Protein AF-A0A1Y1UYY8-F1 (afdb_monomer_lite)

Structure (mmCIF, N/CA/C/O backbone):
data_AF-A0A1Y1UYY8-F1
#
_entry.id   AF-A0A1Y1UYY8-F1
#
loop_
_atom_site.group_PDB
_atom_site.id
_atom_site.type_symbol
_atom_site.label_atom_id
_atom_site.label_alt_id
_atom_site.label_comp_id
_atom_site.label_asym_id
_atom_site.label_entity_id
_atom_site.label_seq_id
_atom_site.pdbx_PDB_ins_code
_atom_site.Cartn_x
_atom_site.Cartn_y
_atom_site.Cartn_z
_atom_site.occupancy
_atom_site.B_iso_or_equiv
_atom_site.auth_seq_id
_atom_site.auth_comp_id
_atom_site.auth_asym_id
_atom_site.auth_atom_id
_atom_site.pdbx_PDB_model_num
ATOM 1 N N . MET A 1 1 ? -4.992 3.820 61.640 1.00 47.22 1 MET A N 1
ATOM 2 C CA . MET A 1 1 ? -6.198 3.519 60.843 1.00 47.22 1 MET A CA 1
ATOM 3 C C . MET A 1 1 ? -5.932 2.211 60.137 1.00 47.22 1 MET A C 1
ATOM 5 O O . MET A 1 1 ? -5.094 2.191 59.247 1.00 47.22 1 MET A O 1
ATOM 9 N N . GLU A 1 2 ? -6.536 1.122 60.602 1.00 54.41 2 GLU A N 1
ATOM 10 C CA . GLU A 1 2 ? -6.384 -0.180 59.950 1.00 54.41 2 GLU A CA 1
ATOM 11 C C . GLU A 1 2 ? -6.938 -0.098 58.521 1.00 54.41 2 GLU A C 1
ATOM 13 O O . GLU A 1 2 ? -8.012 0.454 58.282 1.00 54.41 2 GLU A O 1
ATOM 18 N N . SER A 1 3 ? -6.180 -0.577 57.543 1.00 58.38 3 SER A N 1
ATOM 19 C CA . SER A 1 3 ? -6.694 -0.839 56.199 1.00 58.38 3 SER A CA 1
ATOM 20 C C . SER A 1 3 ? -7.594 -2.079 56.233 1.00 58.38 3 SER A C 1
ATOM 22 O O . SER A 1 3 ? -7.514 -2.894 57.158 1.00 58.38 3 SER A O 1
ATOM 24 N N . LEU A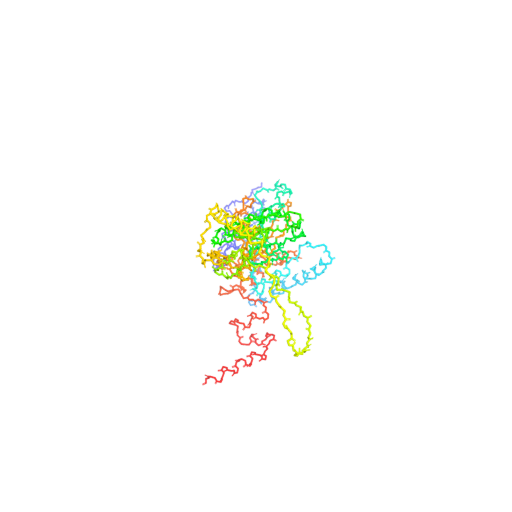 1 4 ? -8.487 -2.233 55.247 1.00 65.12 4 LEU A N 1
ATOM 25 C CA . LEU A 1 4 ? -9.183 -3.513 55.082 1.00 65.12 4 LEU A CA 1
ATOM 26 C C . LEU A 1 4 ? -8.153 -4.623 54.865 1.00 65.12 4 LEU A C 1
ATOM 28 O O . LEU A 1 4 ? -7.181 -4.426 54.133 1.00 65.12 4 LEU A O 1
ATOM 32 N N . SER A 1 5 ? -8.363 -5.771 55.512 1.00 72.00 5 SER A N 1
ATOM 33 C CA . SER A 1 5 ? -7.455 -6.901 55.333 1.00 72.00 5 SER A CA 1
ATOM 34 C C . SER A 1 5 ? -7.635 -7.483 53.932 1.00 72.00 5 SER A C 1
ATOM 36 O O . SER A 1 5 ? -8.720 -7.448 53.348 1.00 72.00 5 SER A O 1
ATOM 38 N N . GLU A 1 6 ? -6.569 -8.048 53.378 1.00 74.25 6 GLU A N 1
ATOM 39 C CA . GLU A 1 6 ? -6.594 -8.650 52.041 1.00 74.25 6 GLU A CA 1
ATOM 40 C C . GLU A 1 6 ? -7.619 -9.801 51.947 1.00 74.25 6 GLU A C 1
ATOM 42 O O . GLU A 1 6 ? -8.255 -10.005 50.914 1.00 74.25 6 GLU A O 1
ATOM 47 N N . ILE A 1 7 ? -7.872 -10.475 53.074 1.00 75.88 7 ILE A N 1
ATOM 48 C CA . ILE A 1 7 ? -8.885 -11.526 53.236 1.00 75.88 7 ILE A CA 1
ATOM 49 C C . ILE A 1 7 ? -10.307 -10.959 53.098 1.00 75.88 7 ILE A C 1
ATOM 51 O O . ILE A 1 7 ? -11.150 -11.559 52.430 1.00 75.88 7 ILE A O 1
ATOM 55 N N . GLU A 1 8 ? -10.587 -9.794 53.688 1.00 74.00 8 GLU A N 1
ATOM 56 C CA . GLU A 1 8 ? -11.897 -9.135 53.575 1.00 74.00 8 GLU A CA 1
ATOM 57 C C . GLU A 1 8 ? -12.169 -8.676 52.136 1.00 74.00 8 GLU A C 1
ATOM 59 O O . GLU A 1 8 ? -13.282 -8.836 51.634 1.00 74.00 8 GLU A O 1
ATOM 64 N N . ILE A 1 9 ? -11.147 -8.149 51.454 1.00 79.81 9 ILE A N 1
ATOM 65 C CA . ILE A 1 9 ? -11.242 -7.715 50.052 1.00 79.81 9 ILE A CA 1
ATOM 66 C C . ILE A 1 9 ? -11.485 -8.919 49.133 1.00 79.81 9 ILE A C 1
ATOM 68 O O . ILE A 1 9 ? -12.363 -8.857 48.271 1.00 79.81 9 ILE A O 1
ATOM 72 N N . ASN A 1 10 ? -10.766 -10.025 49.345 1.00 81.75 10 ASN A N 1
ATOM 73 C CA . ASN A 1 10 ? -10.985 -11.269 48.604 1.00 81.75 10 ASN A CA 1
ATOM 74 C C . ASN A 1 10 ? -12.414 -11.791 48.794 1.00 81.75 10 ASN A C 1
ATOM 76 O O . ASN A 1 10 ? -13.093 -12.056 47.809 1.00 81.75 10 ASN A O 1
ATOM 80 N N . CYS A 1 11 ? -12.921 -11.815 50.029 1.00 81.12 11 CYS A N 1
ATOM 81 C CA . CYS A 1 11 ? -14.292 -12.242 50.319 1.00 81.12 11 CYS A CA 1
ATOM 82 C C . CYS A 1 11 ? -15.351 -11.379 49.600 1.00 81.12 11 CYS A C 1
ATOM 84 O O . CYS A 1 11 ? -16.354 -11.899 49.107 1.00 81.12 11 CYS A O 1
ATOM 86 N N . ILE A 1 12 ? -15.127 -10.063 49.492 1.00 81.62 12 ILE A N 1
ATOM 87 C CA . ILE A 1 12 ? -15.993 -9.147 48.728 1.00 81.62 12 ILE A CA 1
ATOM 88 C C . ILE A 1 12 ? -15.968 -9.493 47.231 1.00 81.62 12 ILE A C 1
ATOM 90 O O . ILE A 1 12 ? -17.030 -9.622 46.620 1.00 81.62 12 ILE A O 1
ATOM 94 N N . CYS A 1 13 ? -14.782 -9.668 46.643 1.00 82.69 13 CYS A N 1
ATOM 95 C CA . CYS A 1 13 ? -14.634 -10.038 45.232 1.00 82.69 13 CYS A CA 1
ATOM 96 C C . CYS A 1 13 ? -15.225 -11.422 44.922 1.00 82.69 13 CYS A C 1
ATOM 98 O O . CYS A 1 13 ? -15.875 -11.596 43.890 1.00 82.69 13 CYS A O 1
ATOM 100 N N . ASP A 1 14 ? -15.070 -12.389 45.825 1.00 84.31 14 ASP A N 1
ATOM 101 C CA . ASP A 1 14 ? -15.625 -13.736 45.674 1.00 84.31 14 ASP A CA 1
ATOM 102 C C . ASP A 1 14 ? -17.156 -13.709 45.717 1.00 84.31 14 ASP A C 1
ATOM 104 O O . ASP A 1 14 ? -17.811 -14.360 44.904 1.00 84.31 14 ASP A O 1
ATOM 108 N N . LYS A 1 15 ? -17.750 -12.906 46.614 1.00 84.94 15 LYS A N 1
ATOM 109 C CA . LYS A 1 15 ? -19.209 -12.706 46.667 1.00 84.94 15 LYS A CA 1
ATOM 110 C C . LYS A 1 15 ? -19.755 -12.074 45.385 1.00 84.94 15 LYS A C 1
ATOM 112 O O . LYS A 1 15 ? -20.810 -12.493 44.914 1.00 84.94 15 LYS A O 1
ATOM 117 N N . ILE A 1 16 ? -19.049 -11.093 44.816 1.00 83.69 16 ILE A N 1
ATOM 118 C CA . ILE A 1 16 ? -19.430 -10.484 43.533 1.00 83.69 16 ILE A CA 1
ATOM 119 C C . ILE A 1 16 ? -19.357 -11.536 42.420 1.00 83.69 16 ILE A C 1
ATOM 121 O O . ILE A 1 16 ? -20.317 -11.687 41.671 1.00 83.69 16 ILE A O 1
ATOM 125 N N . SER A 1 17 ? -18.263 -12.297 42.348 1.00 83.81 17 SER A N 1
ATOM 126 C CA . SER A 1 17 ? -18.036 -13.296 41.294 1.00 83.81 17 SER A CA 1
ATOM 127 C C . SER A 1 17 ? -19.065 -14.427 41.332 1.00 83.81 17 SER A C 1
ATOM 129 O O . SER A 1 17 ? -19.667 -14.736 40.303 1.00 83.81 17 SER A O 1
ATOM 131 N N . LYS A 1 18 ? -19.360 -14.959 42.529 1.00 85.94 18 LYS A N 1
ATOM 132 C CA . LYS A 1 18 ? -20.375 -16.006 42.748 1.00 85.94 18 LYS A CA 1
ATOM 133 C C . LYS A 1 18 ? -21.747 -15.642 42.202 1.00 85.94 18 LYS A C 1
ATOM 135 O O . LYS A 1 18 ? -22.454 -16.497 41.678 1.00 85.94 18 LYS A O 1
ATOM 140 N N . ASN A 1 19 ? -22.130 -14.370 42.294 1.00 84.31 19 ASN A N 1
ATOM 141 C CA . ASN A 1 19 ? -23.447 -13.931 41.846 1.00 84.31 19 ASN A CA 1
ATOM 142 C C . ASN A 1 19 ? -23.623 -13.987 40.315 1.00 84.31 19 ASN A C 1
ATOM 144 O O . ASN A 1 19 ? -24.749 -13.952 39.825 1.00 84.31 19 ASN A O 1
ATOM 148 N N . PHE A 1 20 ? -22.528 -14.100 39.561 1.00 83.12 20 PHE A N 1
ATOM 149 C CA . PHE A 1 20 ? -22.526 -14.109 38.099 1.00 83.12 20 PHE A CA 1
ATOM 150 C C . PHE A 1 20 ? -21.836 -15.345 37.499 1.00 83.12 20 PHE A C 1
ATOM 152 O O . PHE A 1 20 ? -21.628 -15.393 36.290 1.00 83.12 20 PHE A O 1
ATOM 159 N N . GLU A 1 21 ? -21.498 -16.360 38.304 1.00 78.38 21 GLU A N 1
ATOM 160 C CA . GLU A 1 21 ? -20.833 -17.602 37.859 1.00 78.38 21 GLU A CA 1
ATOM 161 C C . GLU A 1 21 ? -21.536 -18.282 36.676 1.00 78.38 21 GLU A C 1
ATOM 163 O O . GLU A 1 21 ? -20.884 -18.879 35.826 1.00 78.38 21 GLU A O 1
ATOM 168 N N . LYS A 1 22 ? -22.864 -18.150 36.585 1.00 77.81 22 LYS A N 1
ATOM 169 C CA . LYS A 1 22 ? -23.670 -18.741 35.508 1.00 77.81 22 LYS A CA 1
ATOM 170 C C . LYS A 1 22 ? -23.514 -18.036 34.154 1.00 77.81 22 LYS A C 1
ATOM 172 O O . LYS A 1 22 ? -23.836 -18.633 33.131 1.00 77.81 22 LYS A O 1
ATOM 177 N N . ASP A 1 23 ? -23.024 -16.798 34.133 1.00 80.06 23 ASP A N 1
ATOM 178 C CA . ASP A 1 23 ? -22.873 -15.999 32.917 1.00 80.06 23 ASP A CA 1
ATOM 179 C C . ASP A 1 23 ? -21.409 -16.008 32.437 1.00 80.06 23 ASP A C 1
ATOM 181 O O . ASP A 1 23 ? -20.657 -15.058 32.674 1.00 80.06 23 ASP A O 1
ATOM 185 N N . GLU A 1 24 ? -20.997 -17.053 31.708 1.00 78.88 24 GLU A N 1
ATOM 186 C CA . GLU A 1 24 ? -19.620 -17.196 31.182 1.00 78.88 24 GLU A CA 1
ATOM 187 C C . GLU A 1 24 ? -19.135 -15.957 30.404 1.00 78.88 24 GLU A C 1
ATOM 189 O O . GLU A 1 24 ? -17.978 -15.553 30.507 1.00 78.88 24 GLU A O 1
ATOM 194 N N . LYS A 1 25 ? -20.035 -15.286 29.673 1.00 78.56 25 LYS A N 1
ATOM 195 C CA . LYS A 1 25 ? -19.721 -14.085 28.875 1.00 78.56 25 LYS A CA 1
ATOM 196 C C . LYS A 1 25 ? -19.405 -12.843 29.718 1.00 78.56 25 LYS A C 1
ATOM 198 O O . LYS A 1 25 ? -18.785 -11.911 29.209 1.00 78.56 25 LYS A O 1
ATOM 203 N N . LEU A 1 26 ? -19.847 -12.799 30.976 1.00 81.44 26 LEU A N 1
ATOM 204 C CA . LEU A 1 26 ? -19.636 -11.662 31.881 1.00 81.44 26 LEU A CA 1
ATOM 205 C C . LEU A 1 26 ? -18.376 -11.813 32.740 1.00 81.44 26 LEU A C 1
ATOM 207 O O . LEU A 1 26 ? -17.863 -10.808 33.231 1.00 81.44 26 LEU A O 1
ATOM 211 N N . GLN A 1 27 ? -17.838 -13.028 32.862 1.00 81.38 27 GLN A N 1
ATOM 212 C CA . GLN A 1 27 ? -16.639 -13.335 33.648 1.00 81.38 27 GLN A CA 1
ATOM 213 C C . GLN A 1 27 ? -15.435 -12.409 33.391 1.00 81.38 27 GLN A C 1
ATOM 215 O O . GLN A 1 27 ? -14.893 -11.882 34.367 1.00 81.38 27 GLN A O 1
ATOM 220 N N . PRO A 1 28 ? -15.030 -12.106 32.138 1.00 82.81 28 PRO A N 1
ATOM 221 C CA . PRO A 1 28 ? -13.896 -11.206 31.907 1.00 82.81 28 PRO A CA 1
ATOM 222 C C . PRO A 1 28 ? -14.156 -9.782 32.424 1.00 82.81 28 PRO A C 1
ATOM 224 O O . PRO A 1 28 ? -13.272 -9.164 33.016 1.00 82.81 28 PRO A O 1
ATOM 227 N N . TYR A 1 29 ? -15.383 -9.272 32.279 1.00 82.75 29 TYR A N 1
ATOM 228 C CA . TYR A 1 29 ? -15.758 -7.949 32.788 1.00 82.75 29 TYR A CA 1
ATOM 229 C C . TYR A 1 29 ? -15.803 -7.913 34.316 1.00 82.75 29 TYR A C 1
ATOM 231 O O . TYR A 1 29 ? -15.447 -6.907 34.927 1.00 82.75 29 TYR A O 1
ATOM 239 N N . ILE A 1 30 ? -16.228 -9.009 34.942 1.00 84.75 30 ILE A N 1
ATOM 240 C CA . ILE A 1 30 ? -16.287 -9.130 36.400 1.00 84.75 30 ILE A CA 1
ATOM 241 C C . ILE A 1 30 ? -14.885 -9.190 36.992 1.00 84.75 30 ILE A C 1
ATOM 243 O O . ILE A 1 30 ? -14.642 -8.535 38.004 1.00 84.75 30 ILE A O 1
ATOM 247 N N . SER A 1 31 ? -13.949 -9.882 36.338 1.00 84.38 31 SER A N 1
ATOM 248 C CA . SER A 1 31 ? -12.535 -9.846 36.719 1.00 84.38 31 SER A CA 1
ATOM 249 C C . SER A 1 31 ? -12.005 -8.409 36.731 1.00 84.38 31 SER A C 1
ATOM 251 O O . SER A 1 31 ? -11.461 -7.960 37.736 1.00 84.38 31 SER A O 1
ATOM 253 N N . GLU A 1 32 ? -12.259 -7.640 35.667 1.00 86.00 32 GLU A N 1
ATOM 254 C CA . GLU A 1 32 ? -11.814 -6.242 35.573 1.00 86.00 32 GLU A CA 1
ATOM 255 C C . GLU A 1 32 ? -12.470 -5.340 36.640 1.00 86.00 32 GLU A C 1
ATOM 257 O O . GLU A 1 32 ? -11.854 -4.410 37.173 1.00 86.00 32 GLU A O 1
ATOM 262 N N . ILE A 1 33 ? -13.736 -5.602 36.979 1.00 85.06 33 ILE A N 1
ATOM 263 C CA . ILE A 1 33 ? -14.435 -4.909 38.069 1.00 85.06 33 ILE A CA 1
ATOM 264 C C . ILE A 1 33 ? -13.813 -5.275 39.417 1.00 85.06 33 ILE A C 1
ATOM 266 O O . ILE A 1 33 ? -13.586 -4.379 40.230 1.00 85.06 33 ILE A O 1
ATOM 270 N N . ASN A 1 34 ? -13.504 -6.548 39.652 1.00 85.81 34 ASN A N 1
ATOM 271 C CA . ASN A 1 34 ? -12.860 -7.000 40.880 1.00 85.81 34 ASN A CA 1
ATOM 272 C C . ASN A 1 34 ? -11.486 -6.350 41.058 1.00 85.81 34 ASN A C 1
ATOM 274 O O . ASN A 1 34 ? -11.177 -5.904 42.161 1.00 85.81 34 ASN A O 1
ATOM 278 N N . ASP A 1 35 ? -10.708 -6.184 39.990 1.00 86.31 35 ASP A N 1
ATOM 279 C CA . ASP A 1 35 ? -9.427 -5.468 40.042 1.00 86.31 35 ASP A CA 1
ATOM 280 C C . ASP A 1 35 ? -9.606 -3.988 40.424 1.00 86.31 35 ASP A C 1
ATOM 282 O O . ASP A 1 35 ? -8.884 -3.444 41.271 1.00 86.31 35 ASP A O 1
ATOM 286 N N . LYS A 1 36 ? -10.632 -3.327 39.873 1.00 85.56 36 LYS A N 1
ATOM 287 C CA . LYS A 1 36 ? -11.006 -1.950 40.252 1.00 85.56 36 LYS A CA 1
ATOM 288 C C . LYS A 1 36 ? -11.485 -1.860 41.703 1.00 85.56 36 LYS A C 1
ATOM 290 O O . LYS A 1 36 ? -11.174 -0.895 42.399 1.00 85.56 36 LYS A O 1
ATOM 295 N N . VAL A 1 37 ? -12.217 -2.861 42.184 1.00 85.00 37 VAL A N 1
ATOM 296 C CA . VAL A 1 37 ? -12.678 -2.936 43.578 1.00 85.00 37 VAL A CA 1
ATOM 297 C C . VAL A 1 37 ? -11.496 -3.149 44.524 1.00 85.00 37 VAL A C 1
ATOM 299 O O . VAL A 1 37 ? -11.380 -2.420 45.509 1.00 85.00 37 VAL A O 1
ATOM 302 N N . ARG A 1 38 ? -10.575 -4.066 44.198 1.00 84.50 38 ARG A N 1
ATOM 303 C CA . ARG A 1 38 ? -9.339 -4.317 44.960 1.00 84.50 38 ARG A CA 1
ATOM 304 C C . ARG A 1 38 ? -8.510 -3.047 45.100 1.00 84.50 38 ARG A C 1
ATOM 306 O O . ARG A 1 38 ? -8.152 -2.662 46.209 1.00 84.50 38 ARG A O 1
ATOM 313 N N . THR A 1 39 ? -8.262 -2.364 43.984 1.00 85.00 39 THR A N 1
ATOM 314 C CA . THR A 1 39 ? -7.488 -1.111 43.957 1.00 85.00 39 THR A CA 1
ATOM 315 C C . THR A 1 39 ? -8.179 0.047 44.680 1.00 85.00 39 THR A C 1
ATOM 317 O O . THR A 1 39 ? -7.499 0.919 45.222 1.00 85.00 39 THR A O 1
ATOM 320 N N . PHE A 1 40 ? -9.513 0.082 44.706 1.00 83.25 40 PHE A N 1
ATOM 321 C CA . PHE A 1 40 ? -10.271 1.092 45.444 1.00 83.25 40 PHE A CA 1
ATOM 322 C C . PHE A 1 40 ? -10.259 0.841 46.958 1.00 83.25 40 PHE A C 1
ATOM 324 O O . PHE A 1 40 ? -10.050 1.775 47.735 1.00 83.25 40 PHE A O 1
ATOM 331 N N . LEU A 1 41 ? -10.475 -0.408 47.380 1.00 80.88 41 LEU A N 1
ATOM 332 C CA . LEU A 1 41 ? -10.542 -0.783 48.794 1.00 80.88 41 LEU A CA 1
ATOM 333 C C . LEU A 1 41 ? -9.166 -0.761 49.469 1.00 80.88 41 LEU A C 1
ATOM 335 O O . LEU A 1 41 ? -9.083 -0.366 50.628 1.00 80.88 41 LEU A O 1
ATOM 339 N N . SER A 1 42 ? -8.087 -1.084 48.747 1.00 77.75 42 SER A N 1
ATOM 340 C CA . SER A 1 42 ? -6.719 -1.023 49.285 1.00 77.75 42 SER A CA 1
ATOM 341 C C . SER A 1 42 ? -6.249 0.400 49.610 1.00 77.75 42 SER A C 1
ATOM 343 O O . SER A 1 42 ? -5.404 0.591 50.480 1.00 77.75 42 SER A O 1
ATOM 345 N N . LYS A 1 43 ? -6.813 1.415 48.943 1.00 77.88 43 LYS A N 1
ATOM 346 C CA . LYS A 1 43 ? -6.468 2.834 49.139 1.00 77.88 43 LYS A CA 1
ATOM 347 C C . LYS A 1 43 ? -7.295 3.530 50.221 1.00 77.88 43 LYS A C 1
ATOM 349 O O . LYS A 1 43 ? -7.001 4.680 50.547 1.00 77.88 43 LYS A O 1
ATOM 354 N N . LYS A 1 44 ? -8.342 2.891 50.757 1.00 72.00 44 LYS A N 1
ATOM 355 C CA . LYS A 1 44 ? -9.238 3.516 51.739 1.00 72.00 44 LYS A CA 1
ATOM 356 C C . LYS A 1 44 ? -8.930 3.071 53.175 1.00 72.00 44 LYS A C 1
ATOM 358 O O . LYS A 1 44 ? -8.831 1.873 53.425 1.00 72.00 44 LYS A O 1
ATOM 363 N N . PRO A 1 45 ? -8.864 4.005 54.145 1.00 65.19 45 PRO A N 1
ATOM 364 C CA . PRO A 1 45 ? -8.828 3.639 55.561 1.00 65.19 45 PRO A CA 1
ATOM 365 C C . PRO A 1 45 ? -10.157 2.981 55.971 1.00 65.19 45 PRO A C 1
ATOM 367 O O . PRO A 1 45 ? -11.219 3.436 55.522 1.00 65.19 45 PRO A O 1
ATOM 370 N N . LYS A 1 46 ? -10.133 1.939 56.825 1.00 64.31 46 LYS A N 1
ATOM 371 C CA . LYS A 1 46 ? -11.372 1.384 57.403 1.00 64.31 46 LYS A CA 1
ATOM 372 C C . LYS A 1 46 ? -12.089 2.494 58.164 1.00 64.31 46 LYS A C 1
ATOM 374 O O . LYS A 1 46 ? -11.545 3.060 59.108 1.00 64.31 46 LYS A O 1
ATOM 379 N N . SER A 1 47 ? -13.316 2.797 57.750 1.00 62.75 47 SER A N 1
ATOM 380 C CA . SER A 1 47 ? -14.240 3.583 58.561 1.00 62.75 47 SER A CA 1
ATOM 381 C C . SER A 1 47 ? -15.115 2.624 59.364 1.00 62.75 47 SER A C 1
ATOM 383 O O . SER A 1 47 ? -15.527 1.586 58.846 1.00 62.75 47 SER A O 1
ATOM 385 N N . GLU A 1 48 ? -15.455 2.988 60.600 1.00 59.81 48 GLU A N 1
ATOM 386 C CA . GLU A 1 48 ? -16.348 2.209 61.479 1.00 59.81 48 GLU A CA 1
ATOM 387 C C . GLU A 1 48 ? -17.745 1.952 60.876 1.00 59.81 48 GLU A C 1
ATOM 389 O O . GLU A 1 48 ? -18.501 1.131 61.384 1.00 59.81 48 GLU A O 1
ATOM 394 N N . LYS A 1 49 ? -18.108 2.633 59.779 1.00 64.75 49 LYS A N 1
ATOM 395 C CA . LYS A 1 49 ? -19.420 2.526 59.117 1.00 64.75 49 LYS A CA 1
ATOM 396 C C . LYS A 1 49 ? -19.394 1.732 57.806 1.00 64.75 49 LYS A C 1
ATOM 398 O O . LYS A 1 49 ? -20.405 1.707 57.100 1.00 64.75 49 LYS A O 1
ATOM 403 N N . PHE A 1 50 ? -18.271 1.121 57.427 1.00 74.62 50 PHE A N 1
ATOM 404 C CA . PHE A 1 50 ? -18.207 0.343 56.190 1.00 74.62 50 PHE A CA 1
ATOM 405 C C . PHE A 1 50 ? -18.922 -1.005 56.355 1.00 74.62 50 PHE A C 1
ATOM 407 O O . PHE A 1 50 ? -18.476 -1.865 57.105 1.00 74.62 50 PHE A O 1
ATOM 414 N N . ASN A 1 51 ? -20.031 -1.193 55.635 1.00 80.25 51 ASN A N 1
ATOM 415 C CA . ASN A 1 51 ? -20.744 -2.467 55.571 1.00 80.25 51 ASN A CA 1
ATOM 416 C C . ASN A 1 51 ? -20.419 -3.177 54.235 1.00 80.25 51 ASN A C 1
ATOM 418 O O . ASN A 1 51 ? -20.875 -2.701 53.186 1.00 80.25 51 ASN A O 1
ATOM 422 N N . PRO A 1 52 ? -19.668 -4.299 54.256 1.00 78.94 52 PRO A N 1
ATOM 423 C CA . PRO A 1 52 ? -19.265 -5.033 53.056 1.00 78.94 52 PRO A CA 1
ATOM 424 C C . PRO A 1 52 ? -20.443 -5.547 52.225 1.00 78.94 52 PRO A C 1
ATOM 426 O O . PRO A 1 52 ? -20.416 -5.445 51.002 1.00 78.94 52 PRO A O 1
ATOM 429 N N . ASP A 1 53 ? -21.502 -6.046 52.866 1.00 81.81 53 ASP A N 1
ATOM 430 C CA . ASP A 1 53 ? -22.638 -6.650 52.161 1.00 81.81 53 ASP A CA 1
ATOM 431 C C . ASP A 1 53 ? -23.470 -5.594 51.425 1.00 81.81 53 ASP A C 1
ATOM 433 O O . ASP A 1 53 ? -23.875 -5.797 50.280 1.00 81.81 53 ASP A O 1
ATOM 437 N N . LYS A 1 54 ? -23.658 -4.410 52.028 1.00 85.50 54 LYS A N 1
ATOM 438 C CA . LYS A 1 54 ? -24.298 -3.275 51.336 1.00 85.50 54 LYS A CA 1
ATOM 439 C C . LYS A 1 54 ? -23.478 -2.806 50.136 1.00 85.50 54 LYS A C 1
ATOM 441 O O . LYS A 1 54 ? -24.055 -2.434 49.118 1.00 85.50 54 LYS A O 1
ATOM 446 N N . PHE A 1 55 ? -22.151 -2.820 50.253 1.00 86.00 55 PHE A N 1
ATOM 447 C CA . PHE A 1 55 ? -21.258 -2.458 49.157 1.00 86.00 55 PHE A CA 1
ATOM 448 C C . PHE A 1 55 ? -21.330 -3.474 48.010 1.00 86.00 55 PHE A C 1
ATOM 450 O O . PHE A 1 55 ? -21.516 -3.071 46.865 1.00 86.00 55 PHE A O 1
ATOM 457 N N . VAL A 1 56 ? -21.272 -4.775 48.313 1.00 86.00 56 VAL A N 1
ATOM 458 C CA . VAL A 1 56 ? -21.440 -5.851 47.321 1.00 86.00 56 VAL A CA 1
ATOM 459 C C . VAL A 1 56 ? -22.781 -5.717 46.599 1.00 86.00 56 VAL A C 1
ATOM 461 O O . VAL A 1 56 ? -22.804 -5.667 45.371 1.00 86.00 56 VAL A O 1
ATOM 464 N N . ASN A 1 57 ? -23.884 -5.565 47.340 1.00 88.00 57 ASN A N 1
ATOM 465 C CA . ASN A 1 57 ? -25.218 -5.411 46.752 1.00 88.00 57 ASN A CA 1
ATOM 466 C C . ASN A 1 57 ? -25.317 -4.170 45.856 1.00 88.00 57 ASN A C 1
ATOM 468 O O . ASN A 1 57 ? -25.903 -4.236 44.778 1.00 88.00 57 ASN A O 1
ATOM 472 N N . TYR A 1 58 ? -24.703 -3.056 46.261 1.00 89.06 58 TYR A N 1
ATOM 473 C CA . TYR A 1 58 ? -24.647 -1.847 45.441 1.00 89.06 58 TYR A CA 1
ATOM 474 C C . TYR A 1 58 ? -23.886 -2.071 44.126 1.00 89.06 58 TYR A C 1
ATOM 476 O O . TYR A 1 58 ? -24.337 -1.624 43.071 1.00 89.06 58 TYR A O 1
ATOM 484 N N . ILE A 1 59 ? -22.746 -2.770 44.169 1.00 87.44 59 ILE A N 1
ATOM 485 C CA . ILE A 1 59 ? -21.966 -3.092 42.967 1.00 87.44 59 ILE A CA 1
ATOM 486 C C . ILE A 1 59 ? -22.750 -4.029 42.047 1.00 87.44 59 ILE A C 1
ATOM 488 O O . ILE A 1 59 ? -22.845 -3.749 40.854 1.00 87.44 59 ILE A O 1
ATOM 492 N N . ILE A 1 60 ? -23.362 -5.083 42.593 1.00 88.12 60 ILE A N 1
ATOM 493 C CA . ILE A 1 60 ? -24.217 -6.006 41.836 1.00 88.12 60 ILE A CA 1
ATOM 494 C C . ILE A 1 60 ? -25.353 -5.239 41.151 1.00 88.12 60 ILE A C 1
ATOM 496 O O . ILE A 1 60 ? -25.531 -5.367 39.941 1.00 88.12 60 ILE A O 1
ATOM 500 N N . GLN A 1 61 ? -26.062 -4.379 41.887 1.00 90.12 61 GLN A N 1
ATOM 501 C CA . GLN A 1 61 ? -27.143 -3.565 41.331 1.00 90.12 61 GLN A CA 1
ATOM 502 C C . GLN A 1 61 ? -26.638 -2.642 40.216 1.00 90.12 61 GLN A C 1
ATOM 504 O O . GLN A 1 61 ? -27.245 -2.562 39.154 1.00 90.12 61 GLN A O 1
ATOM 509 N N . LYS A 1 62 ? -25.479 -2.000 40.401 1.00 89.94 62 LYS A N 1
ATOM 510 C CA . LYS A 1 62 ? -24.863 -1.166 39.360 1.00 89.94 62 LYS A CA 1
ATOM 511 C C . LYS A 1 62 ? -24.454 -1.943 38.112 1.00 89.94 62 LYS A C 1
ATOM 513 O O . LYS A 1 62 ? -24.443 -1.348 37.035 1.00 89.94 62 LYS A O 1
ATOM 518 N N . ILE A 1 63 ? -24.069 -3.210 38.247 1.00 87.25 63 ILE A N 1
ATOM 519 C CA . ILE A 1 63 ? -23.760 -4.079 37.106 1.00 87.25 63 ILE A CA 1
ATOM 520 C C . ILE A 1 63 ? -25.050 -4.398 36.353 1.00 87.25 63 ILE A C 1
ATOM 522 O O . ILE A 1 63 ? -25.101 -4.173 35.146 1.00 87.25 63 ILE A O 1
ATOM 526 N N . GLU A 1 64 ? -26.091 -4.845 37.058 1.00 86.56 64 GLU A N 1
ATOM 527 C CA . GLU A 1 64 ? -27.402 -5.149 36.471 1.00 86.56 64 GLU A CA 1
ATOM 528 C C . GLU A 1 64 ? -28.018 -3.930 35.769 1.00 86.56 64 GLU A C 1
ATOM 530 O O . GLU A 1 64 ? -28.409 -4.023 34.607 1.00 86.56 64 GLU A O 1
ATOM 535 N N . ASP A 1 65 ? -27.986 -2.752 36.400 1.00 87.75 65 ASP A N 1
ATOM 536 C CA . ASP A 1 65 ? -28.490 -1.499 35.817 1.00 87.75 65 ASP A CA 1
ATOM 537 C C . ASP A 1 65 ? -27.745 -1.088 34.534 1.00 87.75 65 ASP A C 1
ATOM 539 O O . ASP A 1 65 ? -28.285 -0.365 33.691 1.00 87.75 65 ASP A O 1
ATOM 543 N N . LYS A 1 66 ? -26.479 -1.501 34.393 1.00 87.00 66 LYS A N 1
ATOM 544 C CA . LYS A 1 66 ? -25.640 -1.202 33.223 1.00 87.00 66 LYS A CA 1
ATOM 545 C C . LYS A 1 66 ? -25.748 -2.245 32.116 1.00 87.00 66 LYS A C 1
ATOM 547 O O . LYS A 1 66 ? -25.244 -1.982 31.019 1.00 87.00 66 LYS A O 1
ATOM 552 N N . LYS A 1 67 ? -26.366 -3.405 32.364 1.00 85.44 67 LYS A N 1
ATOM 553 C CA . LYS A 1 67 ? -26.601 -4.395 31.309 1.00 85.44 67 LYS A CA 1
ATOM 554 C C . LYS A 1 67 ? -27.528 -3.793 30.252 1.00 85.44 67 LYS A C 1
ATOM 556 O O . LYS A 1 67 ? -28.489 -3.084 30.547 1.00 85.44 67 LYS A O 1
ATOM 561 N N . ILE A 1 68 ? -27.226 -4.070 28.987 1.00 85.56 68 ILE A N 1
ATOM 562 C CA . ILE A 1 68 ? -28.099 -3.670 27.883 1.00 85.56 68 ILE A CA 1
ATOM 563 C C . ILE A 1 68 ? -29.400 -4.465 28.005 1.00 85.56 68 ILE A C 1
ATOM 565 O O . ILE A 1 68 ? -29.374 -5.685 28.160 1.00 85.56 68 ILE A O 1
ATOM 569 N N . LYS A 1 69 ? -30.540 -3.774 27.923 1.00 88.50 69 LYS A N 1
ATOM 570 C CA . LYS A 1 69 ? -31.857 -4.416 27.968 1.00 88.50 69 LYS A CA 1
ATOM 571 C C . LYS A 1 69 ? -32.024 -5.356 26.773 1.00 88.50 69 LYS A C 1
ATOM 573 O O . LYS A 1 69 ? -31.703 -4.980 25.640 1.00 88.50 69 LYS A O 1
ATOM 578 N N . SER A 1 70 ? -32.580 -6.542 27.007 1.00 87.69 70 SER A N 1
ATOM 579 C CA . SER A 1 70 ? -32.975 -7.460 25.935 1.00 87.69 70 SER A CA 1
ATOM 580 C C . SER A 1 70 ? -33.871 -6.761 24.909 1.00 87.69 70 SER A C 1
ATOM 582 O O . SER A 1 70 ? -34.624 -5.851 25.254 1.00 87.69 70 SER A O 1
ATOM 584 N N . ASN A 1 71 ? -33.780 -7.183 23.646 1.00 89.38 71 ASN A N 1
ATOM 585 C CA . ASN A 1 71 ? -34.508 -6.611 22.503 1.00 89.38 71 ASN A CA 1
ATOM 586 C C . ASN A 1 71 ? -34.163 -5.151 22.154 1.00 89.38 71 ASN A C 1
ATOM 588 O O . ASN A 1 71 ? -34.839 -4.540 21.330 1.00 89.38 71 ASN A O 1
ATOM 592 N N . THR A 1 72 ? -33.092 -4.584 22.714 1.00 90.38 72 THR A N 1
ATOM 593 C CA . THR A 1 72 ? -32.580 -3.294 22.236 1.00 90.38 72 THR A CA 1
ATOM 594 C C . THR A 1 72 ? -32.057 -3.439 20.804 1.00 90.38 72 THR A C 1
ATOM 596 O O . THR A 1 72 ? -31.231 -4.308 20.525 1.00 90.38 72 THR A O 1
ATOM 599 N N . HIS A 1 73 ? -32.482 -2.558 19.895 1.00 92.69 73 HIS A N 1
ATOM 600 C CA . HIS A 1 73 ? -32.021 -2.531 18.502 1.00 92.69 73 HIS A CA 1
ATOM 601 C C . HIS A 1 73 ? -30.593 -1.970 18.380 1.00 92.69 73 HIS A C 1
ATOM 603 O O . HIS A 1 73 ? -30.363 -0.881 17.851 1.00 92.69 73 HIS A O 1
ATOM 609 N N . VAL A 1 74 ? -29.612 -2.727 18.875 1.00 92.00 74 VAL A N 1
ATOM 610 C CA . VAL A 1 74 ? -28.196 -2.324 18.932 1.00 92.00 74 VAL A CA 1
ATOM 611 C C . VAL A 1 74 ? -27.592 -2.026 17.560 1.00 92.00 74 VAL A C 1
ATOM 613 O O . VAL A 1 74 ? -26.721 -1.167 17.468 1.00 92.00 74 VAL A O 1
ATOM 616 N N . GLY A 1 75 ? -28.081 -2.670 16.494 1.00 89.94 75 GLY A N 1
ATOM 617 C CA . GLY A 1 75 ? -27.630 -2.401 15.127 1.00 89.94 75 GLY A CA 1
ATOM 618 C C . GLY A 1 75 ? -27.949 -0.976 14.668 1.00 89.94 75 GLY A C 1
ATOM 619 O O . GLY A 1 75 ? -27.081 -0.301 14.124 1.00 89.94 75 GLY A O 1
ATOM 620 N N . ILE A 1 76 ? -29.159 -0.485 14.962 1.00 90.62 76 ILE A N 1
ATOM 621 C CA . ILE A 1 76 ? -29.585 0.878 14.606 1.00 90.62 76 ILE A CA 1
ATOM 622 C C . ILE A 1 76 ? -28.775 1.906 15.405 1.00 90.62 76 ILE A C 1
ATOM 624 O O . ILE A 1 76 ? -28.247 2.858 14.833 1.00 90.62 76 ILE A O 1
ATOM 628 N N . LEU A 1 77 ? -28.620 1.677 16.714 1.00 91.62 77 LEU A N 1
ATOM 629 C CA . LEU A 1 77 ? -27.846 2.556 17.595 1.00 91.62 77 LEU A CA 1
ATOM 630 C C . LEU A 1 77 ? -26.374 2.639 17.175 1.00 91.62 77 LEU A C 1
ATOM 632 O O . LEU A 1 77 ? -25.806 3.728 17.127 1.00 91.62 77 LEU A O 1
ATOM 636 N N . ALA A 1 78 ? -25.761 1.501 16.840 1.00 90.69 78 ALA A N 1
ATOM 637 C CA . ALA A 1 78 ? -24.382 1.465 16.371 1.00 90.69 78 ALA A CA 1
ATOM 638 C C . ALA A 1 78 ? -24.221 2.197 15.033 1.00 90.69 78 ALA A C 1
ATOM 640 O O . ALA A 1 78 ? -23.295 2.991 14.886 1.00 90.69 78 ALA A O 1
ATOM 641 N N . ALA A 1 79 ? -25.141 1.984 14.086 1.00 87.94 79 ALA A N 1
ATOM 642 C CA . ALA A 1 79 ? -25.109 2.657 12.791 1.00 87.94 79 ALA A CA 1
ATOM 643 C C . ALA A 1 79 ? -25.192 4.186 12.935 1.00 87.94 79 ALA A C 1
ATOM 645 O O . ALA A 1 79 ? -24.400 4.900 12.322 1.00 87.94 79 ALA A O 1
ATOM 646 N N . GLN A 1 80 ? -26.090 4.690 13.786 1.00 89.56 80 GLN A N 1
ATOM 647 C CA . GLN A 1 80 ? -26.203 6.126 14.062 1.00 89.56 80 GLN A CA 1
ATOM 648 C C . GLN A 1 80 ? -24.958 6.678 14.764 1.00 89.56 80 GLN A C 1
ATOM 650 O O . GLN A 1 80 ? -24.406 7.683 14.322 1.00 89.56 80 GLN A O 1
ATOM 655 N N . SER A 1 81 ? -24.473 5.986 15.802 1.00 89.44 81 SER A N 1
ATOM 656 C CA . SER A 1 81 ? -23.295 6.410 16.570 1.00 89.44 81 SER A CA 1
ATOM 657 C C . SER A 1 81 ? -22.016 6.467 15.734 1.00 89.44 81 SER A C 1
ATOM 659 O O . SER A 1 81 ? -21.123 7.239 16.069 1.00 89.44 81 SER A O 1
ATOM 661 N N . ILE A 1 82 ? -21.898 5.642 14.689 1.00 86.94 82 ILE A N 1
ATOM 662 C CA . ILE A 1 82 ? -20.768 5.678 13.751 1.00 86.94 82 ILE A CA 1
ATOM 663 C C . ILE A 1 82 ? -21.017 6.716 12.652 1.00 86.94 82 ILE A C 1
ATOM 665 O O . ILE A 1 82 ? -20.094 7.416 12.248 1.00 86.94 82 ILE A O 1
ATOM 669 N N . GLY A 1 83 ? -22.253 6.838 12.163 1.00 84.94 83 GLY A N 1
ATOM 670 C CA . GLY A 1 83 ? -22.605 7.760 11.084 1.00 84.94 83 GLY A CA 1
ATOM 671 C C . GLY A 1 83 ? -22.431 9.231 11.459 1.00 84.94 83 GLY A C 1
ATOM 672 O O . GLY A 1 83 ? -21.853 9.988 10.681 1.00 84.94 83 GLY A O 1
ATOM 673 N N . GLU A 1 84 ? -22.872 9.633 12.653 1.00 82.31 84 GLU A N 1
ATOM 674 C CA . GLU A 1 84 ? -22.777 11.019 13.132 1.00 82.31 84 GLU A CA 1
ATOM 675 C C . GLU A 1 84 ? -21.346 11.590 13.041 1.00 82.31 84 GLU A C 1
ATOM 677 O O . GLU A 1 84 ? -21.138 12.575 12.324 1.00 82.31 84 GLU A O 1
ATOM 682 N N . PRO A 1 85 ? -20.319 10.972 13.647 1.00 81.25 85 PRO A N 1
ATOM 683 C CA . PRO A 1 85 ? -18.970 11.517 13.570 1.00 81.25 85 PRO A CA 1
ATOM 684 C C . PRO A 1 85 ? -18.352 11.438 12.178 1.00 81.25 85 PRO A C 1
ATOM 686 O O . PRO A 1 85 ? -17.553 12.297 11.807 1.00 81.25 85 PRO A O 1
ATOM 689 N N . VAL A 1 86 ? -18.746 10.455 11.367 1.00 77.81 86 VAL A N 1
ATOM 690 C CA . VAL A 1 86 ? -18.288 10.349 9.977 1.00 77.81 86 VAL A CA 1
ATOM 691 C C . VAL A 1 86 ? -18.783 11.532 9.143 1.00 77.81 86 VAL A C 1
ATOM 693 O O . VAL A 1 86 ? -18.027 12.040 8.314 1.00 77.81 86 VAL A O 1
ATOM 696 N N . THR A 1 87 ? -20.001 12.032 9.380 1.00 77.56 87 THR A N 1
ATOM 697 C CA . THR A 1 87 ? -20.494 13.238 8.684 1.00 77.56 87 THR A CA 1
ATOM 698 C C . THR A 1 87 ? -19.697 14.490 9.053 1.00 77.56 87 THR A C 1
ATOM 700 O O . THR A 1 87 ? -19.352 15.285 8.176 1.00 77.56 87 THR A O 1
ATOM 703 N N . GLN A 1 88 ? -19.320 14.629 10.325 1.00 76.62 88 GLN A N 1
ATOM 704 C CA . GLN A 1 88 ? -18.472 15.727 10.792 1.00 76.62 88 GLN A CA 1
ATOM 705 C C . GLN A 1 88 ? -17.052 15.624 10.217 1.00 76.62 88 GLN A C 1
ATOM 707 O O . GLN A 1 88 ? -16.501 16.616 9.733 1.00 76.62 88 GLN A O 1
ATOM 712 N N . LEU A 1 89 ? -16.480 14.415 10.190 1.00 73.00 89 LEU A N 1
ATOM 713 C CA . LEU A 1 89 ? -15.191 14.147 9.550 1.00 73.00 89 LEU A CA 1
ATOM 714 C C . LEU A 1 89 ? -15.230 14.491 8.056 1.00 73.00 89 LEU A C 1
ATOM 716 O O . LEU A 1 89 ? -14.309 15.142 7.564 1.00 73.00 89 LEU A O 1
ATOM 720 N N . ALA A 1 90 ? -16.302 14.127 7.348 1.00 71.12 90 ALA A N 1
ATOM 721 C CA . ALA A 1 90 ? -16.487 14.453 5.935 1.00 71.12 90 ALA A CA 1
ATOM 722 C C . ALA A 1 90 ? -16.556 15.968 5.683 1.00 71.12 90 ALA A C 1
ATOM 724 O O . ALA A 1 90 ? -15.897 16.460 4.770 1.00 71.12 90 ALA A O 1
ATOM 725 N N . LEU A 1 91 ? -17.272 16.730 6.513 1.00 69.62 91 LEU A N 1
ATOM 726 C CA . LEU A 1 91 ? -17.279 18.196 6.429 1.00 69.62 91 LEU A CA 1
ATOM 727 C C . LEU A 1 91 ? -15.884 18.785 6.686 1.00 69.62 91 LEU A C 1
ATOM 729 O O . LEU A 1 91 ? -15.402 19.608 5.906 1.00 69.62 91 LEU A O 1
ATOM 733 N N . SER A 1 92 ? -15.191 18.317 7.729 1.00 63.78 92 SER A N 1
ATOM 734 C CA . SER A 1 92 ? -13.828 18.771 8.044 1.00 63.78 92 SER A CA 1
ATOM 735 C C . SER A 1 92 ? -12.826 18.474 6.921 1.00 63.78 92 SER A C 1
ATOM 737 O O . SER A 1 92 ? -11.909 19.262 6.683 1.00 63.78 92 SER A O 1
ATOM 739 N N . TYR A 1 93 ? -13.032 17.367 6.199 1.00 65.31 93 TYR A N 1
ATOM 740 C CA . TYR A 1 93 ? -12.250 16.987 5.030 1.00 65.31 93 TYR A CA 1
ATOM 741 C C . TYR A 1 93 ? -12.392 18.021 3.907 1.00 65.31 93 TYR A C 1
ATOM 743 O O . TYR A 1 93 ? -11.380 18.494 3.394 1.00 65.31 93 TYR A O 1
ATOM 751 N N . PHE A 1 94 ? -13.614 18.450 3.576 1.00 63.41 94 PHE A N 1
ATOM 752 C CA . PHE A 1 94 ? -13.826 19.479 2.548 1.00 63.41 94 PHE A CA 1
ATOM 753 C C . PHE A 1 94 ? -13.231 20.838 2.929 1.00 63.41 94 PHE A C 1
ATOM 755 O O . PHE A 1 94 ? -12.680 21.520 2.069 1.00 63.41 94 PHE A O 1
ATOM 762 N N . HIS A 1 95 ? -13.269 21.213 4.211 1.00 61.38 95 HIS A N 1
ATOM 763 C CA . HIS A 1 95 ? -12.629 22.448 4.670 1.00 61.38 95 HIS A CA 1
ATOM 764 C C . HIS A 1 95 ? -11.099 22.391 4.586 1.00 61.38 95 HIS A C 1
ATOM 766 O O . HIS A 1 95 ? -10.470 23.385 4.229 1.00 61.38 95 HIS A O 1
ATOM 772 N N . LYS A 1 96 ? -10.494 21.232 4.875 1.00 55.66 96 LYS A N 1
ATOM 773 C CA . LYS A 1 96 ? -9.035 21.054 4.845 1.00 55.66 96 LYS A CA 1
ATOM 774 C C . LYS A 1 96 ? -8.466 20.790 3.456 1.00 55.66 96 LYS A C 1
ATOM 776 O O . LYS A 1 96 ? -7.297 21.065 3.252 1.00 55.66 96 LYS A O 1
ATOM 781 N N . LEU A 1 97 ? -9.274 20.364 2.486 1.00 55.47 97 LEU A N 1
ATOM 782 C CA . LEU A 1 97 ? -8.860 20.325 1.077 1.00 55.47 97 LEU A CA 1
ATOM 783 C C . LEU A 1 97 ? -8.508 21.710 0.503 1.00 55.47 97 LEU A C 1
ATOM 785 O O . LEU A 1 97 ? -7.782 21.782 -0.486 1.00 55.47 97 LEU A O 1
ATOM 789 N N . ASN A 1 98 ? -8.994 22.790 1.125 1.00 53.03 98 ASN A N 1
ATOM 790 C CA . ASN A 1 98 ? -8.672 24.169 0.749 1.00 53.03 98 ASN A CA 1
ATOM 791 C C . ASN A 1 98 ? -7.424 24.727 1.472 1.00 53.03 98 ASN A C 1
ATOM 793 O O . ASN A 1 98 ? -7.028 25.856 1.195 1.00 53.03 98 ASN A O 1
ATOM 797 N N . GLY A 1 99 ? -6.818 23.962 2.389 1.00 47.84 99 GLY A N 1
ATOM 798 C CA . GLY A 1 99 ? -5.560 24.271 3.082 1.00 47.84 99 GLY A CA 1
ATOM 799 C C . GLY A 1 99 ? -4.504 23.188 2.829 1.00 47.84 99 GLY A C 1
ATOM 800 O O . GLY A 1 99 ? -4.798 22.180 2.195 1.00 47.84 99 GLY A O 1
ATOM 801 N N . ASP A 1 100 ? -3.263 23.414 3.271 1.00 40.12 100 ASP A N 1
ATOM 802 C CA . ASP A 1 100 ? -2.092 22.591 2.929 1.00 40.12 100 ASP A CA 1
ATOM 803 C C . ASP A 1 100 ? -2.306 21.065 2.998 1.00 40.12 100 ASP A C 1
ATOM 805 O O . ASP A 1 100 ? -2.975 20.525 3.878 1.00 40.12 100 ASP A O 1
ATOM 809 N N . LYS A 1 101 ? -1.682 20.383 2.025 1.00 43.91 101 LYS A N 1
ATOM 810 C CA . LYS A 1 101 ? -1.903 19.002 1.542 1.00 43.91 101 LYS A CA 1
ATOM 811 C C . LYS A 1 101 ? -1.596 17.865 2.521 1.00 43.91 101 LYS A C 1
ATOM 813 O O . LYS A 1 101 ? -1.533 16.707 2.099 1.00 43.91 101 LYS A O 1
ATOM 818 N N . ASP A 1 102 ? -1.445 18.155 3.801 1.00 45.28 102 ASP A N 1
ATOM 819 C CA . ASP A 1 102 ? -1.040 17.153 4.765 1.00 45.28 102 ASP A CA 1
ATOM 820 C C . ASP A 1 102 ? -2.250 16.635 5.556 1.00 45.28 102 ASP A C 1
ATOM 822 O O . ASP A 1 102 ? -2.798 17.267 6.457 1.00 45.28 102 ASP A O 1
ATOM 826 N N . ASN A 1 103 ? -2.565 15.369 5.259 1.00 48.31 103 ASN A N 1
ATOM 827 C CA . ASN A 1 103 ? -2.911 14.368 6.267 1.00 48.31 103 ASN A CA 1
ATOM 828 C C . ASN A 1 103 ? -4.394 14.132 6.618 1.00 48.31 103 ASN A C 1
ATOM 830 O O . ASN A 1 103 ? -4.704 13.971 7.796 1.00 48.31 103 ASN A O 1
ATOM 834 N N . ILE A 1 104 ? -5.315 14.002 5.646 1.00 51.31 104 ILE A N 1
ATOM 835 C CA . ILE A 1 104 ? -6.653 13.423 5.925 1.00 51.31 104 ILE A CA 1
ATOM 836 C C . ILE A 1 104 ? -7.137 12.504 4.804 1.00 51.31 104 ILE A C 1
ATOM 838 O O . ILE A 1 104 ? -7.927 12.891 3.947 1.00 51.31 104 ILE A O 1
ATOM 842 N N . ASP A 1 105 ? -6.705 11.246 4.870 1.00 60.44 105 ASP A N 1
ATOM 843 C CA . ASP A 1 105 ? -7.223 10.149 4.043 1.00 60.44 105 ASP A CA 1
ATOM 844 C C . ASP A 1 105 ? -8.381 9.380 4.719 1.00 60.44 105 ASP A C 1
ATOM 846 O O . ASP A 1 105 ? -9.038 8.570 4.073 1.00 60.44 105 ASP A O 1
ATOM 850 N N . GLY A 1 106 ? -8.715 9.677 5.984 1.00 64.31 106 GLY A N 1
ATOM 851 C CA . GLY A 1 106 ? -9.596 8.837 6.812 1.00 64.31 106 GLY A CA 1
ATOM 852 C C . GLY A 1 106 ? -10.999 8.567 6.246 1.00 64.31 106 GLY A C 1
ATOM 853 O O . GLY A 1 106 ? -11.480 7.444 6.323 1.00 64.31 106 GLY A O 1
ATOM 854 N N . VAL A 1 107 ? -11.661 9.548 5.618 1.00 67.12 107 VAL A N 1
ATOM 855 C CA . VAL A 1 107 ? -13.008 9.342 5.035 1.00 67.12 107 VAL A CA 1
ATOM 856 C C . VAL A 1 107 ? -12.949 8.498 3.755 1.00 67.12 107 VAL A C 1
ATOM 858 O O . VAL A 1 107 ? -13.812 7.648 3.529 1.00 67.12 107 VAL A O 1
ATOM 861 N N . LYS A 1 108 ? -11.915 8.691 2.925 1.00 68.06 108 LYS A N 1
ATOM 862 C CA . LYS A 1 108 ? -11.671 7.857 1.735 1.00 68.06 108 LYS A CA 1
ATOM 863 C C . LYS A 1 108 ? -11.281 6.435 2.132 1.00 68.06 108 LYS A C 1
ATOM 865 O O . LYS A 1 108 ? -11.755 5.479 1.528 1.00 68.06 108 LYS A O 1
ATOM 870 N N . GLU A 1 109 ? -10.466 6.300 3.168 1.00 70.00 109 GLU A N 1
ATOM 871 C CA . GLU A 1 109 ? -10.065 5.016 3.733 1.00 70.00 109 GLU A CA 1
ATOM 872 C C . GLU A 1 109 ? -11.283 4.263 4.288 1.00 70.00 109 GLU A C 1
ATOM 874 O O . GLU A 1 109 ? -11.520 3.120 3.902 1.00 70.00 109 GLU A O 1
ATOM 879 N N . LEU A 1 110 ? -12.147 4.934 5.061 1.00 73.56 110 LEU A N 1
ATOM 880 C CA . LEU A 1 110 ? -13.414 4.372 5.542 1.00 73.56 110 LEU A CA 1
ATOM 881 C C . LEU A 1 110 ? -14.306 3.893 4.394 1.00 73.56 110 LEU A C 1
ATOM 883 O O . LEU A 1 110 ? -14.897 2.814 4.464 1.00 73.56 110 LEU A O 1
ATOM 887 N N . HIS A 1 111 ? -14.395 4.678 3.320 1.00 72.88 111 HIS A N 1
ATOM 888 C CA . HIS A 1 111 ? -15.140 4.296 2.125 1.00 72.88 111 HIS A CA 1
ATOM 889 C C . HIS A 1 111 ? -14.587 3.024 1.472 1.00 72.88 111 HIS A C 1
ATOM 891 O O . HIS A 1 111 ? -15.352 2.156 1.052 1.00 72.88 111 HIS A O 1
ATOM 897 N N . ASN A 1 112 ? -13.265 2.898 1.389 1.00 72.06 112 ASN A N 1
ATOM 898 C CA . ASN A 1 112 ? -12.622 1.752 0.752 1.00 72.06 112 ASN A CA 1
ATOM 899 C C . ASN A 1 112 ? -12.767 0.480 1.598 1.00 72.06 112 ASN A C 1
ATOM 901 O O . ASN A 1 112 ? -13.110 -0.569 1.045 1.00 72.06 112 ASN A O 1
ATOM 905 N N . ILE A 1 113 ? -12.620 0.597 2.924 1.00 74.44 113 ILE A N 1
ATOM 906 C CA . ILE A 1 113 ? -12.843 -0.494 3.888 1.00 74.44 113 ILE A CA 1
ATOM 907 C C . ILE A 1 113 ? -14.293 -0.981 3.809 1.00 74.44 113 ILE A C 1
ATOM 909 O O . ILE A 1 113 ? -14.550 -2.165 3.603 1.00 74.44 113 ILE A O 1
ATOM 913 N N . THR A 1 114 ? -15.260 -0.063 3.895 1.00 70.31 114 THR A N 1
ATOM 914 C CA . THR A 1 114 ? -16.693 -0.402 3.813 1.00 70.31 114 THR A CA 1
ATOM 915 C C . THR A 1 114 ? -17.082 -0.973 2.451 1.00 70.31 114 THR A C 1
ATOM 917 O O . THR A 1 114 ? -18.006 -1.778 2.361 1.00 70.31 114 THR A O 1
ATOM 920 N N . LYS A 1 115 ? -16.378 -0.629 1.370 1.00 70.25 115 LYS A N 1
ATOM 921 C CA . LYS A 1 115 ? -16.629 -1.205 0.044 1.00 70.25 115 LYS A CA 1
ATOM 922 C C . LYS A 1 115 ? -15.928 -2.528 -0.241 1.00 70.25 115 LYS A C 1
ATOM 924 O O . LYS A 1 115 ? -16.198 -3.093 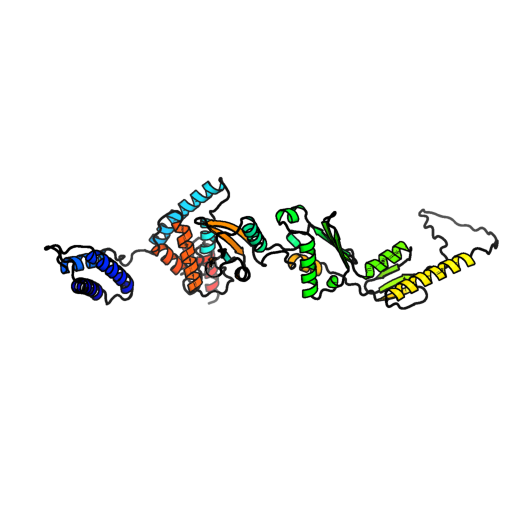-1.297 1.00 70.25 115 LYS A O 1
ATOM 929 N N . ASN A 1 116 ? -15.073 -3.015 0.658 1.00 68.31 116 ASN A N 1
ATOM 930 C CA . ASN A 1 116 ? -14.207 -4.167 0.401 1.00 68.31 116 ASN A CA 1
ATOM 931 C C . ASN A 1 116 ? -13.418 -4.031 -0.925 1.00 68.31 116 ASN A C 1
ATOM 933 O O . ASN A 1 116 ? -13.236 -4.994 -1.664 1.00 68.31 116 ASN A O 1
ATOM 937 N N . LYS A 1 117 ? -13.000 -2.804 -1.268 1.00 64.81 117 LYS A N 1
ATOM 938 C CA . LYS A 1 117 ? -12.250 -2.480 -2.504 1.00 64.81 117 LYS A CA 1
ATOM 939 C C . LYS A 1 117 ? -10.774 -2.229 -2.227 1.00 64.81 117 LYS A C 1
ATOM 941 O O . LYS A 1 117 ? -10.131 -1.388 -2.854 1.00 64.81 117 LYS A O 1
ATOM 946 N N . VAL A 1 118 ? -10.266 -2.882 -1.199 1.00 67.38 118 VAL A N 1
ATOM 947 C CA . VAL A 1 118 ? -8.902 -2.687 -0.753 1.00 67.38 118 VAL A CA 1
ATOM 948 C C . VAL A 1 118 ? -8.021 -3.586 -1.614 1.00 67.38 118 VAL A C 1
ATOM 950 O O . VAL A 1 118 ? -7.636 -4.674 -1.213 1.00 67.38 118 VAL A O 1
ATOM 953 N N . ASP A 1 119 ? -7.754 -3.158 -2.846 1.00 71.12 119 ASP A N 1
ATOM 954 C CA . ASP A 1 119 ? -6.882 -3.889 -3.781 1.00 71.12 119 ASP A CA 1
ATOM 955 C C . ASP A 1 119 ? -5.395 -3.573 -3.543 1.00 71.12 119 ASP A C 1
ATOM 957 O O . ASP A 1 119 ? -4.520 -4.049 -4.262 1.00 71.12 119 ASP A O 1
ATOM 961 N N . TYR A 1 120 ? -5.109 -2.744 -2.540 1.00 76.25 120 TYR A N 1
ATOM 962 C CA . TYR A 1 120 ? -3.783 -2.276 -2.182 1.00 76.25 120 TYR A CA 1
ATOM 963 C C . TYR A 1 120 ? -3.562 -2.395 -0.672 1.00 76.25 120 TYR A C 1
ATOM 965 O O . TYR A 1 120 ? -4.457 -2.146 0.133 1.00 76.25 120 TYR A O 1
ATOM 973 N N . ASP A 1 121 ? -2.337 -2.718 -0.299 1.00 82.62 121 ASP A N 1
ATOM 974 C CA . ASP A 1 121 ? -1.823 -2.657 1.055 1.00 82.62 121 ASP A CA 1
ATOM 975 C C . ASP A 1 121 ? -1.388 -1.231 1.401 1.00 82.62 121 ASP A C 1
ATOM 977 O O . ASP A 1 121 ? -0.946 -0.453 0.543 1.00 82.62 121 ASP A O 1
ATOM 981 N N . VAL A 1 122 ? -1.451 -0.904 2.689 1.00 83.56 122 VAL A N 1
ATOM 982 C CA . VAL A 1 122 ? -0.823 0.296 3.248 1.00 83.56 122 VAL A CA 1
ATOM 983 C C . VAL A 1 122 ? 0.011 -0.113 4.449 1.00 83.56 122 VAL A C 1
ATOM 985 O O . VAL A 1 122 ? -0.507 -0.728 5.382 1.00 83.56 122 VAL A O 1
ATOM 988 N N . VAL A 1 123 ? 1.292 0.245 4.446 1.00 86.88 123 VAL A N 1
ATOM 989 C CA . VAL A 1 123 ? 2.244 -0.083 5.513 1.00 86.88 123 VAL A CA 1
ATOM 990 C C . VAL A 1 123 ? 2.845 1.192 6.090 1.00 86.88 123 VAL A C 1
ATOM 992 O O . VAL A 1 123 ? 3.287 2.072 5.355 1.00 86.88 123 VAL A O 1
ATOM 995 N N . GLU A 1 124 ? 2.876 1.264 7.419 1.00 88.88 124 GLU A N 1
ATOM 996 C CA . GLU A 1 124 ? 3.654 2.230 8.200 1.00 88.88 124 GLU A CA 1
ATOM 997 C C . GLU A 1 124 ? 5.028 1.595 8.488 1.00 88.88 124 GLU A C 1
ATOM 999 O O . GLU A 1 124 ? 5.127 0.671 9.303 1.00 88.88 124 GLU A O 1
ATOM 1004 N N . PHE A 1 125 ? 6.081 2.072 7.820 1.00 90.38 125 PHE A N 1
ATOM 1005 C CA . PHE A 1 125 ? 7.463 1.666 8.074 1.00 90.38 125 PHE A CA 1
ATOM 1006 C C . PHE A 1 125 ? 8.125 2.580 9.105 1.00 90.38 125 PHE A C 1
ATOM 1008 O O . PHE A 1 125 ? 8.215 3.800 8.923 1.00 90.38 125 PHE A O 1
ATOM 1015 N N . TYR A 1 126 ? 8.634 1.965 10.168 1.00 91.38 126 TYR A N 1
ATOM 1016 C CA . TYR A 1 126 ? 9.451 2.612 11.188 1.00 91.38 126 TYR A CA 1
ATOM 1017 C C . TYR A 1 126 ? 10.929 2.391 10.877 1.00 91.38 126 TYR A C 1
ATOM 1019 O O . TYR A 1 126 ? 11.330 1.323 10.415 1.00 91.38 126 TYR A O 1
ATOM 1027 N N . LEU A 1 127 ? 11.752 3.406 11.128 1.00 90.25 127 LEU A N 1
ATOM 1028 C CA . LEU A 1 127 ? 13.201 3.295 10.973 1.00 90.25 127 LEU A CA 1
ATOM 1029 C C . LEU A 1 127 ? 13.832 2.712 12.242 1.00 90.25 127 LEU A C 1
ATOM 1031 O O . LEU A 1 127 ? 13.339 2.953 13.340 1.00 90.25 127 LEU A O 1
ATOM 1035 N N . LYS A 1 128 ? 14.946 1.983 12.120 1.00 88.88 128 LYS A N 1
ATOM 1036 C CA . LYS A 1 128 ? 15.648 1.403 13.285 1.00 88.88 128 LYS A CA 1
ATOM 1037 C C . LYS A 1 128 ? 16.155 2.456 14.273 1.00 88.88 128 LYS A C 1
ATOM 1039 O O . LYS A 1 128 ? 16.088 2.245 15.477 1.00 88.88 128 LYS A O 1
ATOM 1044 N N . SER A 1 129 ? 16.652 3.586 13.769 1.00 84.56 129 SER A N 1
ATOM 1045 C CA . SER A 1 129 ? 17.121 4.707 14.587 1.00 84.56 129 SER A CA 1
ATOM 1046 C C . SER A 1 129 ? 16.320 5.975 14.305 1.00 84.56 129 SER A C 1
ATOM 1048 O O . SER A 1 129 ? 15.995 6.288 13.157 1.00 84.56 129 SER A O 1
ATOM 1050 N N . LYS A 1 130 ? 16.028 6.734 15.365 1.00 78.69 130 LYS A N 1
ATOM 1051 C CA . LYS A 1 130 ? 15.358 8.041 15.280 1.00 78.69 130 LYS A CA 1
ATOM 1052 C C . LYS A 1 130 ? 16.303 9.133 14.764 1.00 78.69 130 LYS A C 1
ATOM 1054 O O . LYS A 1 130 ? 15.875 10.027 14.021 1.00 78.69 130 LYS A O 1
ATOM 1059 N N . ASP A 1 131 ? 17.592 8.978 15.056 1.00 78.56 131 ASP A N 1
ATOM 1060 C CA . ASP A 1 131 ? 18.641 9.981 14.848 1.00 78.56 131 ASP A CA 1
ATOM 1061 C C . ASP A 1 131 ? 19.235 9.968 13.436 1.00 78.56 131 ASP A C 1
ATOM 1063 O O . ASP A 1 131 ? 20.244 10.612 13.169 1.00 78.56 131 ASP A O 1
ATOM 1067 N N . TYR A 1 132 ? 18.628 9.243 12.493 1.00 82.69 132 TYR A N 1
ATOM 1068 C CA . TYR A 1 132 ? 19.092 9.280 11.113 1.00 82.69 132 TYR A CA 1
ATOM 1069 C C . TYR A 1 132 ? 19.010 10.692 10.523 1.00 82.69 132 TYR A C 1
ATOM 1071 O O . TYR A 1 132 ? 17.974 11.367 10.603 1.00 82.69 132 TYR A O 1
ATOM 1079 N N . ASP A 1 133 ? 20.088 11.086 9.846 1.00 86.06 133 ASP A N 1
ATOM 1080 C CA . ASP A 1 133 ? 20.182 12.360 9.148 1.00 86.06 133 ASP A CA 1
ATOM 1081 C C . ASP A 1 133 ? 19.063 12.537 8.117 1.00 86.06 133 ASP A C 1
ATOM 1083 O O . ASP A 1 133 ? 18.635 11.596 7.441 1.00 86.06 133 ASP A O 1
ATOM 1087 N N . SER A 1 134 ? 18.664 13.793 7.903 1.00 84.88 134 SER A N 1
ATOM 1088 C CA . SER A 1 134 ? 17.720 14.190 6.845 1.00 84.88 134 SER A CA 1
ATOM 1089 C C . SER A 1 134 ? 18.120 13.644 5.466 1.00 84.88 134 SER A C 1
ATOM 1091 O O . SER A 1 134 ? 17.273 13.202 4.686 1.00 84.88 134 SER A O 1
ATOM 1093 N N . ASN A 1 135 ? 19.423 13.605 5.172 1.00 86.06 135 ASN A N 1
ATOM 1094 C CA . ASN A 1 135 ? 19.940 13.073 3.913 1.00 86.06 135 ASN A CA 1
ATOM 1095 C C . ASN A 1 135 ? 19.762 11.554 3.802 1.00 86.06 135 ASN A C 1
ATOM 1097 O O . ASN A 1 135 ? 19.393 11.067 2.733 1.00 86.06 135 ASN A O 1
ATOM 1101 N N . LEU A 1 136 ? 19.983 10.811 4.889 1.00 87.00 136 LEU A N 1
ATOM 1102 C CA . LEU A 1 136 ? 19.779 9.363 4.912 1.00 87.00 136 LEU A CA 1
ATOM 1103 C C . LEU A 1 136 ? 18.287 9.023 4.804 1.00 87.00 136 LEU A C 1
ATOM 1105 O O . LEU A 1 136 ? 17.911 8.199 3.975 1.00 87.00 136 LEU A O 1
ATOM 1109 N N . LYS A 1 137 ? 17.424 9.735 5.541 1.00 87.19 137 LYS A N 1
ATOM 1110 C CA . LYS A 1 137 ? 15.958 9.603 5.450 1.00 87.19 137 LYS A CA 1
ATOM 1111 C C . LYS A 1 137 ? 15.461 9.794 4.013 1.00 87.19 137 LYS A C 1
ATOM 1113 O O . LYS A 1 137 ? 14.680 8.987 3.517 1.00 87.19 137 LYS A O 1
ATOM 1118 N N . LYS A 1 138 ? 15.980 10.801 3.297 1.00 84.75 138 LYS A N 1
ATOM 1119 C CA . LYS A 1 138 ? 15.675 11.019 1.868 1.00 84.75 138 LYS A CA 1
ATOM 1120 C C . LYS A 1 138 ? 16.189 9.894 0.966 1.00 84.75 138 LYS A C 1
ATOM 1122 O O . LYS A 1 138 ? 15.507 9.546 0.006 1.00 84.75 138 LYS A O 1
ATOM 1127 N N . LYS A 1 139 ? 17.368 9.328 1.250 1.00 84.75 139 LYS A N 1
ATOM 1128 C CA . LYS A 1 139 ? 17.893 8.171 0.503 1.00 84.75 139 LYS A CA 1
ATOM 1129 C C . LYS A 1 139 ? 16.997 6.946 0.674 1.00 84.75 139 LYS A C 1
ATOM 1131 O O . LYS A 1 139 ? 16.661 6.327 -0.328 1.00 84.75 139 LYS A O 1
ATOM 1136 N N . ILE A 1 140 ? 16.566 6.655 1.902 1.00 87.62 140 ILE A N 1
ATOM 1137 C CA . ILE A 1 140 ? 15.644 5.549 2.204 1.00 87.62 140 ILE A CA 1
ATOM 1138 C C . ILE A 1 140 ? 14.297 5.774 1.507 1.00 87.62 140 ILE A C 1
ATOM 1140 O O . ILE A 1 140 ? 13.784 4.884 0.840 1.00 87.62 140 ILE A O 1
ATOM 1144 N N . LEU A 1 141 ? 13.749 6.990 1.583 1.00 86.69 141 LEU A N 1
ATOM 1145 C CA . LEU A 1 141 ? 12.497 7.336 0.906 1.00 86.69 141 LEU A CA 1
ATOM 1146 C C . LEU A 1 141 ? 12.581 7.094 -0.611 1.00 86.69 141 LEU A C 1
ATOM 1148 O O . LEU A 1 141 ? 11.671 6.524 -1.209 1.00 86.69 141 LEU A O 1
ATOM 1152 N N . ASN A 1 142 ? 13.688 7.514 -1.229 1.00 83.62 142 ASN A N 1
ATOM 1153 C CA . ASN A 1 142 ? 13.915 7.316 -2.656 1.00 83.62 142 ASN A CA 1
ATOM 1154 C C . ASN A 1 142 ? 14.119 5.841 -3.011 1.00 83.62 142 ASN A C 1
ATOM 1156 O O . ASN A 1 142 ? 13.635 5.432 -4.061 1.00 83.62 142 ASN A O 1
ATOM 1160 N N . SER A 1 143 ? 14.787 5.056 -2.158 1.00 84.62 143 SER A N 1
ATOM 1161 C CA . SER A 1 143 ? 15.016 3.631 -2.415 1.00 84.62 143 SER A CA 1
ATOM 1162 C C . SER A 1 143 ? 13.761 2.779 -2.263 1.00 84.62 143 SER A C 1
ATOM 1164 O O . SER A 1 143 ? 13.713 1.697 -2.833 1.00 84.62 143 SER A O 1
ATOM 1166 N N . MET A 1 144 ? 12.742 3.250 -1.538 1.00 87.00 144 MET A N 1
ATOM 1167 C CA . MET A 1 144 ? 11.436 2.585 -1.449 1.00 87.00 144 MET A CA 1
ATOM 1168 C C . MET A 1 144 ? 10.511 2.915 -2.625 1.00 87.00 144 MET A C 1
ATOM 1170 O O . MET A 1 144 ? 9.549 2.189 -2.873 1.00 87.00 144 MET A O 1
ATOM 1174 N N . ARG A 1 145 ? 10.759 4.012 -3.352 1.00 86.06 145 ARG A N 1
ATOM 1175 C CA . ARG A 1 145 ? 9.895 4.425 -4.460 1.00 86.06 145 ARG A CA 1
ATOM 1176 C C . ARG A 1 145 ? 10.167 3.563 -5.687 1.00 86.06 145 ARG A C 1
ATOM 1178 O O . ARG A 1 145 ? 11.277 3.577 -6.209 1.00 86.06 145 ARG A O 1
ATOM 1185 N N . TYR A 1 146 ? 9.129 2.890 -6.176 1.00 88.44 146 TYR A N 1
ATOM 1186 C CA . TYR A 1 146 ? 9.192 2.188 -7.450 1.00 88.44 146 TYR A CA 1
ATOM 1187 C C . TYR A 1 146 ? 9.376 3.175 -8.599 1.00 88.44 146 TYR A C 1
ATOM 1189 O O . TYR A 1 146 ? 8.603 4.124 -8.743 1.00 88.44 146 TYR A O 1
ATOM 1197 N N . ILE A 1 147 ? 10.428 2.962 -9.381 1.00 86.88 147 ILE A N 1
ATOM 1198 C CA . ILE A 1 147 ? 10.716 3.727 -10.591 1.00 86.88 147 ILE A CA 1
ATOM 1199 C C . ILE A 1 147 ? 11.091 2.715 -11.666 1.00 86.88 147 ILE A C 1
ATOM 1201 O O . ILE A 1 147 ? 12.098 2.009 -11.534 1.00 86.88 147 ILE A O 1
ATOM 1205 N N . ALA A 1 148 ? 10.278 2.634 -12.712 1.00 89.44 148 ALA A N 1
ATOM 1206 C CA . ALA A 1 148 ? 10.568 1.815 -13.879 1.00 89.44 148 ALA A CA 1
ATOM 1207 C C . ALA A 1 148 ? 11.396 2.607 -14.898 1.00 89.44 148 ALA A C 1
ATOM 1209 O O . ALA A 1 148 ? 11.415 3.841 -14.889 1.00 89.44 148 ALA A O 1
ATOM 1210 N N . LEU A 1 149 ? 12.051 1.900 -15.821 1.00 89.06 149 LEU A N 1
ATOM 1211 C CA . LEU A 1 149 ? 12.740 2.540 -16.943 1.00 89.06 149 LEU A CA 1
ATOM 1212 C C . LEU A 1 149 ? 11.783 3.415 -17.766 1.00 89.06 149 LEU A C 1
ATOM 1214 O O . LEU A 1 149 ? 12.131 4.540 -18.124 1.00 89.06 149 LEU A O 1
ATOM 1218 N N . ASN A 1 150 ? 10.554 2.940 -17.972 1.00 90.00 150 ASN A N 1
ATOM 1219 C CA . ASN A 1 150 ? 9.496 3.677 -18.662 1.00 90.00 150 ASN A CA 1
ATOM 1220 C C . ASN A 1 150 ? 9.169 5.049 -18.034 1.00 90.00 150 ASN A C 1
ATOM 1222 O O . ASN A 1 150 ? 8.736 5.949 -18.740 1.00 90.00 150 ASN A O 1
ATOM 1226 N N . ASP A 1 151 ? 9.396 5.242 -16.729 1.00 87.31 151 ASP A N 1
ATOM 1227 C CA . ASP A 1 151 ? 9.122 6.527 -16.062 1.00 87.31 151 ASP A CA 1
ATOM 1228 C C . ASP A 1 151 ? 10.197 7.589 -16.337 1.00 87.31 151 ASP A C 1
ATOM 1230 O O . ASP A 1 151 ? 10.021 8.766 -16.004 1.00 87.31 151 ASP A O 1
ATOM 1234 N N . VAL A 1 152 ? 11.346 7.168 -16.873 1.00 89.25 152 VAL A N 1
ATOM 1235 C CA . VAL A 1 152 ? 12.519 8.022 -17.099 1.00 89.25 152 VAL A CA 1
ATOM 1236 C C . VAL A 1 152 ? 12.839 8.172 -18.582 1.00 89.25 152 VAL A C 1
ATOM 1238 O O . VAL A 1 152 ? 13.416 9.186 -18.962 1.00 89.25 152 VAL A O 1
ATOM 1241 N N . VAL A 1 153 ? 12.463 7.211 -19.422 1.00 90.88 153 VAL A N 1
ATOM 1242 C CA . VAL A 1 153 ? 12.676 7.264 -20.874 1.00 90.88 153 VAL A CA 1
ATOM 1243 C C . VAL A 1 153 ? 11.622 8.157 -21.537 1.00 90.88 153 VAL A C 1
ATOM 1245 O O . VAL A 1 153 ? 10.432 8.023 -21.271 1.00 90.88 153 VAL A O 1
ATOM 1248 N N . LEU A 1 154 ? 12.068 9.086 -22.386 1.00 90.44 154 LEU A N 1
ATOM 1249 C CA . LEU A 1 154 ? 11.213 9.898 -23.259 1.00 90.44 154 LEU A CA 1
ATOM 1250 C C . LEU A 1 154 ? 10.826 9.137 -24.517 1.00 90.44 154 LEU A C 1
ATOM 1252 O O . LEU A 1 154 ? 9.661 9.142 -24.897 1.00 90.44 154 LEU A O 1
ATOM 1256 N N . ASP A 1 155 ? 11.820 8.532 -25.161 1.00 88.12 155 ASP A N 1
ATOM 1257 C CA . ASP A 1 155 ? 11.652 7.888 -26.453 1.00 88.12 155 ASP A CA 1
ATOM 1258 C C . ASP A 1 155 ? 12.665 6.755 -2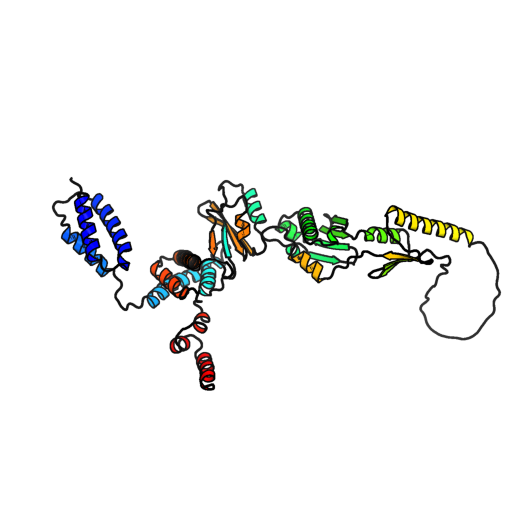6.638 1.00 88.12 155 ASP A C 1
ATOM 1260 O O . ASP A 1 155 ? 13.729 6.741 -26.003 1.00 88.12 155 ASP A O 1
ATOM 1264 N N . VAL A 1 156 ? 12.325 5.804 -27.503 1.00 88.00 156 VAL A N 1
ATOM 1265 C CA . VAL A 1 156 ? 13.191 4.688 -27.878 1.00 88.00 156 VAL A CA 1
ATOM 1266 C C . VAL A 1 156 ? 13.270 4.600 -29.389 1.00 88.00 156 VAL A C 1
ATOM 1268 O O . VAL A 1 156 ? 12.263 4.365 -30.052 1.00 88.00 156 VAL A O 1
ATOM 1271 N N . VAL A 1 157 ? 14.484 4.722 -29.918 1.00 85.69 157 VAL A N 1
ATOM 1272 C CA . VAL A 1 157 ? 14.757 4.582 -31.349 1.00 85.69 157 VAL A CA 1
ATOM 1273 C C . VAL A 1 157 ? 15.514 3.284 -31.575 1.00 85.69 157 VAL A C 1
ATOM 1275 O O . VAL A 1 157 ? 16.536 3.036 -30.936 1.00 85.69 157 VAL A O 1
ATOM 1278 N N . TYR A 1 158 ? 14.993 2.459 -32.475 1.00 83.19 158 TYR A N 1
ATOM 1279 C CA . TYR A 1 158 ? 15.642 1.244 -32.944 1.00 83.19 158 TYR A CA 1
ATOM 1280 C C . TYR A 1 158 ? 15.670 1.269 -34.468 1.00 83.19 158 TYR A C 1
ATOM 1282 O O . TYR A 1 158 ? 14.615 1.339 -35.096 1.00 83.19 158 TYR A O 1
ATOM 1290 N N . ASP A 1 159 ? 16.867 1.246 -35.043 1.00 71.56 159 ASP A N 1
ATOM 1291 C CA . ASP A 1 159 ? 17.102 1.292 -36.495 1.00 71.56 159 ASP A CA 1
ATOM 1292 C C . ASP A 1 159 ? 17.509 -0.077 -37.077 1.00 71.56 159 ASP A C 1
ATOM 1294 O O . ASP A 1 159 ? 17.881 -0.174 -38.241 1.00 71.56 159 ASP A O 1
ATOM 1298 N N . GLY A 1 160 ? 17.431 -1.141 -36.271 1.00 66.06 160 GLY A N 1
ATOM 1299 C CA . GLY A 1 160 ? 17.893 -2.484 -36.625 1.00 66.06 160 GLY A CA 1
ATOM 1300 C C . GLY A 1 160 ? 19.249 -2.818 -36.007 1.00 66.06 160 GLY A C 1
ATOM 1301 O O . GLY A 1 160 ? 19.414 -3.914 -35.471 1.00 66.06 160 GLY A O 1
ATOM 1302 N N . PHE A 1 161 ? 20.182 -1.865 -35.958 1.00 70.06 161 PHE A N 1
ATOM 1303 C CA . PHE A 1 161 ? 21.564 -2.092 -35.505 1.00 70.06 161 PHE A CA 1
ATOM 1304 C C . PHE A 1 161 ? 21.867 -1.447 -34.154 1.00 70.06 161 PHE A C 1
ATOM 1306 O O . PHE A 1 161 ? 22.629 -2.001 -33.358 1.00 70.06 161 PHE A O 1
ATOM 1313 N N . CYS A 1 162 ? 21.238 -0.311 -33.877 1.00 76.50 162 CYS A N 1
ATOM 1314 C CA . CYS A 1 162 ? 21.405 0.485 -32.679 1.00 76.50 162 CYS A CA 1
ATOM 1315 C C . CYS A 1 162 ? 20.060 0.674 -31.974 1.00 76.50 162 CYS A C 1
ATOM 1317 O O . CYS A 1 162 ? 19.049 1.056 -32.564 1.00 76.50 162 CYS A O 1
ATOM 1319 N N . LEU A 1 163 ? 20.054 0.426 -30.667 1.00 84.00 163 LEU A N 1
ATOM 1320 C CA . LEU A 1 163 ? 18.931 0.687 -29.776 1.00 84.00 163 LEU A CA 1
ATOM 1321 C C . LEU A 1 163 ? 19.287 1.855 -28.858 1.00 84.00 163 LEU A C 1
ATOM 1323 O O . LEU A 1 163 ? 20.140 1.720 -27.979 1.00 84.00 163 LEU A O 1
ATOM 1327 N N . ARG A 1 164 ? 18.611 2.990 -29.038 1.00 88.38 164 ARG A N 1
ATOM 1328 C CA . ARG A 1 164 ? 18.821 4.221 -28.266 1.00 88.38 164 ARG A CA 1
ATOM 1329 C C . ARG A 1 164 ? 17.639 4.499 -27.347 1.00 88.38 164 ARG A C 1
ATOM 1331 O O . ARG A 1 164 ? 16.507 4.623 -27.805 1.00 88.38 164 ARG A O 1
ATOM 1338 N N . PHE A 1 165 ? 17.910 4.660 -26.057 1.00 90.38 165 PHE A N 1
ATOM 1339 C CA . PHE A 1 165 ? 16.958 5.132 -25.052 1.00 90.38 165 PHE A CA 1
ATOM 1340 C C . PHE A 1 165 ? 17.235 6.602 -24.738 1.00 90.38 165 PHE A C 1
ATOM 1342 O O . PHE A 1 165 ? 18.244 6.909 -24.100 1.00 90.38 165 PHE A O 1
ATOM 1349 N N . PHE A 1 166 ? 16.339 7.505 -25.133 1.00 90.94 166 PHE A N 1
ATOM 1350 C CA . PHE A 1 166 ? 16.428 8.925 -24.794 1.00 90.94 166 PHE A CA 1
ATOM 1351 C C . PHE A 1 166 ? 15.850 9.171 -23.404 1.00 90.94 166 PHE A C 1
ATOM 1353 O O . PHE A 1 166 ? 14.722 8.780 -23.110 1.00 90.94 166 PHE A O 1
ATOM 1360 N N . LEU A 1 167 ? 16.610 9.820 -22.525 1.00 91.75 167 LEU A N 1
ATOM 1361 C CA . LEU A 1 167 ? 16.241 10.009 -21.127 1.00 91.75 167 LEU A CA 1
ATOM 1362 C C . LEU A 1 167 ? 15.630 11.391 -20.882 1.00 91.75 167 LEU A C 1
ATOM 1364 O O . LEU A 1 167 ? 16.123 12.428 -21.326 1.00 91.75 167 LEU A O 1
ATOM 1368 N N . CYS A 1 168 ? 14.581 11.424 -20.068 1.00 90.31 168 CYS A N 1
ATOM 1369 C CA . CYS A 1 168 ? 13.922 12.648 -19.650 1.00 90.31 168 CYS A CA 1
ATOM 1370 C C . CYS A 1 168 ? 14.753 13.388 -18.603 1.00 90.31 168 CYS A C 1
ATOM 1372 O O . CYS A 1 168 ? 14.829 12.981 -17.438 1.00 90.31 168 CYS A O 1
ATOM 1374 N N . LYS A 1 169 ? 15.295 14.551 -18.981 1.00 88.31 169 LYS A N 1
ATOM 1375 C CA . LYS A 1 169 ? 16.014 15.456 -18.069 1.00 88.31 169 LYS A CA 1
ATOM 1376 C C . LYS A 1 169 ? 15.195 15.773 -16.809 1.00 88.31 169 LYS A C 1
ATOM 1378 O O . LYS A 1 169 ? 15.717 15.711 -15.698 1.00 88.31 169 LYS A O 1
ATOM 1383 N N . GLN A 1 170 ? 13.901 16.066 -16.959 1.00 87.44 170 GLN A N 1
ATOM 1384 C CA . GLN A 1 170 ? 13.013 16.396 -15.836 1.00 87.44 170 GLN A CA 1
ATOM 1385 C C . GLN A 1 170 ? 12.819 15.204 -14.887 1.00 87.44 170 GLN A C 1
ATOM 1387 O O . GLN A 1 170 ? 12.880 15.383 -13.669 1.00 87.44 170 GLN A O 1
ATOM 1392 N N . ALA A 1 171 ? 12.639 13.991 -15.421 1.00 85.88 171 ALA A N 1
ATOM 1393 C CA . ALA A 1 171 ? 12.501 12.780 -14.612 1.00 85.88 171 ALA A CA 1
ATOM 1394 C C . ALA A 1 171 ? 13.801 12.456 -13.861 1.00 85.88 171 ALA A C 1
ATOM 1396 O O . ALA A 1 171 ? 13.761 12.192 -12.658 1.00 85.88 171 ALA A O 1
ATOM 1397 N N . ILE A 1 172 ? 14.956 12.578 -14.526 1.00 86.38 172 ILE A N 1
ATOM 1398 C CA . ILE A 1 172 ? 16.283 12.413 -13.912 1.00 86.38 172 ILE A CA 1
ATOM 1399 C C . ILE A 1 172 ? 16.460 13.356 -12.715 1.00 86.38 172 ILE A C 1
ATOM 1401 O O . ILE A 1 172 ? 16.832 12.904 -11.630 1.00 86.38 172 ILE A O 1
ATOM 1405 N N . PHE A 1 173 ? 16.150 14.649 -12.867 1.00 84.75 173 PHE A N 1
ATOM 1406 C CA . PHE A 1 173 ? 16.273 15.617 -11.768 1.00 84.75 173 PHE A CA 1
ATOM 1407 C C . PHE A 1 173 ? 15.259 15.376 -10.649 1.00 84.75 173 PHE A C 1
ATOM 1409 O O . PHE A 1 173 ? 15.620 15.431 -9.470 1.00 84.75 173 PHE A O 1
ATOM 1416 N N . LYS A 1 174 ? 14.006 15.065 -11.001 1.00 82.62 174 LYS A N 1
ATOM 1417 C CA . LYS A 1 174 ? 12.940 14.749 -10.038 1.00 82.62 174 LYS A CA 1
ATOM 1418 C C . LYS A 1 174 ? 13.297 13.531 -9.189 1.00 82.62 174 LYS A C 1
ATOM 1420 O O . LYS A 1 174 ? 13.017 13.503 -7.988 1.00 82.62 174 LYS A O 1
ATOM 1425 N N . TYR A 1 175 ? 13.902 12.522 -9.806 1.00 81.00 175 TYR A N 1
ATOM 1426 C CA . TYR A 1 175 ? 14.214 11.256 -9.157 1.00 81.00 175 TYR A CA 1
ATOM 1427 C C . TYR A 1 175 ? 15.642 11.162 -8.618 1.00 81.00 175 TYR A C 1
ATOM 1429 O O . TYR A 1 175 ? 15.911 10.284 -7.801 1.00 81.00 175 TYR A O 1
ATOM 1437 N N . LYS A 1 176 ? 16.518 12.106 -8.982 1.00 82.31 176 LYS A N 1
ATOM 1438 C CA . LYS A 1 176 ? 17.939 12.157 -8.605 1.00 82.31 176 LYS A CA 1
ATOM 1439 C C . LYS A 1 176 ? 18.699 10.878 -8.972 1.00 82.31 176 LYS A C 1
ATOM 1441 O O . LYS A 1 176 ? 19.545 10.417 -8.210 1.00 82.31 176 LYS A O 1
ATOM 1446 N N . ILE A 1 177 ? 18.388 10.309 -10.136 1.00 83.44 177 ILE A N 1
ATOM 1447 C CA . ILE A 1 177 ? 19.024 9.086 -10.641 1.00 83.44 177 ILE A CA 1
ATOM 1448 C C . ILE A 1 177 ? 20.048 9.467 -11.700 1.00 83.44 177 ILE A C 1
ATOM 1450 O O . ILE A 1 177 ? 19.719 10.117 -12.685 1.00 83.44 177 ILE A O 1
ATOM 1454 N N . HIS A 1 178 ? 21.296 9.048 -11.514 1.00 85.69 178 HIS A N 1
ATOM 1455 C CA . HIS A 1 178 ? 22.342 9.292 -12.500 1.00 85.69 178 HIS A CA 1
ATOM 1456 C C . HIS A 1 178 ? 22.185 8.344 -13.711 1.00 85.69 178 HIS A C 1
ATOM 1458 O O . HIS A 1 178 ? 21.996 7.147 -13.490 1.00 85.69 178 HIS A O 1
ATOM 1464 N N . PRO A 1 179 ? 22.350 8.801 -14.972 1.00 86.38 179 PRO A N 1
ATOM 1465 C CA . PRO A 1 179 ? 22.221 7.953 -16.168 1.00 86.38 179 PRO A CA 1
ATOM 1466 C C . PRO A 1 179 ? 23.062 6.666 -16.152 1.00 86.38 179 PRO A C 1
ATOM 1468 O O . PRO A 1 179 ? 22.612 5.624 -16.607 1.00 86.38 179 PRO A O 1
ATOM 1471 N N . LYS A 1 180 ? 24.255 6.694 -15.542 1.00 85.94 180 LYS A N 1
ATOM 1472 C CA . LYS A 1 180 ? 25.078 5.482 -15.321 1.00 85.94 180 LYS A CA 1
ATOM 1473 C C . LYS A 1 180 ? 24.374 4.392 -14.499 1.00 85.94 180 LYS A C 1
ATOM 1475 O O . LYS A 1 180 ? 24.580 3.216 -14.762 1.00 85.94 180 LYS A O 1
ATOM 1480 N N . ILE A 1 181 ? 23.558 4.766 -13.510 1.00 85.81 181 ILE A N 1
ATOM 1481 C CA . ILE A 1 181 ? 22.782 3.798 -12.718 1.00 85.81 181 ILE A CA 1
ATOM 1482 C C . ILE A 1 181 ? 21.733 3.145 -13.620 1.00 85.81 181 ILE A C 1
ATOM 1484 O O . ILE A 1 181 ? 21.602 1.928 -13.616 1.00 85.81 181 ILE A O 1
ATOM 1488 N N . ILE A 1 182 ? 21.056 3.949 -14.446 1.00 86.88 182 ILE A N 1
ATOM 1489 C CA . ILE A 1 182 ? 20.062 3.472 -15.418 1.00 86.88 182 ILE A CA 1
ATOM 1490 C C . ILE A 1 182 ? 20.697 2.467 -16.379 1.00 86.88 182 ILE A C 1
ATOM 1492 O O . ILE A 1 182 ? 20.164 1.378 -16.568 1.00 86.88 182 ILE A O 1
ATOM 1496 N N . PHE A 1 183 ? 21.867 2.803 -16.920 1.00 87.38 183 PHE A N 1
ATOM 1497 C CA . PHE A 1 183 ? 22.638 1.919 -17.786 1.00 87.38 183 PHE A CA 1
ATOM 1498 C C . PHE A 1 183 ? 22.955 0.569 -17.121 1.00 87.38 183 PHE A C 1
ATOM 1500 O O . PHE A 1 183 ? 22.674 -0.480 -17.701 1.00 87.38 183 PHE A O 1
ATOM 1507 N N . ASN A 1 184 ? 23.464 0.584 -15.886 1.00 87.75 184 ASN A N 1
ATOM 1508 C CA . ASN A 1 184 ? 23.774 -0.646 -15.154 1.00 87.75 184 ASN A CA 1
ATOM 1509 C C . ASN A 1 184 ? 22.523 -1.507 -14.919 1.00 87.75 184 ASN A C 1
ATOM 1511 O O . ASN A 1 184 ? 22.578 -2.717 -15.122 1.00 87.75 184 ASN A O 1
ATOM 1515 N N . CYS A 1 185 ? 21.389 -0.896 -14.554 1.00 86.06 185 CYS A N 1
ATOM 1516 C CA . CYS A 1 185 ? 20.125 -1.613 -14.356 1.00 86.06 185 CYS A CA 1
ATOM 1517 C C . CYS A 1 185 ? 19.614 -2.264 -15.649 1.00 86.06 185 CYS A C 1
ATOM 1519 O O . CYS A 1 185 ? 19.111 -3.388 -15.613 1.00 86.06 185 CYS A O 1
ATOM 1521 N N . ILE A 1 186 ? 19.749 -1.580 -16.794 1.00 85.81 186 ILE A N 1
ATOM 1522 C CA . ILE A 1 186 ? 19.403 -2.159 -18.098 1.00 85.81 186 ILE A CA 1
ATOM 1523 C C . ILE A 1 186 ? 20.300 -3.368 -18.374 1.00 85.81 186 ILE A C 1
ATOM 1525 O O . ILE A 1 186 ? 19.791 -4.442 -18.688 1.00 85.81 186 ILE A O 1
ATOM 1529 N N . LYS A 1 187 ? 21.619 -3.223 -18.204 1.00 84.81 187 LYS A N 1
ATOM 1530 C CA . LYS A 1 187 ? 22.581 -4.299 -18.467 1.00 84.81 187 LYS A CA 1
ATOM 1531 C C . LYS A 1 187 ? 22.329 -5.532 -17.592 1.00 84.81 187 LYS A C 1
ATOM 1533 O O . LYS A 1 187 ? 22.218 -6.634 -18.119 1.00 84.81 187 LYS A O 1
ATOM 1538 N N . GLU A 1 188 ? 22.136 -5.339 -16.289 1.00 86.25 188 GLU A N 1
ATOM 1539 C CA . GLU A 1 188 ? 21.847 -6.425 -15.344 1.00 86.25 188 GLU A CA 1
ATOM 1540 C C . GLU A 1 188 ? 20.548 -7.171 -15.703 1.00 86.25 188 GLU A C 1
ATOM 1542 O O . GLU A 1 188 ? 20.478 -8.399 -15.626 1.00 86.25 188 GLU A O 1
ATOM 1547 N N . TYR A 1 189 ? 19.509 -6.449 -16.138 1.00 86.06 189 TYR A N 1
ATOM 1548 C CA . TYR A 1 189 ? 18.265 -7.067 -16.600 1.00 86.06 189 TYR A CA 1
ATOM 1549 C C . TYR A 1 189 ? 18.461 -7.880 -17.889 1.00 86.06 189 TYR A C 1
ATOM 1551 O O . TYR A 1 189 ? 17.931 -8.989 -18.011 1.00 86.06 189 TYR A O 1
ATOM 1559 N N . LEU A 1 190 ? 19.225 -7.355 -18.850 1.00 84.44 190 LEU A N 1
ATOM 1560 C CA . LEU A 1 190 ? 19.521 -8.048 -20.108 1.00 84.44 190 LEU A CA 1
ATOM 1561 C C . LEU A 1 190 ? 20.333 -9.329 -19.875 1.00 84.44 190 LEU A C 1
ATOM 1563 O O . LEU A 1 190 ? 20.021 -10.357 -20.474 1.00 84.44 190 LEU A O 1
ATOM 1567 N N . GLU A 1 191 ? 21.307 -9.296 -18.964 1.00 84.25 191 GLU A N 1
ATOM 1568 C CA . GLU A 1 191 ? 22.092 -10.470 -18.561 1.00 84.25 191 GLU A CA 1
ATOM 1569 C C . GLU A 1 191 ? 21.212 -11.531 -17.880 1.00 84.25 191 GLU A C 1
ATOM 1571 O O . GLU A 1 191 ? 21.227 -12.694 -18.282 1.00 84.25 191 GLU A O 1
ATOM 1576 N N . LYS A 1 192 ? 20.369 -11.136 -16.912 1.00 83.88 192 LYS A N 1
ATOM 1577 C CA . LYS A 1 192 ? 19.445 -12.059 -16.217 1.00 83.88 192 LYS A CA 1
ATOM 1578 C C . LYS A 1 192 ? 18.434 -12.721 -17.148 1.00 83.88 192 LYS A C 1
ATOM 1580 O O . LYS A 1 192 ? 18.014 -13.846 -16.898 1.00 83.88 192 LYS A O 1
ATOM 1585 N N . THR A 1 193 ? 18.013 -12.016 -18.194 1.00 78.31 193 THR A N 1
ATOM 1586 C CA . THR A 1 193 ? 17.047 -12.531 -19.174 1.00 78.31 193 THR A CA 1
ATOM 1587 C C . THR A 1 193 ? 17.702 -13.319 -20.309 1.00 78.31 193 THR A C 1
ATOM 1589 O O . THR A 1 193 ? 16.982 -13.840 -21.159 1.00 78.31 193 THR A O 1
ATOM 1592 N N . GLY A 1 194 ? 19.039 -13.429 -20.330 1.00 67.81 194 GLY A N 1
ATOM 1593 C CA . GLY A 1 194 ? 19.779 -14.090 -21.407 1.00 67.81 194 GLY A CA 1
ATOM 1594 C C . GLY A 1 194 ? 19.607 -13.396 -22.761 1.00 67.81 194 GLY A C 1
ATOM 1595 O O . GLY A 1 194 ? 19.708 -14.040 -23.802 1.00 67.81 194 GLY A O 1
ATOM 1596 N N . ASN A 1 195 ? 19.292 -12.099 -22.760 1.00 72.81 195 ASN A N 1
ATOM 1597 C CA . ASN A 1 195 ? 18.978 -11.360 -23.973 1.00 72.81 195 ASN A CA 1
ATOM 1598 C C . ASN A 1 195 ? 20.261 -11.077 -24.769 1.00 72.81 195 ASN A C 1
ATOM 1600 O O . ASN A 1 195 ? 21.259 -10.622 -24.204 1.00 72.81 195 ASN A O 1
ATOM 1604 N N . SER A 1 196 ? 20.237 -11.299 -26.083 1.00 67.94 196 SER A N 1
ATOM 1605 C CA . SER A 1 196 ? 21.394 -11.100 -26.962 1.00 67.94 196 SER A CA 1
ATOM 1606 C C . SER A 1 196 ? 21.924 -9.659 -26.971 1.00 67.94 196 SER A C 1
ATOM 1608 O O . SER A 1 196 ? 23.112 -9.471 -27.220 1.00 67.94 196 SER A O 1
ATOM 1610 N N . ILE A 1 197 ? 21.097 -8.664 -26.606 1.00 74.00 197 ILE A N 1
ATOM 1611 C CA . ILE A 1 197 ? 21.523 -7.259 -26.422 1.00 74.00 197 ILE A CA 1
ATOM 1612 C C . ILE A 1 197 ? 22.627 -7.134 -25.358 1.00 74.00 197 ILE A C 1
ATOM 1614 O O . ILE A 1 197 ? 23.444 -6.225 -25.420 1.00 74.00 197 ILE A O 1
ATOM 1618 N N . SER A 1 198 ? 22.716 -8.056 -24.391 1.00 69.50 198 SER A N 1
ATOM 1619 C CA . SER A 1 198 ? 23.790 -8.037 -23.379 1.00 69.50 198 SER A CA 1
ATOM 1620 C C . SER A 1 198 ? 25.204 -8.101 -23.979 1.00 69.50 198 SER A C 1
ATOM 1622 O O . SER A 1 198 ? 26.154 -7.645 -23.345 1.00 69.50 198 SER A O 1
ATOM 1624 N N . LYS A 1 199 ? 25.340 -8.650 -25.196 1.00 72.19 199 LYS A N 1
ATOM 1625 C CA . LYS A 1 199 ? 26.606 -8.776 -25.934 1.00 72.19 199 LYS A CA 1
ATOM 1626 C C . LYS A 1 199 ? 26.916 -7.567 -26.820 1.00 72.19 199 LYS A C 1
ATOM 1628 O O . LYS A 1 199 ? 27.979 -7.537 -27.431 1.00 72.19 199 LYS A O 1
ATOM 1633 N N . TRP A 1 200 ? 25.979 -6.632 -26.950 1.00 77.88 200 TRP A N 1
ATOM 1634 C CA . TRP A 1 200 ? 26.134 -5.444 -27.782 1.00 77.88 200 TRP A CA 1
ATOM 1635 C C . TRP A 1 200 ? 27.071 -4.444 -27.105 1.00 77.88 200 TRP A C 1
ATOM 1637 O O . TRP A 1 200 ? 27.139 -4.368 -25.873 1.00 77.88 200 TRP A O 1
ATOM 1647 N N . ASP A 1 201 ? 27.782 -3.668 -27.918 1.00 75.38 201 ASP A N 1
ATOM 1648 C CA . ASP A 1 201 ? 28.551 -2.534 -27.421 1.00 75.38 201 ASP A CA 1
ATOM 1649 C C . ASP A 1 201 ? 27.589 -1.474 -26.888 1.00 75.38 201 ASP A C 1
ATOM 1651 O O . ASP A 1 201 ? 26.460 -1.356 -27.354 1.00 75.38 201 ASP A O 1
ATOM 1655 N N . SER A 1 202 ? 28.001 -0.708 -25.882 1.00 84.56 202 SER A N 1
ATOM 1656 C CA . SER A 1 202 ? 27.082 0.218 -25.224 1.00 84.56 202 SER A CA 1
ATOM 1657 C C . SER A 1 202 ? 27.734 1.527 -24.820 1.00 84.56 202 SER A C 1
ATOM 1659 O O . SER A 1 202 ? 28.822 1.522 -24.237 1.00 84.56 202 SER A O 1
ATOM 1661 N N . ILE A 1 203 ? 27.040 2.636 -25.064 1.00 85.56 203 ILE A N 1
ATOM 1662 C CA . ILE A 1 203 ? 27.525 3.997 -24.828 1.00 85.56 203 ILE A CA 1
ATOM 1663 C C . ILE A 1 203 ? 26.491 4.767 -24.004 1.00 85.56 203 ILE A C 1
ATOM 1665 O O . ILE A 1 203 ? 25.287 4.686 -24.234 1.00 85.56 203 ILE A O 1
ATOM 1669 N N . VAL A 1 204 ? 26.970 5.547 -23.031 1.00 86.44 204 VAL A N 1
ATOM 1670 C CA . VAL A 1 204 ? 26.139 6.482 -22.261 1.00 86.44 204 VAL A CA 1
ATOM 1671 C C . VAL A 1 204 ? 26.542 7.899 -22.636 1.00 86.44 204 VAL A C 1
ATOM 1673 O O . VAL A 1 204 ? 27.600 8.377 -22.218 1.00 86.44 204 VAL A O 1
ATOM 1676 N N . ASN A 1 205 ? 25.689 8.582 -23.391 1.00 85.81 205 ASN A N 1
ATOM 1677 C CA . ASN A 1 205 ? 25.902 9.970 -23.761 1.00 85.81 205 ASN A CA 1
ATOM 1678 C C . ASN A 1 205 ? 25.261 10.887 -22.707 1.00 85.81 205 ASN A C 1
ATOM 1680 O O . ASN A 1 205 ? 24.042 10.943 -22.549 1.00 85.81 205 ASN A O 1
ATOM 1684 N N . LEU A 1 206 ? 26.096 11.602 -21.948 1.00 84.44 206 LEU A N 1
ATOM 1685 C CA . LEU A 1 206 ? 25.639 12.499 -20.881 1.00 84.44 206 LEU A CA 1
ATOM 1686 C C . LEU A 1 206 ? 25.232 13.889 -21.389 1.00 84.44 206 LEU A C 1
ATOM 1688 O O . LEU A 1 206 ? 24.490 14.576 -20.687 1.00 84.44 206 LEU A O 1
ATOM 1692 N N . THR A 1 207 ? 25.709 14.314 -22.562 1.00 81.06 207 THR A N 1
ATOM 1693 C CA . THR A 1 207 ? 25.375 15.626 -23.138 1.00 81.06 207 THR A CA 1
ATOM 1694 C C . THR A 1 207 ? 23.995 15.605 -23.778 1.00 81.06 207 THR A C 1
ATOM 1696 O O . THR A 1 207 ? 23.185 16.490 -23.513 1.00 81.06 207 THR A O 1
ATOM 1699 N N . GLU A 1 208 ? 23.705 14.557 -24.546 1.00 83.06 208 GLU A N 1
ATOM 1700 C CA . GLU A 1 208 ? 22.420 14.365 -25.232 1.00 83.06 208 GLU A CA 1
ATOM 1701 C C . GLU A 1 208 ? 21.445 13.482 -24.438 1.00 83.06 208 GLU A C 1
ATOM 1703 O O . GLU A 1 208 ? 20.288 13.334 -24.819 1.00 83.06 208 GLU A O 1
ATOM 1708 N N . LEU A 1 209 ? 21.886 12.952 -23.288 1.00 87.31 209 LEU A N 1
ATOM 1709 C CA . LEU A 1 209 ? 21.088 12.149 -22.358 1.00 87.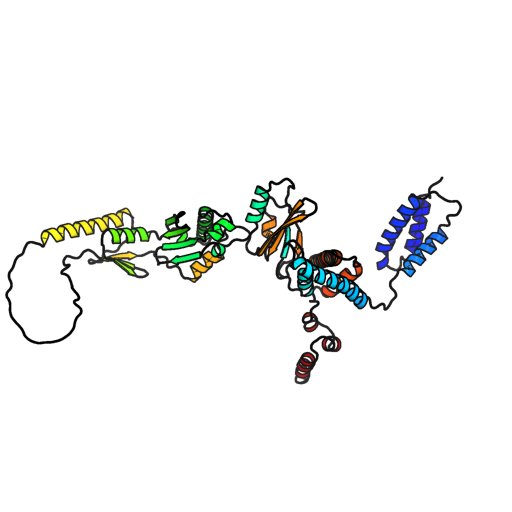31 209 LEU A CA 1
ATOM 1710 C C . LEU A 1 209 ? 20.437 10.928 -23.019 1.00 87.31 209 LEU A C 1
ATOM 1712 O O . LEU A 1 209 ? 19.254 10.668 -22.808 1.00 87.31 209 LEU A O 1
ATOM 1716 N N . TYR A 1 210 ? 21.215 10.141 -23.756 1.00 88.62 210 TYR A N 1
ATOM 1717 C CA . TYR A 1 210 ? 20.761 8.848 -24.261 1.00 88.62 210 TYR A CA 1
ATOM 1718 C C . TYR A 1 210 ? 21.700 7.709 -23.866 1.00 88.62 210 TYR A C 1
ATOM 1720 O O . TYR A 1 210 ? 22.881 7.905 -23.560 1.00 88.62 210 TYR A O 1
ATOM 1728 N N . ILE A 1 211 ? 21.144 6.502 -23.847 1.00 87.69 211 ILE A N 1
ATOM 1729 C CA . ILE A 1 211 ? 21.882 5.250 -23.685 1.00 87.69 211 ILE A CA 1
ATOM 1730 C C . ILE A 1 211 ? 21.718 4.467 -24.978 1.00 87.69 211 ILE A C 1
ATOM 1732 O O . ILE A 1 211 ? 20.590 4.193 -25.379 1.00 87.69 211 ILE A O 1
ATOM 1736 N N . GLU A 1 212 ? 22.826 4.117 -25.613 1.00 87.00 212 GLU A N 1
ATOM 1737 C CA . GLU A 1 212 ? 22.851 3.390 -26.878 1.00 87.00 212 GLU A CA 1
ATOM 1738 C C . GLU A 1 212 ? 23.452 2.005 -26.683 1.00 87.00 212 GLU A C 1
ATOM 1740 O O . GLU A 1 212 ? 24.457 1.857 -25.988 1.00 87.00 212 GLU A O 1
ATOM 1745 N N . PHE A 1 213 ? 22.822 1.006 -27.294 1.00 83.31 213 PHE A N 1
ATOM 1746 C CA . PHE A 1 213 ? 23.358 -0.335 -27.471 1.00 83.31 213 PHE A CA 1
ATOM 1747 C C . PHE A 1 213 ? 23.508 -0.588 -28.971 1.00 83.31 213 PHE A C 1
ATOM 1749 O O . PHE A 1 213 ? 22.511 -0.533 -29.688 1.00 83.31 213 PHE A O 1
ATOM 1756 N N . SER A 1 214 ? 24.718 -0.881 -29.428 1.00 78.06 214 SER A N 1
ATOM 1757 C CA . SER A 1 214 ? 25.070 -1.076 -30.834 1.00 78.06 214 SER A CA 1
ATOM 1758 C C . SER A 1 214 ? 25.513 -2.516 -31.066 1.00 78.06 214 SER A C 1
ATOM 1760 O O . SER A 1 214 ? 26.368 -3.045 -30.347 1.00 78.06 214 SER A O 1
ATOM 1762 N N . GLN A 1 215 ? 24.930 -3.170 -32.067 1.00 76.44 215 GLN A N 1
ATOM 1763 C CA . GLN A 1 215 ? 25.335 -4.517 -32.455 1.00 76.44 215 GLN A CA 1
ATOM 1764 C C . GLN A 1 215 ? 26.825 -4.552 -32.823 1.00 76.44 215 GLN A C 1
ATOM 1766 O O . GLN A 1 215 ? 27.307 -3.615 -33.450 1.00 76.44 215 GLN A O 1
ATOM 1771 N N . PRO A 1 216 ? 27.561 -5.639 -32.528 1.00 66.44 216 PRO A N 1
ATOM 1772 C CA . PRO A 1 216 ? 28.971 -5.761 -32.917 1.00 66.44 216 PRO A CA 1
ATOM 1773 C C . PRO A 1 216 ? 29.208 -5.533 -34.418 1.00 66.44 216 PRO A C 1
ATOM 1775 O O . PRO A 1 216 ? 30.248 -5.020 -34.822 1.00 66.44 216 PRO A O 1
ATOM 1778 N N . ALA A 1 217 ? 28.217 -5.887 -35.238 1.00 64.44 217 ALA A N 1
ATOM 1779 C CA . ALA A 1 217 ? 28.238 -5.700 -36.678 1.00 64.44 217 ALA A CA 1
ATOM 1780 C C . ALA A 1 217 ? 28.054 -4.236 -37.129 1.00 64.44 217 ALA A C 1
ATOM 1782 O O . ALA A 1 217 ? 28.380 -3.937 -38.273 1.00 64.44 217 ALA A O 1
ATOM 1783 N N . SER A 1 218 ? 27.617 -3.307 -36.267 1.00 65.19 218 SER A N 1
ATOM 1784 C CA . SER A 1 218 ? 27.500 -1.885 -36.633 1.00 65.19 218 SER A CA 1
ATOM 1785 C C . SER A 1 218 ? 28.857 -1.296 -37.025 1.00 65.19 218 SER A C 1
ATOM 1787 O O . SER A 1 218 ? 28.958 -0.612 -38.031 1.00 65.19 218 SER A O 1
ATOM 1789 N N . LYS A 1 219 ? 29.933 -1.674 -36.319 1.00 64.69 219 LYS A N 1
ATOM 1790 C CA . LYS A 1 219 ? 31.310 -1.251 -36.634 1.00 64.69 219 LYS A CA 1
ATOM 1791 C C . LYS A 1 219 ? 31.782 -1.711 -38.012 1.00 64.69 219 LYS A C 1
ATOM 1793 O O . LYS A 1 219 ? 32.599 -1.036 -38.631 1.00 64.69 219 LYS A O 1
ATOM 1798 N N . LEU A 1 220 ? 31.310 -2.875 -38.465 1.00 68.88 220 LEU A N 1
ATOM 1799 C CA . LEU A 1 220 ? 31.600 -3.371 -39.807 1.00 68.88 220 LEU A CA 1
ATOM 1800 C C . LEU A 1 220 ? 30.873 -2.515 -40.848 1.00 68.88 220 LEU A C 1
ATOM 1802 O O . LEU A 1 220 ? 31.486 -2.158 -41.844 1.00 68.88 220 LEU A O 1
ATOM 1806 N N . LEU A 1 221 ? 29.607 -2.169 -40.609 1.00 68.75 221 LEU A N 1
ATOM 1807 C CA . LEU A 1 221 ? 28.823 -1.322 -41.512 1.00 68.75 221 LEU A CA 1
ATOM 1808 C C . LEU A 1 221 ? 29.396 0.098 -41.591 1.00 68.75 221 LEU A C 1
ATOM 1810 O O . LEU A 1 221 ? 29.662 0.566 -42.692 1.00 68.75 221 LEU A O 1
ATOM 1814 N N . ASP A 1 222 ? 29.715 0.711 -40.447 1.00 68.38 222 ASP A N 1
ATOM 1815 C CA . ASP A 1 222 ? 30.362 2.028 -40.386 1.00 68.38 222 ASP A CA 1
ATOM 1816 C C . ASP A 1 222 ? 31.687 2.027 -41.169 1.00 68.38 222 ASP A C 1
ATOM 1818 O O . ASP A 1 222 ? 31.960 2.929 -41.958 1.00 68.38 222 ASP A O 1
ATOM 1822 N N . TRP A 1 223 ? 32.501 0.973 -41.013 1.00 73.38 223 TRP A N 1
ATOM 1823 C CA . TRP A 1 223 ? 33.747 0.822 -41.767 1.00 73.38 223 TRP A CA 1
ATOM 1824 C C . TRP A 1 223 ? 33.503 0.639 -43.272 1.00 73.38 223 TRP A C 1
ATOM 1826 O O . TRP A 1 223 ? 34.255 1.182 -44.083 1.00 73.38 223 TRP A O 1
ATOM 1836 N N . LEU A 1 224 ? 32.475 -0.116 -43.671 1.00 71.69 224 LEU A N 1
ATOM 1837 C CA . LEU A 1 224 ? 32.114 -0.279 -45.083 1.00 71.69 224 LEU A CA 1
ATOM 1838 C C . LEU A 1 224 ? 31.675 1.057 -45.698 1.00 71.69 224 LEU A C 1
ATOM 1840 O O . LEU A 1 224 ? 32.124 1.382 -46.800 1.00 71.69 224 LEU A O 1
ATOM 1844 N N . ASP A 1 225 ? 30.885 1.847 -44.970 1.00 68.25 225 ASP A N 1
ATOM 1845 C CA . ASP A 1 225 ? 30.432 3.174 -45.394 1.00 68.25 225 ASP A CA 1
ATOM 1846 C C . ASP A 1 225 ? 31.601 4.169 -45.503 1.00 68.25 225 ASP A C 1
ATOM 1848 O O . ASP A 1 225 ? 31.747 4.841 -46.530 1.00 68.25 225 ASP A O 1
ATOM 1852 N N . GLU A 1 226 ? 32.502 4.211 -44.512 1.00 72.94 226 GLU A N 1
ATOM 1853 C CA . GLU A 1 226 ? 33.723 5.038 -44.546 1.00 72.94 226 GLU A CA 1
ATOM 1854 C C . GLU A 1 226 ? 34.618 4.715 -45.754 1.00 72.94 226 GLU A C 1
ATOM 1856 O O . GLU A 1 226 ? 35.240 5.609 -46.337 1.00 72.94 226 GLU A O 1
ATOM 1861 N N . ASN A 1 227 ? 34.663 3.444 -46.163 1.00 71.06 227 ASN A N 1
ATOM 1862 C CA . ASN A 1 227 ? 35.459 2.975 -47.298 1.00 71.06 227 ASN A CA 1
ATOM 1863 C C . ASN A 1 227 ? 34.682 2.940 -48.629 1.00 71.06 227 ASN A C 1
ATOM 1865 O O . ASN A 1 227 ? 35.231 2.485 -49.640 1.00 71.06 227 ASN A O 1
ATOM 1869 N N . GLN A 1 228 ? 33.444 3.455 -48.657 1.00 68.88 228 GLN A N 1
ATOM 1870 C CA . GLN A 1 228 ? 32.563 3.507 -49.834 1.00 68.88 228 GLN A CA 1
ATOM 1871 C C . GLN A 1 228 ? 32.344 2.133 -50.493 1.00 68.88 228 GLN A C 1
ATOM 1873 O O . GLN A 1 228 ? 32.368 2.005 -51.724 1.00 68.88 228 GLN A O 1
ATOM 1878 N N . VAL A 1 229 ? 32.173 1.091 -49.680 1.00 73.25 229 VAL A N 1
ATOM 1879 C CA . VAL A 1 229 ? 31.915 -0.275 -50.147 1.00 73.25 229 VAL A CA 1
ATOM 1880 C C . VAL A 1 229 ? 30.409 -0.503 -50.214 1.00 73.25 229 VAL A C 1
ATOM 1882 O O . VAL A 1 229 ? 29.706 -0.342 -49.226 1.00 73.25 229 VAL A O 1
ATOM 1885 N N . GLU A 1 230 ? 29.902 -0.903 -51.380 1.00 73.38 230 GLU A N 1
ATOM 1886 C CA . GLU A 1 230 ? 28.482 -1.225 -51.544 1.00 73.38 230 GLU A CA 1
ATOM 1887 C C . GLU A 1 230 ? 28.156 -2.553 -50.844 1.00 73.38 230 GLU A C 1
ATOM 1889 O O . GLU A 1 230 ? 28.823 -3.569 -51.062 1.00 73.38 230 GLU A O 1
ATOM 1894 N N . TYR A 1 231 ? 27.108 -2.566 -50.022 1.00 73.88 231 TYR A N 1
ATOM 1895 C CA . TYR A 1 231 ? 26.618 -3.768 -49.356 1.00 73.88 231 TYR A CA 1
ATOM 1896 C C . TYR A 1 231 ? 25.085 -3.815 -49.340 1.00 73.88 231 TYR A C 1
ATOM 1898 O O . TYR A 1 231 ? 24.410 -2.792 -49.437 1.00 73.88 231 TYR A O 1
ATOM 1906 N N . ILE A 1 232 ? 24.529 -5.021 -49.232 1.00 70.44 232 ILE A N 1
ATOM 1907 C CA . ILE A 1 232 ? 23.106 -5.268 -48.984 1.00 70.44 232 ILE A CA 1
ATOM 1908 C C . ILE A 1 232 ? 22.995 -6.034 -47.675 1.00 70.44 232 ILE A C 1
ATOM 1910 O O . ILE A 1 232 ? 23.630 -7.075 -47.507 1.00 70.44 232 ILE A O 1
ATOM 1914 N N . VAL A 1 233 ? 22.168 -5.526 -46.768 1.00 66.50 233 VAL A N 1
ATOM 1915 C CA . VAL A 1 233 ? 21.736 -6.256 -45.579 1.00 66.50 233 VAL A CA 1
ATOM 1916 C C . VAL A 1 233 ? 20.341 -6.803 -45.844 1.00 66.50 233 VAL A C 1
ATOM 1918 O O . VAL A 1 233 ? 19.404 -6.030 -46.037 1.00 66.50 233 VAL A O 1
ATOM 1921 N N . ASP A 1 234 ? 20.214 -8.125 -45.835 1.00 57.09 234 ASP A N 1
ATOM 1922 C CA . ASP A 1 234 ? 18.942 -8.827 -45.693 1.00 57.09 234 ASP A CA 1
ATOM 1923 C C . ASP A 1 234 ? 18.980 -9.641 -44.388 1.00 57.09 234 ASP A C 1
ATOM 1925 O O . ASP A 1 234 ? 20.052 -9.967 -43.880 1.00 57.09 234 ASP A O 1
ATOM 1929 N N . MET A 1 235 ? 17.819 -9.945 -43.820 1.00 55.09 235 MET A N 1
ATOM 1930 C CA . MET A 1 235 ? 17.595 -10.420 -42.446 1.00 55.09 235 MET A CA 1
ATOM 1931 C C . MET A 1 235 ? 18.632 -11.433 -41.921 1.00 55.09 235 MET A C 1
ATOM 1933 O O . MET A 1 235 ? 19.124 -11.302 -40.801 1.00 55.09 235 MET A O 1
ATOM 1937 N N . GLU A 1 236 ? 19.012 -12.417 -42.735 1.00 54.47 236 GLU A N 1
ATOM 1938 C CA . GLU A 1 236 ? 19.956 -13.486 -42.365 1.00 54.47 236 GLU A CA 1
ATOM 1939 C C . GLU A 1 236 ? 21.332 -13.342 -43.042 1.00 54.47 236 GLU A C 1
ATOM 1941 O O . GLU A 1 236 ? 22.273 -14.078 -42.739 1.00 54.47 236 GLU A O 1
ATOM 1946 N N . ILE A 1 237 ? 21.461 -12.403 -43.980 1.00 58.66 237 ILE A N 1
ATOM 1947 C CA . ILE A 1 237 ? 22.551 -12.359 -44.948 1.00 58.66 237 ILE A CA 1
ATOM 1948 C C . ILE A 1 237 ? 23.045 -10.922 -45.129 1.00 58.66 237 ILE A C 1
ATOM 1950 O O . ILE A 1 237 ? 22.341 -10.057 -45.645 1.00 58.66 237 ILE A O 1
ATOM 1954 N N . LEU A 1 238 ? 24.316 -10.693 -44.807 1.00 67.00 238 LEU A N 1
ATOM 1955 C CA . LEU A 1 238 ? 25.034 -9.491 -45.227 1.00 67.00 238 LEU A CA 1
ATOM 1956 C C . LEU A 1 238 ? 25.849 -9.809 -46.491 1.00 67.00 238 LEU A C 1
ATOM 1958 O O . LEU A 1 238 ? 26.743 -10.655 -46.472 1.00 67.00 238 LEU A O 1
ATOM 1962 N N . CYS A 1 239 ? 25.544 -9.120 -47.588 1.00 67.31 239 CYS A N 1
ATOM 1963 C CA . CYS A 1 239 ? 26.239 -9.216 -48.870 1.00 67.31 239 CYS A CA 1
ATOM 1964 C C . CYS A 1 239 ? 27.145 -7.998 -49.066 1.00 67.31 239 CYS A C 1
ATOM 1966 O O . CYS A 1 239 ? 26.643 -6.891 -49.222 1.00 67.31 239 CYS A O 1
ATOM 1968 N N . ILE A 1 240 ? 28.463 -8.189 -49.127 1.00 74.38 240 ILE A N 1
ATOM 1969 C CA . ILE A 1 240 ? 29.429 -7.119 -49.434 1.00 74.38 240 ILE A CA 1
ATOM 1970 C C . ILE A 1 240 ? 29.849 -7.258 -50.898 1.00 74.38 240 ILE A C 1
ATOM 1972 O O . ILE A 1 240 ? 30.432 -8.279 -51.276 1.00 74.38 240 ILE A O 1
ATOM 1976 N N . PHE A 1 241 ? 29.563 -6.262 -51.738 1.00 68.94 241 PHE A N 1
ATOM 1977 C CA . PHE A 1 241 ? 29.946 -6.304 -53.148 1.00 68.94 241 PHE A CA 1
ATOM 1978 C C . PHE A 1 241 ? 31.436 -6.036 -53.315 1.00 68.94 241 PHE A C 1
ATOM 1980 O O . PHE A 1 241 ? 31.988 -5.091 -52.749 1.00 68.94 241 PHE A O 1
ATOM 1987 N N . LYS A 1 242 ? 32.092 -6.846 -54.151 1.00 69.38 242 LYS A N 1
ATOM 1988 C CA . LYS A 1 242 ? 33.453 -6.527 -54.577 1.00 69.38 242 LYS A CA 1
ATOM 1989 C C . LYS A 1 242 ? 33.382 -5.334 -55.538 1.00 69.38 242 LYS A C 1
ATOM 1991 O O . LYS A 1 242 ? 32.560 -5.381 -56.459 1.00 69.38 242 LYS A O 1
ATOM 1996 N N . PRO A 1 243 ? 34.207 -4.282 -55.378 1.00 58.69 243 PRO A N 1
ATOM 1997 C CA . PRO A 1 243 ? 34.326 -3.222 -56.374 1.00 58.69 243 PRO A CA 1
ATOM 1998 C C . PRO A 1 243 ? 34.624 -3.832 -57.753 1.00 58.69 243 PRO A C 1
ATOM 2000 O O . PRO A 1 243 ? 35.716 -4.344 -57.994 1.00 58.69 243 PRO A O 1
ATOM 2003 N N . ASN A 1 244 ? 33.634 -3.821 -58.652 1.00 51.03 244 ASN A N 1
ATOM 2004 C CA . ASN A 1 244 ? 33.773 -4.354 -60.006 1.00 51.03 244 ASN A CA 1
ATOM 2005 C C . ASN A 1 244 ? 34.154 -3.247 -60.999 1.00 51.03 244 ASN A C 1
ATOM 2007 O O . ASN A 1 244 ? 33.368 -2.338 -61.251 1.00 51.03 244 ASN A O 1
ATOM 2011 N N . ILE A 1 245 ? 35.363 -3.406 -61.547 1.00 48.31 245 ILE A N 1
ATOM 2012 C CA . ILE A 1 245 ? 35.955 -3.196 -62.892 1.00 48.31 245 ILE A CA 1
ATOM 2013 C C . ILE A 1 245 ? 35.282 -2.260 -63.925 1.00 48.31 245 ILE A C 1
ATOM 2015 O O . ILE A 1 245 ? 35.989 -1.780 -64.794 1.00 48.31 245 ILE A O 1
ATOM 2019 N N . ASN A 1 246 ? 33.996 -1.909 -63.866 1.00 37.72 246 ASN A N 1
ATOM 2020 C CA . ASN A 1 246 ? 33.388 -0.972 -64.821 1.00 37.72 246 ASN A CA 1
ATOM 2021 C C . ASN A 1 246 ? 32.241 -0.173 -64.181 1.00 37.72 246 ASN A C 1
ATOM 2023 O O . ASN A 1 246 ? 31.069 -0.515 -64.330 1.00 37.72 246 ASN A O 1
ATOM 2027 N N . LYS A 1 247 ? 32.563 0.946 -63.518 1.00 36.53 247 LYS A N 1
ATOM 2028 C CA . LYS A 1 247 ? 31.598 2.039 -63.307 1.00 36.53 247 LYS A CA 1
ATOM 2029 C C . LYS A 1 247 ? 31.675 3.003 -64.494 1.00 36.53 247 LYS A C 1
ATOM 2031 O O . LYS A 1 247 ? 32.171 4.117 -64.355 1.00 36.53 247 LYS A O 1
ATOM 2036 N N . ASN A 1 248 ? 31.138 2.608 -65.650 1.00 32.34 248 ASN A N 1
ATOM 2037 C CA . ASN A 1 248 ? 30.620 3.624 -66.563 1.00 32.34 248 ASN A CA 1
ATOM 2038 C C . ASN A 1 248 ? 29.264 4.081 -66.019 1.00 32.34 248 ASN A C 1
ATOM 2040 O O . ASN A 1 248 ? 28.354 3.285 -65.800 1.00 32.34 248 ASN A O 1
ATOM 2044 N N . LYS A 1 249 ? 29.194 5.380 -65.721 1.00 35.56 249 LYS A N 1
ATOM 2045 C CA . LYS A 1 249 ? 28.046 6.109 -65.177 1.00 35.56 249 LYS A CA 1
ATOM 2046 C C . LYS A 1 249 ? 26.753 5.728 -65.908 1.00 35.56 249 LYS A C 1
ATOM 2048 O O . LYS A 1 249 ? 26.577 6.115 -67.058 1.00 35.56 249 LYS A O 1
ATOM 2053 N N . ILE A 1 250 ? 25.810 5.085 -65.223 1.00 28.52 250 ILE A N 1
ATOM 2054 C CA . ILE A 1 250 ? 24.401 5.184 -65.614 1.00 28.52 250 ILE A CA 1
ATOM 2055 C C . ILE A 1 250 ? 23.920 6.528 -65.066 1.00 28.52 250 ILE A C 1
ATOM 2057 O O . ILE A 1 250 ? 23.613 6.658 -63.882 1.00 28.52 250 ILE A O 1
ATOM 2061 N N . LYS A 1 251 ? 23.933 7.557 -65.917 1.00 29.02 251 LYS A N 1
ATOM 2062 C CA . LYS A 1 251 ? 23.082 8.728 -65.708 1.00 29.02 251 LYS A CA 1
ATOM 2063 C C . LYS A 1 251 ? 21.665 8.304 -66.075 1.00 29.02 251 LYS A C 1
ATOM 2065 O O . LYS A 1 251 ? 21.414 7.933 -67.217 1.00 29.02 251 LYS A O 1
ATOM 2070 N N . VAL A 1 252 ? 20.769 8.322 -65.098 1.00 28.34 252 VAL A N 1
ATOM 2071 C CA . VAL A 1 252 ? 19.331 8.324 -65.355 1.00 28.34 252 VAL A CA 1
ATOM 2072 C C . VAL A 1 252 ? 18.970 9.781 -65.618 1.00 28.34 252 VAL A C 1
ATOM 2074 O O . VAL A 1 252 ? 18.857 10.559 -64.677 1.00 28.34 252 VAL A O 1
ATOM 2077 N N . ASP A 1 253 ? 18.878 10.160 -66.891 1.00 27.56 253 ASP A N 1
ATOM 2078 C CA . ASP A 1 253 ? 18.246 11.419 -67.274 1.00 27.56 253 ASP A CA 1
ATOM 2079 C C . ASP A 1 253 ? 16.732 11.167 -67.350 1.00 27.56 253 ASP A C 1
ATOM 2081 O O . ASP A 1 253 ? 16.234 10.439 -68.210 1.00 27.56 253 ASP A O 1
ATOM 2085 N N . GLU A 1 254 ? 15.998 11.741 -66.399 1.00 33.22 254 GLU A N 1
ATOM 2086 C CA . GLU A 1 254 ? 14.561 11.957 -66.515 1.00 33.22 254 GLU A CA 1
ATOM 2087 C C . GLU A 1 254 ? 14.322 13.022 -67.592 1.00 33.22 254 GLU A C 1
ATOM 2089 O O . GLU A 1 254 ? 14.750 14.163 -67.427 1.00 33.22 254 GLU A O 1
ATOM 2094 N N . THR A 1 255 ? 13.661 12.669 -68.697 1.00 26.66 255 THR A N 1
ATOM 2095 C CA . THR A 1 255 ? 12.611 13.455 -69.389 1.00 26.66 255 THR A CA 1
ATOM 2096 C C . THR A 1 255 ? 12.225 12.785 -70.713 1.00 26.66 255 THR A C 1
ATOM 2098 O O . THR A 1 255 ? 12.949 11.949 -71.244 1.00 26.66 255 THR A O 1
ATOM 2101 N N . GLY A 1 256 ? 11.002 13.063 -71.167 1.00 27.44 256 GLY A N 1
ATOM 2102 C CA . GLY A 1 256 ? 10.269 12.272 -72.149 1.00 27.44 256 GLY A CA 1
ATOM 2103 C C . GLY A 1 256 ? 10.541 12.571 -73.629 1.00 27.44 256 GLY A C 1
ATOM 2104 O O . GLY A 1 256 ? 11.091 13.601 -73.993 1.00 27.44 256 GLY A O 1
ATOM 2105 N N . GLU A 1 257 ? 10.005 11.648 -74.434 1.00 26.31 257 GLU A N 1
ATOM 2106 C CA . GLU A 1 257 ? 9.519 11.770 -75.820 1.00 26.31 257 GLU A CA 1
ATOM 2107 C C . GLU A 1 257 ? 10.493 11.737 -77.028 1.00 26.31 257 GLU A C 1
ATOM 2109 O O . GLU A 1 257 ? 11.239 12.662 -77.319 1.00 26.31 257 GLU A O 1
ATOM 2114 N N . THR A 1 258 ? 10.320 10.645 -77.797 1.00 28.22 258 THR A N 1
ATOM 2115 C CA . THR A 1 258 ? 10.203 10.507 -79.272 1.00 28.22 258 THR A CA 1
ATOM 2116 C C . THR A 1 258 ? 11.322 10.996 -80.208 1.00 28.22 258 THR A C 1
ATOM 2118 O O . THR A 1 258 ? 11.473 12.193 -80.423 1.00 28.22 258 THR A O 1
ATOM 2121 N N . ASN A 1 259 ? 11.970 10.069 -80.935 1.00 25.05 259 ASN A N 1
ATOM 2122 C CA . ASN A 1 259 ? 11.730 9.774 -82.369 1.00 25.05 259 ASN A CA 1
ATOM 2123 C C . ASN A 1 259 ? 12.916 9.066 -83.053 1.00 25.05 259 ASN A C 1
ATOM 2125 O O . ASN A 1 259 ? 14.075 9.241 -82.688 1.00 25.05 259 ASN A O 1
ATOM 2129 N N . ASP A 1 260 ? 12.563 8.286 -84.077 1.00 28.56 260 ASP A N 1
ATOM 2130 C CA . ASP A 1 260 ? 13.415 7.532 -84.998 1.00 28.56 260 ASP A CA 1
ATOM 2131 C C . ASP A 1 260 ? 14.532 8.342 -85.680 1.00 28.56 260 ASP A C 1
ATOM 2133 O O . ASP A 1 260 ? 14.301 9.438 -86.194 1.00 28.56 260 ASP A O 1
ATOM 2137 N N . ASN A 1 261 ? 15.704 7.706 -85.792 1.00 26.72 261 ASN A N 1
ATOM 2138 C CA . ASN A 1 261 ? 16.509 7.478 -87.006 1.00 26.72 261 ASN A CA 1
ATOM 2139 C C . ASN A 1 261 ? 18.008 7.439 -86.669 1.00 26.72 261 ASN A C 1
ATOM 2141 O O . ASN A 1 261 ? 18.535 8.283 -85.951 1.00 26.72 261 ASN A O 1
ATOM 2145 N N . SER A 1 262 ? 18.684 6.430 -87.221 1.00 34.47 262 SER A N 1
ATOM 2146 C CA . SER A 1 262 ? 20.136 6.209 -87.187 1.00 34.47 262 SER A CA 1
ATOM 2147 C C . SER A 1 262 ? 20.959 7.476 -87.454 1.00 34.47 262 SER A C 1
ATOM 2149 O O . SER A 1 262 ? 20.575 8.281 -88.308 1.00 34.47 262 SER A O 1
ATOM 2151 N N . PRO A 1 263 ? 22.165 7.569 -86.872 1.00 32.41 263 PRO A N 1
ATOM 2152 C CA . PRO A 1 263 ? 23.321 7.474 -87.765 1.00 32.41 263 PRO A CA 1
ATOM 2153 C C . PRO A 1 263 ? 24.497 6.663 -87.201 1.00 32.41 263 PRO A C 1
ATOM 2155 O O . PRO A 1 263 ? 24.684 6.529 -85.993 1.00 32.41 263 PRO A O 1
ATOM 2158 N N . ASP A 1 264 ? 25.292 6.150 -88.141 1.00 27.16 264 ASP A N 1
ATOM 2159 C CA . ASP A 1 264 ? 26.681 5.720 -87.983 1.00 27.16 264 ASP A CA 1
ATOM 2160 C C . ASP A 1 264 ? 27.482 6.649 -87.056 1.00 27.16 264 ASP A C 1
ATOM 2162 O O . ASP A 1 264 ? 27.244 7.853 -87.066 1.00 27.16 264 ASP A O 1
ATOM 2166 N N . ILE A 1 265 ? 28.485 6.116 -86.344 1.00 26.81 265 ILE A N 1
ATOM 2167 C CA . ILE A 1 265 ? 29.850 6.676 -86.290 1.00 26.81 265 ILE A CA 1
ATOM 2168 C C . ILE A 1 265 ? 30.805 5.667 -85.624 1.00 26.81 265 ILE A C 1
ATOM 2170 O O . ILE A 1 265 ? 30.575 5.134 -84.542 1.00 26.81 265 ILE A O 1
ATOM 2174 N N . SER A 1 266 ? 31.876 5.433 -86.376 1.00 24.92 266 SER A N 1
ATOM 2175 C CA . SER A 1 266 ? 33.142 4.741 -86.147 1.00 24.92 266 SER A CA 1
ATOM 2176 C C . SER A 1 266 ? 33.685 4.617 -84.719 1.00 24.92 266 SER A C 1
ATOM 2178 O O . SER A 1 266 ? 33.747 5.583 -83.962 1.00 24.92 266 SER A O 1
ATOM 2180 N N . TYR A 1 267 ? 34.262 3.439 -84.474 1.00 28.34 267 TYR A N 1
ATOM 2181 C CA . TYR A 1 267 ? 35.277 3.165 -83.463 1.00 28.34 267 TYR A CA 1
ATOM 2182 C C . TYR A 1 267 ? 36.500 4.077 -83.636 1.00 28.34 267 TYR A C 1
ATOM 2184 O O . TYR A 1 267 ? 37.067 4.163 -84.727 1.00 28.34 267 TYR A O 1
ATOM 2192 N N . SER A 1 268 ? 36.932 4.705 -82.545 1.00 26.41 268 SER A N 1
ATOM 2193 C CA . SER A 1 268 ? 38.318 5.131 -82.369 1.00 26.41 268 SER A CA 1
ATOM 2194 C C . SER A 1 268 ? 38.820 4.554 -81.053 1.00 26.41 268 SER A C 1
ATOM 2196 O O . SER A 1 268 ? 38.397 4.989 -79.979 1.00 26.41 268 SER A O 1
ATOM 2198 N N . ASP A 1 269 ? 39.684 3.554 -81.182 1.00 33.94 269 ASP A N 1
ATOM 2199 C CA . ASP A 1 269 ? 40.474 2.962 -80.113 1.00 33.94 269 ASP A CA 1
ATOM 2200 C C . ASP A 1 269 ? 41.311 4.040 -79.419 1.00 33.94 269 ASP A C 1
ATOM 2202 O O . ASP A 1 269 ? 41.989 4.824 -80.081 1.00 33.94 269 ASP A O 1
ATOM 2206 N N . ASN A 1 270 ? 41.261 4.059 -78.090 1.00 29.19 270 ASN A N 1
ATOM 2207 C CA . ASN A 1 270 ? 42.336 4.540 -77.228 1.00 29.19 270 ASN A CA 1
ATOM 2208 C C . ASN A 1 270 ? 42.263 3.713 -75.938 1.00 29.19 270 ASN A C 1
ATOM 2210 O O . ASN A 1 270 ? 41.605 4.084 -74.965 1.00 29.19 270 ASN A O 1
ATOM 2214 N N . ASP A 1 271 ? 42.895 2.544 -76.002 1.00 41.56 271 ASP A N 1
ATOM 2215 C CA . ASP A 1 271 ? 43.373 1.793 -74.847 1.00 41.56 271 ASP A CA 1
ATOM 2216 C C . ASP A 1 271 ? 44.414 2.645 -74.107 1.00 41.56 271 ASP A C 1
ATOM 2218 O O . ASP A 1 271 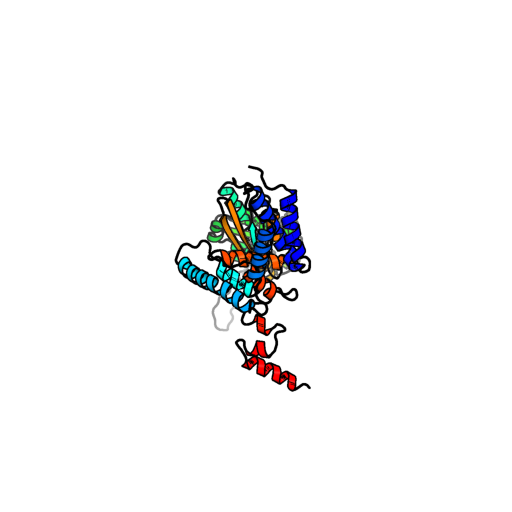? 45.371 3.069 -74.747 1.00 41.56 271 ASP A O 1
ATOM 2222 N N . ASP A 1 272 ? 44.208 2.914 -72.807 1.00 37.78 272 ASP A N 1
ATOM 2223 C CA . ASP A 1 272 ? 45.287 3.089 -71.801 1.00 37.78 272 ASP A CA 1
ATOM 2224 C C . ASP A 1 272 ? 44.815 3.396 -70.346 1.00 37.78 272 ASP A C 1
ATOM 2226 O O . ASP A 1 272 ? 45.614 3.827 -69.519 1.00 37.78 272 ASP A O 1
ATOM 2230 N N . ASP A 1 273 ? 43.557 3.118 -69.955 1.00 41.12 273 ASP A N 1
ATOM 2231 C CA . ASP A 1 273 ? 43.045 3.386 -68.580 1.00 41.12 273 ASP A CA 1
ATOM 2232 C C . ASP A 1 273 ? 42.642 2.132 -67.758 1.00 41.12 273 ASP A C 1
ATOM 2234 O O . ASP A 1 273 ? 42.068 2.228 -66.667 1.00 41.12 273 ASP A O 1
ATOM 2238 N N . SER A 1 274 ? 42.944 0.922 -68.238 1.00 42.91 274 SER A N 1
ATOM 2239 C CA . SER A 1 274 ? 42.529 -0.339 -67.592 1.00 42.91 274 SER A CA 1
ATOM 2240 C C . SER A 1 274 ? 43.428 -0.774 -66.420 1.00 42.91 274 SER A C 1
ATOM 2242 O O . SER A 1 274 ? 42.926 -1.238 -65.395 1.00 42.91 274 SER A O 1
ATOM 2244 N N . ASN A 1 275 ? 44.745 -0.561 -66.501 1.00 43.00 275 ASN A N 1
ATOM 2245 C CA . ASN A 1 275 ? 45.702 -1.112 -65.524 1.00 43.00 275 ASN A CA 1
ATOM 2246 C C . ASN A 1 275 ? 45.696 -0.411 -64.148 1.00 43.00 275 ASN A C 1
ATOM 2248 O O . ASN A 1 275 ? 45.932 -1.046 -63.119 1.00 43.00 275 ASN A O 1
ATOM 2252 N N . SER A 1 276 ? 45.434 0.898 -64.095 1.00 42.12 276 SER A N 1
ATOM 2253 C CA . SER A 1 276 ? 45.427 1.671 -62.840 1.00 42.12 276 SER A CA 1
ATOM 2254 C C . SER A 1 276 ? 44.210 1.343 -61.964 1.00 42.12 276 SER A C 1
ATOM 2256 O O . SER A 1 276 ? 44.322 1.250 -60.739 1.00 42.12 276 SER A O 1
ATOM 2258 N N . ASN A 1 277 ? 43.064 1.097 -62.601 1.00 48.97 277 ASN A N 1
ATOM 2259 C CA . ASN A 1 277 ? 41.815 0.716 -61.949 1.00 48.97 277 ASN A CA 1
ATOM 2260 C C . ASN A 1 277 ? 41.863 -0.725 -61.416 1.00 48.97 277 ASN A C 1
ATOM 2262 O O . ASN A 1 277 ? 41.374 -0.986 -60.317 1.00 48.97 277 ASN A O 1
ATOM 2266 N N . GLU A 1 278 ? 42.493 -1.659 -62.133 1.00 45.84 278 GLU A N 1
ATOM 2267 C CA . GLU A 1 278 ? 42.657 -3.044 -61.666 1.00 45.84 278 GLU A CA 1
ATOM 2268 C C . GLU A 1 278 ? 43.521 -3.145 -60.398 1.00 45.84 278 GLU A C 1
ATOM 2270 O O . GLU A 1 278 ? 43.133 -3.837 -59.456 1.00 45.84 278 GLU A O 1
ATOM 2275 N N . LEU A 1 279 ? 44.626 -2.392 -60.319 1.00 48.22 279 LEU A N 1
ATOM 2276 C CA . LEU A 1 279 ? 45.519 -2.340 -59.147 1.00 48.22 279 LEU A CA 1
ATOM 2277 C C . LEU A 1 279 ? 44.875 -1.692 -57.908 1.00 48.22 279 LEU A C 1
ATOM 2279 O O . LEU A 1 279 ? 45.105 -2.131 -56.780 1.00 48.22 279 LEU A O 1
ATOM 2283 N N . GLN A 1 280 ? 44.051 -0.656 -58.088 1.00 52.47 280 GLN A N 1
ATOM 2284 C CA . GLN A 1 280 ? 43.311 -0.048 -56.973 1.00 52.47 280 GLN A CA 1
ATOM 2285 C C . GLN A 1 280 ? 42.190 -0.962 -56.457 1.00 52.47 280 GLN A C 1
ATOM 2287 O O . GLN A 1 280 ? 41.900 -0.980 -55.257 1.00 52.47 280 GLN A O 1
ATOM 2292 N N . ASN A 1 281 ? 41.574 -1.745 -57.345 1.00 53.38 281 ASN A N 1
ATOM 2293 C CA . ASN A 1 281 ? 40.484 -2.654 -56.999 1.00 53.38 281 ASN A CA 1
ATOM 2294 C C . ASN A 1 281 ? 40.982 -3.933 -56.312 1.00 53.38 281 ASN A C 1
ATOM 2296 O O . ASN A 1 281 ? 40.341 -4.399 -55.368 1.00 53.38 281 ASN A O 1
ATOM 2300 N N . THR A 1 282 ? 42.137 -4.475 -56.711 1.00 57.38 282 THR A N 1
ATOM 2301 C CA . THR A 1 282 ? 42.790 -5.581 -55.987 1.00 57.38 282 THR A CA 1
ATOM 2302 C C . THR A 1 282 ? 43.214 -5.152 -54.585 1.00 57.38 282 THR A C 1
ATOM 2304 O O . THR A 1 282 ? 42.892 -5.854 -53.629 1.00 57.38 282 THR A O 1
ATOM 2307 N N . ALA A 1 283 ? 43.790 -3.956 -54.432 1.00 58.97 283 ALA A N 1
ATOM 2308 C CA . ALA A 1 283 ? 44.142 -3.405 -53.121 1.00 58.97 283 ALA A CA 1
ATOM 2309 C C . ALA A 1 283 ? 42.915 -3.202 -52.207 1.00 58.97 283 ALA A C 1
ATOM 2311 O O . ALA A 1 283 ? 42.956 -3.549 -51.027 1.00 58.97 283 ALA A O 1
ATOM 2312 N N . LYS A 1 284 ? 41.788 -2.696 -52.736 1.00 60.78 284 LYS A N 1
ATOM 2313 C CA . LYS A 1 284 ? 40.534 -2.564 -51.966 1.00 60.78 284 LYS A CA 1
ATOM 2314 C C . LYS A 1 284 ? 39.944 -3.914 -51.551 1.00 60.78 284 LYS A C 1
ATOM 2316 O O . LYS A 1 284 ? 39.481 -4.049 -50.422 1.00 60.78 284 LYS A O 1
ATOM 2321 N N . ASN A 1 285 ? 39.994 -4.920 -52.423 1.00 62.03 285 ASN A N 1
ATOM 2322 C CA . ASN A 1 285 ? 39.550 -6.276 -52.087 1.00 62.03 285 ASN A CA 1
ATOM 2323 C C . ASN A 1 285 ? 40.437 -6.918 -51.006 1.00 62.03 285 ASN A C 1
ATOM 2325 O O . ASN A 1 285 ? 39.920 -7.538 -50.077 1.00 62.03 285 ASN A O 1
ATOM 2329 N N . GLU A 1 286 ? 41.755 -6.717 -51.071 1.00 64.19 286 GLU A N 1
ATOM 2330 C CA . GLU A 1 286 ? 42.688 -7.164 -50.030 1.00 64.19 286 GLU A CA 1
ATOM 2331 C C . GLU A 1 286 ? 42.442 -6.464 -48.685 1.00 64.19 286 GLU A C 1
ATOM 2333 O O . GLU A 1 286 ? 42.504 -7.112 -47.639 1.00 64.19 286 GLU A O 1
ATOM 2338 N N . LEU A 1 287 ? 42.094 -5.171 -48.687 1.00 67.44 287 LEU A N 1
ATOM 2339 C CA . LEU A 1 287 ? 41.716 -4.436 -47.473 1.00 67.44 287 LEU A CA 1
ATOM 2340 C C . LEU A 1 287 ? 40.461 -5.018 -46.804 1.00 67.44 287 LEU A C 1
ATOM 2342 O O . LEU A 1 287 ? 40.455 -5.190 -45.584 1.00 67.44 287 LEU A O 1
ATOM 2346 N N . ILE A 1 288 ? 39.435 -5.378 -47.585 1.00 67.50 288 ILE A N 1
ATOM 2347 C CA . ILE A 1 288 ? 38.207 -6.013 -47.071 1.00 67.50 288 ILE A CA 1
ATOM 2348 C C . ILE A 1 288 ? 38.532 -7.381 -46.455 1.00 67.50 288 ILE A C 1
ATOM 2350 O O . ILE A 1 288 ? 38.148 -7.651 -45.316 1.00 67.50 288 ILE A O 1
ATOM 2354 N N . ILE A 1 289 ? 39.296 -8.228 -47.156 1.00 66.44 289 ILE A N 1
ATOM 2355 C CA . ILE A 1 289 ? 39.691 -9.558 -46.657 1.00 66.44 289 ILE A CA 1
ATOM 2356 C C . ILE A 1 289 ? 40.522 -9.439 -45.371 1.00 66.44 289 ILE A C 1
ATOM 2358 O O . ILE A 1 289 ? 40.292 -10.181 -44.412 1.00 66.44 289 ILE A O 1
ATOM 2362 N N . ASN A 1 290 ? 41.465 -8.495 -45.321 1.00 68.38 290 ASN A N 1
ATOM 2363 C CA . ASN A 1 290 ? 42.288 -8.259 -44.137 1.00 68.38 290 ASN A CA 1
ATOM 2364 C C . ASN A 1 290 ? 41.444 -7.797 -42.943 1.00 68.38 290 ASN A C 1
ATOM 2366 O O . ASN A 1 290 ? 41.653 -8.286 -41.833 1.00 68.38 290 ASN A O 1
ATOM 2370 N N . TYR A 1 291 ? 40.462 -6.916 -43.153 1.00 68.25 291 TYR A N 1
ATOM 2371 C CA . TYR A 1 291 ? 39.546 -6.489 -42.093 1.00 68.25 291 TYR A CA 1
ATOM 2372 C C . TYR A 1 291 ? 38.692 -7.654 -41.567 1.00 68.25 291 TYR A C 1
ATOM 2374 O O . TYR A 1 291 ? 38.598 -7.852 -40.352 1.00 68.25 291 TYR A O 1
ATOM 2382 N N . LEU A 1 292 ? 38.116 -8.463 -42.463 1.00 68.75 292 LEU A N 1
ATOM 2383 C CA . LEU A 1 292 ? 37.290 -9.619 -42.094 1.00 68.75 292 LEU A CA 1
ATOM 2384 C C . LEU A 1 292 ? 38.093 -10.669 -41.309 1.00 68.75 292 LEU A C 1
ATOM 2386 O O . LEU A 1 292 ? 37.635 -11.151 -40.269 1.00 68.75 292 LEU A O 1
ATOM 2390 N N . ASN A 1 293 ? 39.317 -10.970 -41.751 1.00 68.00 293 ASN A N 1
ATOM 2391 C CA . ASN A 1 293 ? 40.199 -11.934 -41.090 1.00 68.00 293 ASN A CA 1
ATOM 2392 C C . ASN A 1 293 ? 40.717 -11.429 -39.737 1.00 68.00 293 ASN A C 1
ATOM 2394 O O . ASN A 1 293 ? 40.704 -12.184 -38.760 1.00 68.00 293 ASN A O 1
ATOM 2398 N N . ASN A 1 294 ? 41.113 -10.155 -39.645 1.00 69.69 294 ASN A N 1
ATOM 2399 C CA . ASN A 1 294 ? 41.566 -9.550 -38.388 1.00 69.69 294 ASN A CA 1
ATOM 2400 C C . ASN A 1 294 ? 40.461 -9.554 -37.321 1.00 69.69 294 ASN A C 1
ATOM 2402 O O . ASN A 1 294 ? 40.744 -9.773 -36.142 1.00 69.69 294 ASN A O 1
ATOM 2406 N N . ASN A 1 295 ? 39.202 -9.391 -37.738 1.00 62.53 295 ASN A N 1
ATOM 2407 C CA . ASN A 1 295 ? 38.035 -9.423 -36.856 1.00 62.53 295 ASN A CA 1
ATOM 2408 C C . ASN A 1 295 ? 37.399 -10.822 -36.707 1.00 62.53 295 ASN A C 1
ATOM 2410 O O . ASN A 1 295 ? 36.376 -10.954 -36.036 1.00 62.53 295 ASN A O 1
ATOM 2414 N N . LYS A 1 296 ? 38.010 -11.879 -37.274 1.00 63.16 296 LYS A N 1
ATOM 2415 C CA . LYS A 1 296 ? 37.541 -13.283 -37.220 1.00 63.16 296 LYS A CA 1
ATOM 2416 C C . LYS A 1 296 ? 36.101 -13.483 -37.713 1.00 63.16 296 LYS A C 1
ATOM 2418 O O . LYS A 1 296 ? 35.377 -14.342 -37.204 1.00 63.16 296 LYS A O 1
ATOM 2423 N N . ILE A 1 297 ? 35.688 -12.700 -38.700 1.00 66.06 297 ILE A N 1
ATOM 2424 C CA . ILE A 1 297 ? 34.337 -12.745 -39.254 1.00 66.06 297 ILE A CA 1
ATOM 2425 C C . ILE A 1 297 ? 34.278 -13.857 -40.308 1.00 66.06 297 ILE A C 1
ATOM 2427 O O . ILE A 1 297 ? 35.107 -13.903 -41.215 1.00 66.06 297 ILE A O 1
ATOM 2431 N N . LYS A 1 298 ? 33.320 -14.782 -40.186 1.00 66.56 298 LYS A N 1
ATOM 2432 C CA . LYS A 1 298 ? 33.140 -15.871 -41.160 1.00 66.56 298 LYS A CA 1
ATOM 2433 C C . LYS A 1 298 ? 32.407 -15.345 -42.393 1.00 66.56 298 LYS A C 1
ATOM 2435 O O . LYS A 1 298 ? 31.325 -14.783 -42.261 1.00 66.56 298 LYS A O 1
ATOM 2440 N N . PHE A 1 299 ? 32.968 -15.577 -43.575 1.00 69.19 299 PHE A N 1
ATOM 2441 C CA . PHE A 1 299 ? 32.367 -15.190 -44.849 1.00 69.19 299 PHE A CA 1
ATOM 2442 C C . PHE A 1 299 ? 32.513 -16.310 -45.888 1.00 69.19 299 PHE A C 1
ATOM 2444 O O . PHE A 1 299 ? 33.483 -17.069 -45.862 1.00 69.19 299 PHE A O 1
ATOM 2451 N N . GLU A 1 300 ? 31.560 -16.408 -46.812 1.00 72.31 300 GLU A N 1
ATOM 2452 C CA . GLU A 1 300 ? 31.656 -17.232 -48.018 1.00 72.31 300 GLU A CA 1
ATOM 2453 C C . GLU A 1 300 ? 31.946 -16.342 -49.233 1.00 72.31 300 GLU A C 1
ATOM 2455 O O . GLU A 1 300 ? 31.244 -15.361 -49.480 1.00 72.31 300 GLU A O 1
ATOM 2460 N N . ASP A 1 301 ? 32.961 -16.686 -50.027 1.00 74.19 301 ASP A N 1
ATOM 2461 C CA . ASP A 1 301 ? 33.243 -15.997 -51.290 1.00 74.19 301 ASP A CA 1
ATOM 2462 C C . ASP A 1 301 ? 32.380 -16.590 -52.421 1.00 74.19 301 ASP A C 1
ATOM 2464 O O . ASP A 1 301 ? 32.526 -17.762 -52.778 1.00 74.19 301 ASP A O 1
ATOM 2468 N N . LYS A 1 302 ? 31.468 -15.788 -52.988 1.00 73.19 302 LYS A N 1
ATOM 2469 C CA . LYS A 1 302 ? 30.617 -16.166 -54.137 1.00 73.19 302 LYS A CA 1
ATOM 2470 C C . LYS A 1 302 ? 31.093 -15.529 -55.448 1.00 73.19 302 LYS A C 1
ATOM 2472 O O . LYS A 1 302 ? 30.325 -15.368 -56.398 1.00 73.19 302 LYS A O 1
ATOM 2477 N N . GLY A 1 303 ? 32.360 -15.128 -55.521 1.00 67.38 303 GLY A N 1
ATOM 2478 C CA . GLY A 1 303 ? 32.967 -14.525 -56.703 1.00 67.38 303 GLY A CA 1
ATOM 2479 C C . GLY A 1 303 ? 32.708 -13.023 -56.786 1.00 67.38 303 GLY A C 1
ATOM 2480 O O . GLY A 1 303 ? 33.654 -12.256 -56.640 1.00 67.38 303 GLY A O 1
ATOM 2481 N N . LYS A 1 304 ? 31.454 -12.594 -57.000 1.00 64.25 304 LYS A N 1
ATOM 2482 C CA . LYS A 1 304 ? 31.084 -11.165 -57.163 1.00 64.25 304 LYS A CA 1
ATOM 2483 C C . LYS A 1 304 ? 30.821 -10.422 -55.843 1.00 64.25 304 LYS A C 1
ATOM 2485 O O . LYS A 1 304 ? 30.849 -9.196 -55.821 1.00 64.25 304 LYS A O 1
ATOM 2490 N N . TYR A 1 305 ? 30.562 -11.151 -54.764 1.00 71.31 305 TYR A N 1
ATOM 2491 C CA . TYR A 1 305 ? 30.263 -10.611 -53.439 1.00 71.31 305 TYR A CA 1
ATOM 2492 C C . TYR A 1 305 ? 30.720 -11.593 -52.352 1.00 71.31 305 TYR A C 1
ATOM 2494 O O . TYR A 1 305 ? 30.859 -12.795 -52.609 1.00 71.31 305 TYR A O 1
ATOM 2502 N N . TYR A 1 306 ? 30.952 -11.071 -51.149 1.00 72.50 306 TYR A N 1
ATOM 2503 C CA . TYR A 1 306 ? 31.147 -11.857 -49.933 1.00 72.50 306 TYR A CA 1
ATOM 2504 C C . TYR A 1 306 ? 29.813 -12.001 -49.201 1.00 72.50 306 TYR A C 1
ATOM 2506 O O . TYR A 1 306 ? 29.108 -11.012 -49.010 1.00 72.50 306 TYR A O 1
ATOM 2514 N N . LEU A 1 307 ? 29.474 -13.226 -48.807 1.00 65.25 307 LEU A N 1
ATOM 2515 C CA . LEU A 1 307 ? 28.265 -13.561 -48.060 1.00 65.25 307 LEU A CA 1
ATOM 2516 C C . LEU A 1 307 ? 28.631 -13.794 -46.594 1.00 65.25 307 LEU A C 1
ATOM 2518 O O . LEU A 1 307 ? 29.448 -14.665 -46.294 1.00 65.25 307 LEU A O 1
ATOM 2522 N N . LEU A 1 308 ? 28.035 -13.042 -45.682 1.00 66.75 308 LEU A N 1
ATOM 2523 C CA . LEU A 1 308 ? 28.232 -13.199 -44.249 1.00 66.75 308 LEU A CA 1
ATOM 2524 C C . LEU A 1 308 ? 26.928 -13.667 -43.613 1.00 66.75 308 LEU A C 1
ATOM 2526 O O . LEU A 1 308 ? 25.865 -13.117 -43.904 1.00 66.75 308 LEU A O 1
ATOM 2530 N N . ASN A 1 309 ? 27.027 -14.662 -42.727 1.00 57.62 309 ASN A N 1
ATOM 2531 C CA . ASN A 1 309 ? 25.920 -14.972 -41.833 1.00 57.62 309 ASN A CA 1
ATOM 2532 C C . ASN A 1 309 ? 25.827 -13.825 -40.835 1.00 57.62 309 ASN A C 1
ATOM 2534 O O . ASN A 1 309 ? 26.824 -13.478 -40.197 1.00 57.62 309 ASN A O 1
ATOM 2538 N N . SER A 1 310 ? 24.673 -13.181 -40.788 1.00 55.16 310 SER A N 1
ATOM 2539 C CA . SER A 1 310 ? 24.616 -11.844 -40.228 1.00 55.16 310 SER A CA 1
ATOM 2540 C C . SER A 1 310 ? 24.695 -11.794 -38.700 1.00 55.16 310 SER A C 1
ATOM 2542 O O . SER A 1 310 ? 25.049 -10.759 -38.136 1.00 55.16 310 SER A O 1
ATOM 2544 N N . ASP A 1 311 ? 24.360 -12.908 -38.034 1.00 54.25 311 ASP A N 1
ATOM 2545 C CA . ASP A 1 311 ? 24.136 -13.007 -36.585 1.00 54.25 311 ASP A CA 1
ATOM 2546 C C . ASP A 1 311 ? 23.241 -11.864 -36.038 1.00 54.25 311 ASP A C 1
ATOM 2548 O O . ASP A 1 311 ? 23.247 -11.581 -34.833 1.00 54.25 311 ASP A O 1
ATOM 2552 N N . PHE A 1 312 ? 22.463 -11.201 -36.912 1.00 62.84 312 PHE A N 1
ATOM 2553 C CA . PHE A 1 312 ? 21.680 -10.023 -36.559 1.00 62.84 312 PHE A CA 1
ATOM 2554 C C . PHE A 1 312 ? 20.548 -10.421 -35.623 1.00 62.84 312 PHE A C 1
ATOM 2556 O O . PHE A 1 312 ? 19.781 -11.353 -35.866 1.00 62.84 312 PHE A O 1
ATOM 2563 N N . VAL A 1 313 ? 20.431 -9.677 -34.530 1.00 61.62 313 VAL A N 1
ATOM 2564 C CA . VAL A 1 313 ? 19.345 -9.867 -33.575 1.00 61.62 313 VAL A CA 1
ATOM 2565 C C . VAL A 1 313 ? 18.305 -8.793 -33.838 1.00 61.62 313 VAL A C 1
ATOM 2567 O O . VAL A 1 313 ? 18.494 -7.636 -33.464 1.00 61.62 313 VAL A O 1
ATOM 2570 N N . GLU A 1 314 ? 17.195 -9.186 -34.455 1.00 62.19 314 GLU A N 1
ATOM 2571 C CA . GLU A 1 314 ? 16.051 -8.301 -34.634 1.00 62.19 314 GLU A CA 1
ATOM 2572 C C . GLU A 1 314 ? 15.250 -8.188 -33.329 1.00 62.19 314 GLU A C 1
ATOM 2574 O O . GLU A 1 314 ? 14.865 -9.182 -32.697 1.00 62.19 314 GLU A O 1
ATOM 2579 N N . LEU A 1 315 ? 14.998 -6.953 -32.896 1.00 67.38 315 LEU A N 1
ATOM 2580 C CA . LEU A 1 315 ? 14.190 -6.679 -31.716 1.00 67.38 315 LEU A CA 1
ATOM 2581 C C . LEU A 1 315 ? 12.754 -6.347 -32.101 1.00 67.38 315 LEU A C 1
ATOM 2583 O O . LEU A 1 315 ? 12.441 -5.259 -32.571 1.00 67.38 315 LEU A O 1
ATOM 2587 N N . ASN A 1 316 ? 11.839 -7.255 -31.770 1.00 72.88 316 ASN A N 1
ATOM 2588 C CA . ASN A 1 316 ? 10.413 -6.979 -31.893 1.00 72.88 316 ASN A CA 1
ATOM 2589 C C . ASN A 1 316 ? 9.975 -5.862 -30.931 1.00 72.88 316 ASN A C 1
ATOM 2591 O O . ASN A 1 316 ? 10.398 -5.816 -29.771 1.00 72.88 316 ASN A O 1
ATOM 2595 N N . ASN A 1 317 ? 8.989 -5.060 -31.348 1.00 76.31 317 ASN A N 1
ATOM 2596 C CA . ASN A 1 317 ? 8.354 -4.024 -30.515 1.00 76.31 317 ASN A CA 1
ATOM 2597 C C . ASN A 1 317 ? 7.892 -4.548 -29.140 1.00 76.31 317 ASN A C 1
ATOM 2599 O O . ASN A 1 317 ? 7.954 -3.846 -28.129 1.00 76.31 317 ASN A O 1
ATOM 2603 N N . ASN A 1 318 ? 7.459 -5.810 -29.072 1.00 79.25 318 ASN A N 1
ATOM 2604 C CA . ASN A 1 318 ? 7.078 -6.460 -27.816 1.00 79.25 318 ASN A CA 1
ATOM 2605 C C . ASN A 1 318 ? 8.277 -6.715 -26.886 1.00 79.25 318 ASN A C 1
ATOM 2607 O O . ASN A 1 318 ? 8.119 -6.668 -25.667 1.00 79.25 318 ASN A O 1
ATOM 2611 N N . GLY A 1 319 ? 9.465 -6.975 -27.437 1.00 77.19 319 GLY A N 1
ATOM 2612 C CA . GLY A 1 319 ? 10.709 -7.112 -26.681 1.00 77.19 319 GLY A CA 1
ATOM 2613 C C . GLY A 1 319 ? 11.125 -5.790 -26.038 1.00 77.19 319 GLY A C 1
ATOM 2614 O O . GLY A 1 319 ? 11.369 -5.749 -24.833 1.00 77.19 319 GLY A O 1
ATOM 2615 N N . ILE A 1 320 ? 11.081 -4.696 -26.803 1.00 81.31 320 ILE A N 1
ATOM 2616 C CA . ILE A 1 320 ? 11.396 -3.346 -26.307 1.00 81.31 320 ILE A CA 1
ATOM 2617 C C . ILE A 1 320 ? 10.424 -2.937 -25.188 1.00 81.31 320 ILE A C 1
ATOM 2619 O O . ILE A 1 320 ? 10.852 -2.523 -24.108 1.00 81.31 320 ILE A O 1
ATOM 2623 N N . LYS A 1 321 ? 9.114 -3.155 -25.377 1.00 84.38 321 LYS A N 1
ATOM 2624 C CA . LYS A 1 321 ? 8.098 -2.893 -24.337 1.00 84.38 321 LYS A CA 1
ATOM 2625 C C . LYS A 1 321 ? 8.333 -3.694 -23.054 1.00 84.38 321 LYS A C 1
ATOM 2627 O O . LYS A 1 321 ? 8.114 -3.179 -21.958 1.00 84.38 321 LYS A O 1
ATOM 2632 N N . LYS A 1 322 ? 8.785 -4.949 -23.165 1.00 85.31 322 LYS A N 1
ATOM 2633 C CA . LYS A 1 322 ? 9.135 -5.765 -21.991 1.00 85.31 322 LYS A CA 1
ATOM 2634 C C . LYS A 1 322 ? 10.321 -5.173 -21.233 1.00 85.31 322 LYS A C 1
ATOM 2636 O O . LYS A 1 322 ? 10.270 -5.148 -20.008 1.00 85.31 322 LYS A O 1
ATOM 2641 N N . ILE A 1 323 ? 11.348 -4.684 -21.930 1.00 86.00 323 ILE A N 1
ATOM 2642 C CA . ILE A 1 323 ? 12.507 -4.033 -21.299 1.00 86.00 323 ILE A CA 1
ATOM 2643 C C . ILE A 1 323 ? 12.051 -2.768 -20.557 1.00 86.00 323 ILE A C 1
ATOM 2645 O O . ILE A 1 323 ? 12.308 -2.641 -19.362 1.00 86.00 323 ILE A O 1
ATOM 2649 N N . LEU A 1 324 ? 11.289 -1.887 -21.213 1.00 86.50 324 LEU A N 1
ATOM 2650 C CA . LEU A 1 324 ? 10.807 -0.636 -20.609 1.00 86.50 324 LEU A CA 1
ATOM 2651 C C . LEU A 1 324 ? 9.995 -0.848 -19.320 1.00 86.50 324 LEU A C 1
ATOM 2653 O O . LEU A 1 324 ? 10.184 -0.117 -18.347 1.00 86.50 324 LEU A O 1
ATOM 2657 N N . ASN A 1 325 ? 9.123 -1.860 -19.292 1.00 85.75 325 ASN A N 1
ATOM 2658 C CA . ASN A 1 325 ? 8.217 -2.096 -18.162 1.00 85.75 325 ASN A CA 1
ATOM 2659 C C . ASN A 1 325 ? 8.818 -2.953 -17.038 1.00 85.75 325 ASN A C 1
ATOM 2661 O O . ASN A 1 325 ? 8.356 -2.878 -15.898 1.00 85.75 325 ASN A O 1
ATOM 2665 N N . ASN A 1 326 ? 9.800 -3.806 -17.340 1.00 86.62 326 ASN A N 1
ATOM 2666 C CA . ASN A 1 326 ? 10.354 -4.737 -16.354 1.00 86.62 326 ASN A CA 1
ATOM 2667 C C . ASN A 1 326 ? 11.695 -4.293 -15.771 1.00 86.62 326 ASN A C 1
ATOM 2669 O O . ASN A 1 326 ? 12.036 -4.762 -14.685 1.00 86.62 326 ASN A O 1
ATOM 2673 N N . VAL A 1 327 ? 12.440 -3.406 -16.439 1.00 86.25 327 VAL A N 1
ATOM 2674 C CA . VAL A 1 327 ? 13.659 -2.831 -15.860 1.00 86.25 327 VAL A CA 1
ATOM 2675 C C . VAL A 1 327 ? 13.269 -1.921 -14.695 1.00 86.25 327 VAL A C 1
ATOM 2677 O O . VAL A 1 327 ? 12.606 -0.895 -14.871 1.00 86.25 327 VAL A O 1
ATOM 2680 N N . VAL A 1 328 ? 13.690 -2.312 -13.493 1.00 86.88 328 VAL A N 1
ATOM 2681 C CA . VAL A 1 328 ? 13.475 -1.563 -12.252 1.00 86.88 328 VAL A CA 1
ATOM 2682 C C . VAL A 1 328 ? 14.720 -0.732 -11.963 1.00 86.88 328 VAL A C 1
ATOM 2684 O O . VAL A 1 328 ? 15.810 -1.281 -11.828 1.00 86.88 328 VAL A O 1
ATOM 2687 N N . LEU A 1 329 ? 14.560 0.588 -11.870 1.00 84.25 329 LEU A N 1
ATOM 2688 C CA . LEU A 1 329 ? 15.654 1.516 -11.562 1.00 84.25 329 LEU A CA 1
ATOM 2689 C C . LEU A 1 329 ? 15.827 1.719 -10.056 1.00 84.25 329 LEU A C 1
ATOM 2691 O O . LEU A 1 329 ? 16.931 1.951 -9.569 1.00 84.25 329 LEU A O 1
ATOM 2695 N N . SER A 1 330 ? 14.723 1.682 -9.311 1.00 82.62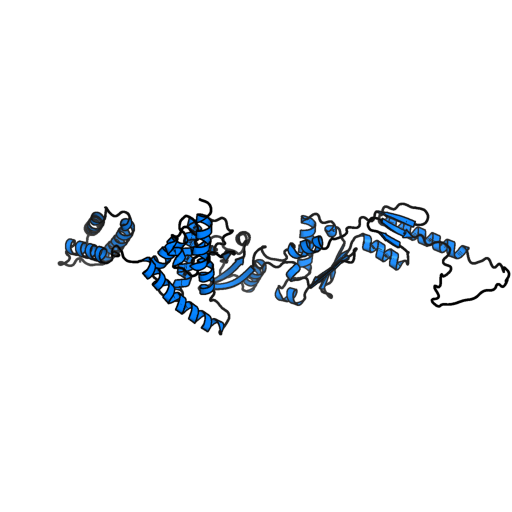 330 SER A N 1
ATOM 2696 C CA . SER A 1 330 ? 14.722 1.781 -7.853 1.00 82.62 330 SER A CA 1
ATOM 2697 C C . SER A 1 330 ? 13.413 1.246 -7.277 1.00 82.62 330 SER A C 1
ATOM 2699 O O . SER A 1 330 ? 12.392 1.230 -7.969 1.00 82.62 330 SER A O 1
ATOM 2701 N N . GLY A 1 331 ? 13.444 0.839 -6.008 1.00 81.81 331 GLY A N 1
ATOM 2702 C CA . GLY A 1 331 ? 12.269 0.378 -5.274 1.00 81.81 331 GLY A CA 1
ATOM 2703 C C . GLY A 1 331 ? 11.791 -1.023 -5.616 1.00 81.81 331 GLY A C 1
ATOM 2704 O O . GLY A 1 331 ? 12.413 -1.779 -6.360 1.00 81.81 331 GLY A O 1
ATOM 2705 N N . THR A 1 332 ? 10.658 -1.375 -5.018 1.00 81.88 332 THR A N 1
ATOM 2706 C CA . THR A 1 332 ? 10.020 -2.680 -5.175 1.00 81.88 332 THR A CA 1
ATOM 2707 C C . THR A 1 332 ? 8.829 -2.569 -6.118 1.00 81.88 332 THR A C 1
ATOM 2709 O O . THR A 1 332 ? 8.025 -1.637 -6.043 1.00 81.88 332 THR A O 1
ATOM 2712 N N . LYS A 1 333 ? 8.704 -3.526 -7.042 1.00 82.12 333 LYS A N 1
ATOM 2713 C CA . LYS A 1 333 ? 7.590 -3.560 -7.995 1.00 82.12 333 LYS A CA 1
ATOM 2714 C C . LYS A 1 333 ? 6.262 -3.678 -7.245 1.00 82.12 333 LYS A C 1
ATOM 2716 O O . LYS A 1 333 ? 6.093 -4.580 -6.432 1.00 82.12 333 LYS A O 1
ATOM 2721 N N . GLY A 1 334 ? 5.324 -2.786 -7.555 1.00 80.69 334 GLY A N 1
ATOM 2722 C CA . GLY A 1 334 ? 4.002 -2.741 -6.923 1.00 80.69 334 GLY A CA 1
ATOM 2723 C C . GLY A 1 334 ? 3.825 -1.617 -5.903 1.00 80.69 334 GLY A C 1
ATOM 2724 O O . GLY A 1 334 ? 2.702 -1.408 -5.450 1.00 80.69 334 GLY A O 1
ATOM 2725 N N . VAL A 1 335 ? 4.876 -0.861 -5.564 1.00 85.75 335 VAL A N 1
ATOM 2726 C CA . VAL A 1 335 ? 4.732 0.386 -4.796 1.00 85.75 335 VAL A CA 1
ATOM 2727 C C . VAL A 1 335 ? 4.110 1.462 -5.680 1.00 85.75 335 VAL A C 1
ATOM 2729 O O . VAL A 1 335 ? 4.619 1.771 -6.753 1.00 85.75 335 VAL A O 1
ATOM 2732 N N . ILE A 1 336 ? 3.019 2.055 -5.205 1.00 81.69 336 ILE A N 1
ATOM 2733 C CA . ILE A 1 336 ? 2.269 3.107 -5.902 1.00 81.69 336 ILE A CA 1
ATOM 2734 C C . ILE A 1 336 ? 2.629 4.476 -5.324 1.00 81.69 336 ILE A C 1
ATOM 2736 O O . ILE A 1 336 ? 2.832 5.443 -6.058 1.00 81.69 336 ILE A O 1
ATOM 2740 N N . LYS A 1 337 ? 2.698 4.576 -3.992 1.00 83.12 337 LYS A N 1
ATOM 2741 C CA . LYS A 1 337 ? 2.896 5.849 -3.293 1.00 83.12 337 LYS A CA 1
ATOM 2742 C C . LYS A 1 337 ? 3.777 5.650 -2.069 1.00 83.12 337 LYS A C 1
ATOM 2744 O O . LYS A 1 337 ? 3.602 4.688 -1.333 1.00 83.12 337 LYS A O 1
ATOM 2749 N N . VAL A 1 338 ? 4.686 6.594 -1.844 1.00 86.50 338 VAL A N 1
ATOM 2750 C CA . VAL A 1 338 ? 5.542 6.669 -0.655 1.00 86.50 338 VAL A CA 1
ATOM 2751 C C . VAL A 1 338 ? 5.400 8.074 -0.079 1.00 86.50 338 VAL A C 1
ATOM 2753 O O . VAL A 1 338 ? 5.638 9.053 -0.791 1.00 86.50 338 VAL A O 1
ATOM 2756 N N . VAL A 1 339 ? 4.984 8.183 1.181 1.00 84.50 339 VAL A N 1
ATOM 2757 C CA . VAL A 1 339 ? 4.711 9.454 1.862 1.00 84.50 339 VAL A CA 1
ATOM 2758 C C . VAL A 1 339 ? 5.514 9.518 3.162 1.00 84.50 339 VAL A C 1
ATOM 2760 O O . VAL A 1 339 ? 5.336 8.659 4.026 1.00 84.50 339 VAL A O 1
ATOM 2763 N N . PRO A 1 340 ? 6.387 10.524 3.341 1.00 85.81 340 PRO A N 1
ATOM 2764 C CA . PRO A 1 340 ? 7.003 10.771 4.636 1.00 85.81 340 PRO A CA 1
ATOM 2765 C C . PRO A 1 340 ? 5.955 11.335 5.604 1.00 85.81 340 PRO A C 1
ATOM 2767 O O . PRO A 1 340 ? 5.249 12.287 5.271 1.00 85.81 340 PRO A O 1
ATOM 2770 N N . LYS A 1 341 ? 5.865 10.768 6.806 1.00 82.56 341 LYS A N 1
ATOM 2771 C CA . LYS A 1 341 ? 5.013 11.264 7.892 1.00 82.56 341 LYS A CA 1
ATOM 2772 C C . LYS A 1 341 ? 5.847 11.470 9.157 1.00 82.56 341 LYS A C 1
ATOM 2774 O O . LYS A 1 341 ? 6.864 10.814 9.370 1.00 82.56 341 LYS A O 1
ATOM 2779 N N . HIS A 1 342 ? 5.403 12.393 10.001 1.00 80.56 342 HIS A N 1
ATOM 2780 C CA . HIS A 1 342 ? 5.978 12.627 11.321 1.00 80.56 342 HIS A CA 1
ATOM 2781 C C . HIS A 1 342 ? 4.921 12.332 12.381 1.00 80.56 342 HIS A C 1
ATOM 2783 O O . HIS A 1 342 ? 3.821 12.883 12.324 1.00 80.56 342 HIS A O 1
ATOM 2789 N N . TYR A 1 343 ? 5.239 11.449 13.326 1.00 74.50 343 TYR A N 1
ATOM 2790 C CA . TYR A 1 343 ? 4.345 11.086 14.423 1.00 74.50 343 TYR A CA 1
ATOM 2791 C C . TYR A 1 343 ? 5.112 11.150 15.743 1.00 74.50 343 TYR A C 1
ATOM 2793 O O . TYR A 1 343 ? 6.098 10.436 15.900 1.00 74.50 343 TYR A O 1
ATOM 2801 N N . ASN A 1 344 ? 4.672 11.994 16.683 1.00 69.88 344 ASN A N 1
ATOM 2802 C CA . ASN A 1 344 ? 5.305 12.182 17.999 1.00 69.88 344 ASN A CA 1
ATOM 2803 C C . ASN A 1 344 ? 6.840 12.366 17.915 1.00 69.88 344 ASN A C 1
ATOM 2805 O O . ASN A 1 344 ? 7.586 11.630 18.558 1.00 69.88 344 ASN A O 1
ATOM 2809 N N . ASP A 1 345 ? 7.295 13.295 17.066 1.00 75.44 345 ASP A N 1
ATOM 2810 C CA . ASP A 1 345 ? 8.710 13.594 16.763 1.00 75.44 345 ASP A CA 1
ATOM 2811 C C . ASP A 1 345 ? 9.525 12.465 16.104 1.00 75.44 345 ASP A C 1
ATOM 2813 O O . ASP A 1 345 ? 10.730 12.595 15.886 1.00 75.44 345 ASP A O 1
ATOM 2817 N N . GLU A 1 346 ? 8.882 11.372 15.693 1.00 84.44 346 GLU A N 1
ATOM 2818 C CA . GLU A 1 346 ? 9.519 10.286 14.952 1.00 84.44 346 GLU A CA 1
ATOM 2819 C C . GLU A 1 346 ? 9.173 10.350 13.457 1.00 84.44 346 GLU A C 1
ATOM 2821 O O . GLU A 1 346 ? 8.039 10.632 13.066 1.00 84.44 346 GLU A O 1
ATOM 2826 N N . PHE A 1 347 ? 10.169 10.097 12.604 1.00 86.31 347 PHE A N 1
ATOM 2827 C CA . PHE A 1 347 ? 9.990 10.017 11.155 1.00 86.31 347 PHE A CA 1
ATOM 2828 C C . PHE A 1 347 ? 9.555 8.605 10.763 1.00 86.31 347 PHE A C 1
ATOM 2830 O O . PHE A 1 347 ? 10.270 7.637 11.028 1.00 86.31 347 PHE A O 1
ATOM 2837 N N . ILE A 1 348 ? 8.409 8.509 10.099 1.00 89.25 348 ILE A N 1
ATOM 2838 C CA . ILE A 1 348 ? 7.824 7.262 9.609 1.00 89.25 348 ILE A CA 1
ATOM 2839 C C . ILE A 1 348 ? 7.559 7.378 8.106 1.00 89.25 348 ILE A C 1
ATOM 2841 O O . ILE A 1 348 ? 7.345 8.472 7.575 1.00 89.25 348 ILE A O 1
ATOM 2845 N N . ILE A 1 349 ? 7.580 6.252 7.401 1.00 89.88 349 ILE A N 1
ATOM 2846 C CA . ILE A 1 349 ? 7.316 6.216 5.960 1.00 89.88 349 ILE A CA 1
ATOM 2847 C C . ILE A 1 349 ? 6.044 5.412 5.734 1.00 89.88 349 ILE A C 1
ATOM 2849 O O . ILE A 1 349 ? 5.998 4.224 6.033 1.00 89.88 349 ILE A O 1
ATOM 2853 N N . GLU A 1 350 ? 5.014 6.053 5.196 1.00 88.25 350 GLU A N 1
ATOM 2854 C CA . GLU A 1 350 ? 3.803 5.361 4.770 1.00 88.25 350 GLU A CA 1
ATOM 2855 C C . GLU A 1 350 ? 3.925 4.970 3.300 1.00 88.25 350 GLU A C 1
ATOM 2857 O O . GLU A 1 350 ? 4.215 5.810 2.442 1.00 88.25 350 GLU A O 1
ATOM 2862 N N . VAL A 1 351 ? 3.705 3.694 3.004 1.00 88.56 351 VAL A N 1
ATOM 2863 C CA . VAL A 1 351 ? 3.791 3.155 1.647 1.00 88.56 351 VAL A CA 1
ATOM 2864 C C . VAL A 1 351 ? 2.475 2.496 1.273 1.00 88.56 351 VAL A C 1
ATOM 2866 O O . VAL A 1 351 ? 1.923 1.721 2.047 1.00 88.56 351 VAL A O 1
ATOM 2869 N N . THR A 1 352 ? 1.996 2.788 0.069 1.00 84.88 352 THR A N 1
ATOM 2870 C CA . THR A 1 352 ? 0.807 2.183 -0.536 1.00 84.88 352 THR A CA 1
ATOM 2871 C C . THR A 1 352 ? 1.213 1.383 -1.766 1.00 84.88 352 THR A C 1
ATOM 2873 O O . THR A 1 352 ? 1.945 1.903 -2.615 1.00 84.88 352 THR A O 1
ATOM 2876 N N . GLY A 1 353 ? 0.733 0.149 -1.900 1.00 86.38 353 GLY A N 1
ATOM 2877 C CA . GLY A 1 353 ? 1.064 -0.708 -3.040 1.00 86.38 353 GLY A CA 1
ATOM 2878 C C . GLY A 1 353 ? 0.457 -2.101 -2.946 1.00 86.38 353 GLY A C 1
ATOM 2879 O O . GLY A 1 353 ? -0.322 -2.361 -2.048 1.00 86.38 353 GLY A O 1
ATOM 2880 N N . THR A 1 354 ? 0.793 -2.997 -3.869 1.00 83.31 354 THR A N 1
ATOM 2881 C CA . THR A 1 354 ? 0.221 -4.361 -3.921 1.00 83.31 354 THR A CA 1
ATOM 2882 C C . THR A 1 354 ? 1.180 -5.454 -3.450 1.00 83.31 354 THR A C 1
ATOM 2884 O O . THR A 1 354 ? 0.771 -6.591 -3.262 1.00 83.31 354 THR A O 1
ATOM 2887 N N . ASN A 1 355 ? 2.475 -5.145 -3.343 1.00 83.94 355 ASN A N 1
ATOM 2888 C CA . ASN A 1 355 ? 3.498 -6.089 -2.903 1.00 83.94 355 ASN A CA 1
ATOM 2889 C C . ASN A 1 355 ? 4.559 -5.363 -2.069 1.00 83.94 355 ASN A C 1
ATOM 2891 O O . ASN A 1 355 ? 5.622 -4.976 -2.563 1.00 83.94 355 ASN A O 1
ATOM 2895 N N . LEU A 1 356 ? 4.230 -5.123 -0.801 1.00 86.81 356 LEU A N 1
ATOM 2896 C CA . LEU A 1 356 ? 5.076 -4.350 0.114 1.00 86.81 356 LEU A CA 1
ATOM 2897 C C . LEU A 1 356 ? 6.011 -5.223 0.965 1.00 86.81 356 LEU A C 1
ATOM 2899 O O . LEU A 1 356 ? 6.903 -4.688 1.620 1.00 86.81 356 LEU A O 1
ATOM 2903 N N . GLY A 1 357 ? 5.865 -6.551 0.915 1.00 85.25 357 GLY A N 1
ATOM 2904 C CA . GLY A 1 357 ? 6.678 -7.512 1.673 1.00 85.25 357 GLY A CA 1
ATOM 2905 C C . GLY A 1 357 ? 8.196 -7.315 1.535 1.00 85.25 357 GLY A C 1
ATOM 2906 O O . GLY A 1 357 ? 8.869 -7.198 2.559 1.00 85.25 357 GLY A O 1
ATOM 2907 N N . PRO A 1 358 ? 8.751 -7.175 0.314 1.00 88.44 358 PRO A N 1
ATOM 2908 C CA . PRO A 1 358 ? 10.196 -7.012 0.137 1.00 88.44 358 PRO A CA 1
ATOM 2909 C C . PRO A 1 358 ? 10.774 -5.741 0.785 1.00 88.44 358 PRO A C 1
ATOM 2911 O O . PRO A 1 358 ? 11.961 -5.686 1.089 1.00 88.44 358 PRO A O 1
ATOM 2914 N N . LEU A 1 359 ? 9.958 -4.712 1.050 1.00 88.62 359 LEU A N 1
ATOM 2915 C CA . LEU A 1 359 ? 10.435 -3.487 1.706 1.00 88.62 359 LEU A CA 1
ATOM 2916 C C . LEU A 1 359 ? 10.809 -3.701 3.177 1.00 88.62 359 LEU A C 1
ATOM 2918 O O . LEU A 1 359 ? 11.612 -2.935 3.710 1.00 88.62 359 LEU A O 1
ATOM 2922 N N . PHE A 1 360 ? 10.275 -4.741 3.825 1.00 87.94 360 PHE A N 1
ATOM 2923 C CA . PHE A 1 360 ? 10.652 -5.087 5.195 1.00 87.94 360 PHE A CA 1
ATOM 2924 C C . PHE A 1 360 ? 12.110 -5.546 5.289 1.00 87.94 360 PHE A C 1
ATOM 2926 O O . PHE A 1 360 ? 12.716 -5.418 6.347 1.00 87.94 360 PHE A O 1
ATOM 2933 N N . GLU A 1 361 ? 12.699 -6.062 4.208 1.00 87.94 361 GLU A N 1
ATOM 2934 C CA . GLU A 1 361 ? 14.093 -6.530 4.180 1.00 87.94 361 GLU A CA 1
ATOM 2935 C C . GLU A 1 361 ? 15.122 -5.394 4.159 1.00 87.94 361 GLU A C 1
ATOM 2937 O O . GLU A 1 361 ? 16.312 -5.641 4.337 1.00 87.94 361 GLU A O 1
ATOM 2942 N N . ASN A 1 362 ? 14.676 -4.148 3.998 1.00 86.94 362 ASN A N 1
ATOM 2943 C CA . ASN A 1 362 ? 15.550 -2.986 3.997 1.00 86.94 362 ASN A CA 1
ATOM 2944 C C . ASN A 1 362 ? 16.294 -2.838 5.339 1.00 86.94 362 ASN A C 1
ATOM 2946 O O . ASN A 1 362 ? 15.693 -2.826 6.413 1.00 86.94 362 ASN A O 1
ATOM 2950 N N . GLU A 1 363 ? 17.615 -2.666 5.277 1.00 87.44 363 GLU A N 1
ATOM 2951 C CA . GLU A 1 363 ? 18.498 -2.624 6.448 1.00 87.44 363 GLU A CA 1
ATOM 2952 C C . GLU A 1 363 ? 18.168 -1.508 7.445 1.00 87.44 363 GLU A C 1
ATOM 2954 O O . GLU A 1 363 ? 18.449 -1.655 8.636 1.00 87.44 363 GLU A O 1
ATOM 2959 N N . TYR A 1 364 ? 17.568 -0.409 6.985 1.00 89.25 364 TYR A N 1
ATOM 2960 C CA . TYR A 1 364 ? 17.226 0.743 7.824 1.00 89.25 364 TYR A CA 1
ATOM 2961 C C . TYR A 1 364 ? 15.826 0.653 8.440 1.00 89.25 364 TYR A C 1
ATOM 2963 O O . TYR A 1 364 ? 15.482 1.473 9.296 1.00 89.25 364 TYR A O 1
ATOM 2971 N N . VAL A 1 365 ? 15.023 -0.324 8.012 1.00 90.12 365 VAL A N 1
ATOM 2972 C CA . VAL A 1 365 ? 13.648 -0.531 8.470 1.00 90.12 365 VAL A CA 1
ATOM 2973 C C . VAL A 1 365 ? 13.632 -1.437 9.694 1.00 90.12 365 VAL A C 1
ATOM 2975 O O . VAL A 1 365 ? 14.298 -2.470 9.755 1.00 90.12 365 VAL A O 1
ATOM 2978 N N . ASP A 1 366 ? 12.857 -1.032 10.688 1.00 91.00 366 ASP A N 1
ATOM 2979 C CA . ASP A 1 366 ? 12.562 -1.821 11.872 1.00 91.00 366 ASP A CA 1
ATOM 2980 C C . ASP A 1 366 ? 11.380 -2.751 11.577 1.00 91.00 366 ASP A C 1
ATOM 2982 O O . ASP A 1 366 ? 10.233 -2.303 11.494 1.00 91.00 366 ASP A O 1
ATOM 2986 N N . LYS A 1 367 ? 11.663 -4.042 11.377 1.00 89.06 367 LYS A N 1
ATOM 2987 C CA . LYS A 1 367 ? 10.650 -5.050 11.030 1.00 89.06 367 LYS A CA 1
ATOM 2988 C C . LYS A 1 367 ? 9.617 -5.254 12.137 1.00 89.06 367 LYS A C 1
ATOM 2990 O O . LYS A 1 367 ? 8.457 -5.489 11.819 1.00 89.06 367 LYS A O 1
ATOM 2995 N N . ASP A 1 368 ? 10.020 -5.131 13.399 1.00 86.75 368 ASP A N 1
ATOM 2996 C CA . ASP A 1 368 ? 9.167 -5.452 14.547 1.00 86.75 368 ASP A CA 1
ATOM 2997 C C . ASP A 1 368 ? 8.187 -4.315 14.853 1.00 86.75 368 ASP A C 1
ATOM 2999 O O . ASP A 1 368 ? 7.060 -4.545 15.300 1.00 86.75 368 ASP A O 1
ATOM 3003 N N . ARG A 1 369 ? 8.601 -3.068 14.587 1.00 88.06 369 ARG A N 1
ATOM 3004 C CA . ARG A 1 369 ? 7.743 -1.885 14.757 1.00 88.06 369 ARG A CA 1
ATOM 3005 C C . ARG A 1 369 ? 6.913 -1.551 13.518 1.00 88.06 369 ARG A C 1
ATOM 3007 O O . ARG A 1 369 ? 5.840 -0.960 13.654 1.00 88.06 369 ARG A O 1
ATOM 3014 N N . SER A 1 370 ? 7.390 -1.910 12.326 1.00 88.50 370 SER A N 1
ATOM 3015 C CA . SER A 1 370 ? 6.671 -1.677 11.069 1.00 88.50 370 SER A CA 1
ATOM 3016 C C . SER A 1 370 ? 5.444 -2.570 10.954 1.00 88.50 370 SER A C 1
ATOM 3018 O O . SER A 1 370 ? 5.481 -3.752 11.285 1.00 88.50 370 SER A O 1
ATOM 3020 N N . ARG A 1 371 ? 4.331 -2.015 10.471 1.00 84.19 371 ARG A N 1
ATOM 3021 C CA . ARG A 1 371 ? 3.058 -2.744 10.438 1.00 84.19 371 ARG A CA 1
ATOM 3022 C C . ARG A 1 371 ? 2.204 -2.368 9.245 1.00 84.19 371 ARG A C 1
ATOM 3024 O O . ARG A 1 371 ? 2.156 -1.211 8.827 1.00 84.19 371 ARG A O 1
ATOM 3031 N N . TYR A 1 372 ? 1.444 -3.345 8.774 1.00 81.12 372 TYR A N 1
ATOM 3032 C CA . TYR A 1 372 ? 0.345 -3.098 7.858 1.00 81.12 372 TYR A CA 1
ATOM 3033 C C . TYR A 1 372 ? -0.735 -2.302 8.587 1.00 81.12 372 TYR A C 1
ATOM 3035 O O . TYR A 1 372 ? -1.303 -2.743 9.592 1.00 81.12 372 TYR A O 1
ATOM 3043 N N . ILE A 1 373 ? -1.001 -1.106 8.075 1.00 76.69 373 ILE A N 1
ATOM 3044 C CA . ILE A 1 373 ? -2.201 -0.353 8.415 1.00 76.69 373 ILE A CA 1
ATOM 3045 C C . ILE A 1 373 ? -3.369 -1.020 7.718 1.00 76.69 373 ILE A C 1
ATOM 3047 O O . ILE A 1 373 ? -4.369 -1.260 8.378 1.00 76.69 373 ILE A O 1
ATOM 3051 N N . VAL A 1 374 ? -3.208 -1.364 6.436 1.00 74.38 374 VAL A N 1
ATOM 3052 C CA . VAL A 1 374 ? -4.237 -1.911 5.555 1.00 74.38 374 VAL A CA 1
ATOM 3053 C C . VAL A 1 374 ? -3.747 -3.169 4.862 1.00 74.38 374 VAL A C 1
ATOM 3055 O O . VAL A 1 374 ? -2.681 -3.154 4.252 1.00 74.38 374 VAL A O 1
ATOM 3058 N N . TYR A 1 375 ? -4.554 -4.229 4.956 1.00 75.81 375 TYR A N 1
ATOM 3059 C CA . TYR A 1 375 ? -4.385 -5.456 4.188 1.00 75.81 375 TYR A CA 1
ATOM 3060 C C . TYR A 1 375 ? -5.245 -5.418 2.932 1.00 75.81 375 TYR A C 1
ATOM 3062 O O . TYR A 1 375 ? -6.470 -5.292 3.014 1.00 75.81 375 TYR A O 1
ATOM 3070 N N . GLY A 1 376 ? -4.595 -5.576 1.790 1.00 72.69 376 GLY A N 1
ATOM 3071 C CA . GLY A 1 376 ? -5.227 -5.810 0.514 1.00 72.69 376 GLY A CA 1
ATOM 3072 C C . GLY A 1 376 ? -5.930 -7.163 0.471 1.00 72.69 376 GLY A C 1
ATOM 3073 O O . GLY A 1 376 ? -5.543 -8.126 1.139 1.00 72.69 376 GLY A O 1
ATOM 3074 N N . ASN A 1 377 ? -6.960 -7.254 -0.363 1.00 74.62 377 ASN A N 1
ATOM 3075 C CA . ASN A 1 377 ? -7.734 -8.475 -0.576 1.00 74.62 377 ASN A CA 1
ATOM 3076 C C . ASN A 1 377 ? -6.884 -9.626 -1.133 1.00 74.62 377 ASN A C 1
ATOM 3078 O O . ASN A 1 377 ? -7.190 -10.788 -0.886 1.00 74.62 377 ASN A O 1
ATOM 3082 N N . LEU A 1 378 ? -5.824 -9.298 -1.876 1.00 72.88 378 LEU A N 1
ATOM 3083 C CA . LEU A 1 378 ? -4.908 -10.261 -2.490 1.00 72.88 378 LEU A CA 1
ATOM 3084 C C . LEU A 1 378 ? -3.841 -10.792 -1.523 1.00 72.88 378 LEU A C 1
ATOM 3086 O O . LEU A 1 378 ? -3.179 -11.776 -1.843 1.00 72.88 378 LEU A O 1
ATOM 3090 N N . MET A 1 379 ? -3.643 -10.146 -0.371 1.00 76.12 379 MET A N 1
ATOM 3091 C CA . MET A 1 379 ? -2.631 -10.571 0.589 1.00 76.12 379 MET A CA 1
ATOM 3092 C C . MET A 1 379 ? -3.113 -11.822 1.327 1.00 76.12 379 MET A C 1
ATOM 3094 O O . MET A 1 379 ? -4.210 -11.818 1.887 1.00 76.12 379 MET A O 1
ATOM 3098 N N . ASP A 1 380 ? -2.297 -12.874 1.362 1.00 77.12 380 ASP A N 1
ATOM 3099 C CA . ASP A 1 380 ? -2.620 -14.108 2.081 1.00 77.12 380 ASP A CA 1
ATOM 3100 C C . ASP A 1 380 ? -2.405 -13.910 3.590 1.00 77.12 380 ASP A C 1
ATOM 3102 O O . ASP A 1 380 ? -1.288 -13.931 4.105 1.00 77.12 380 ASP A O 1
ATOM 3106 N N . VAL A 1 381 ? -3.495 -13.601 4.291 1.00 80.62 381 VAL A N 1
ATOM 3107 C CA . VAL A 1 381 ? -3.534 -13.333 5.731 1.00 80.62 381 VAL A CA 1
ATOM 3108 C C . VAL A 1 381 ? -4.758 -14.026 6.301 1.00 80.62 381 VAL A C 1
ATOM 3110 O O . VAL A 1 381 ? -5.851 -13.949 5.722 1.00 80.62 381 VAL A O 1
ATOM 3113 N N . ASP A 1 382 ? -4.576 -14.644 7.467 1.00 86.44 382 ASP A N 1
ATOM 3114 C CA . ASP A 1 382 ? -5.664 -15.253 8.217 1.00 86.44 382 ASP A CA 1
ATOM 3115 C C . ASP A 1 382 ? -6.808 -14.252 8.454 1.00 86.44 382 ASP A C 1
ATOM 3117 O O . ASP A 1 382 ? -6.612 -13.054 8.709 1.00 86.44 382 ASP A O 1
ATOM 3121 N N . PHE A 1 383 ? -8.030 -14.756 8.351 1.00 83.12 383 PHE A N 1
ATOM 3122 C CA . PHE A 1 383 ? -9.237 -13.957 8.416 1.00 83.12 383 PHE A CA 1
ATOM 3123 C C . PHE A 1 383 ? -9.365 -13.218 9.754 1.00 83.12 383 PHE A C 1
ATOM 3125 O O . PHE A 1 383 ? -9.739 -12.042 9.763 1.00 83.12 383 PHE A O 1
ATOM 3132 N N . GLU A 1 384 ? -8.983 -13.840 10.874 1.00 86.06 384 GLU A N 1
ATOM 3133 C CA . GLU A 1 384 ? -9.014 -13.182 12.187 1.00 86.06 384 GLU A CA 1
ATOM 3134 C C . GLU A 1 384 ? -8.067 -11.980 12.258 1.00 86.06 384 GLU A C 1
ATOM 3136 O O . GLU A 1 384 ? -8.425 -10.911 12.768 1.00 86.06 384 GLU A O 1
ATOM 3141 N N . SER A 1 385 ? -6.870 -12.123 11.687 1.00 83.88 385 SER A N 1
ATOM 3142 C CA . SER A 1 385 ? -5.890 -11.039 11.605 1.00 83.88 385 SER A CA 1
ATOM 3143 C C . SER A 1 385 ? -6.402 -9.889 10.738 1.00 83.88 385 SER A C 1
ATOM 3145 O O . SER A 1 385 ? -6.267 -8.718 11.118 1.00 83.88 385 SER A O 1
ATOM 3147 N N . ARG A 1 386 ? -7.067 -10.208 9.620 1.00 83.88 386 ARG A N 1
ATOM 3148 C CA . ARG A 1 386 ? -7.705 -9.213 8.748 1.00 83.88 386 ARG A CA 1
ATOM 3149 C C . ARG A 1 386 ? -8.856 -8.493 9.457 1.00 83.88 386 ARG A C 1
ATOM 3151 O O . ARG A 1 386 ? -8.895 -7.264 9.463 1.00 83.88 386 ARG A O 1
ATOM 3158 N N . LYS A 1 387 ? -9.728 -9.225 10.151 1.00 86.88 387 LYS A N 1
ATOM 3159 C CA . LYS A 1 387 ? -10.820 -8.669 10.965 1.00 86.88 387 LYS A CA 1
ATOM 3160 C C . LYS A 1 387 ? -10.305 -7.723 12.054 1.00 86.88 387 LYS A C 1
ATOM 3162 O O . LYS A 1 387 ? -10.828 -6.621 12.224 1.00 86.88 387 LYS A O 1
ATOM 3167 N N . LYS A 1 388 ? -9.244 -8.111 12.769 1.00 87.06 388 LYS A N 1
ATOM 3168 C CA . LYS A 1 388 ? -8.605 -7.269 13.796 1.00 87.06 388 LYS A CA 1
ATOM 3169 C C . LYS A 1 388 ? -7.998 -5.995 13.205 1.00 87.06 388 LYS A C 1
ATOM 3171 O O . LYS A 1 388 ? -8.004 -4.953 13.859 1.00 87.06 388 LYS A O 1
ATOM 3176 N N . ASN A 1 389 ? -7.467 -6.066 11.988 1.00 84.50 389 ASN A N 1
ATOM 3177 C CA . ASN A 1 389 ? -6.942 -4.906 11.274 1.00 84.50 389 ASN A CA 1
ATOM 3178 C C . ASN A 1 389 ? -8.058 -3.938 10.856 1.00 84.50 389 ASN A C 1
ATOM 3180 O O . ASN A 1 389 ? -7.959 -2.756 11.184 1.00 84.50 389 ASN A O 1
ATOM 3184 N N . ILE A 1 390 ? -9.156 -4.445 10.284 1.00 85.19 390 ILE A N 1
ATOM 3185 C CA . ILE A 1 390 ? -10.355 -3.647 9.972 1.00 85.19 390 ILE A CA 1
ATOM 3186 C C . ILE A 1 390 ? -10.879 -2.948 11.233 1.00 85.19 390 ILE A C 1
ATOM 3188 O O . ILE A 1 390 ? -11.115 -1.741 11.213 1.00 85.19 390 ILE A O 1
ATOM 3192 N N . LEU A 1 391 ? -10.982 -3.667 12.359 1.00 88.31 391 LEU A N 1
ATOM 3193 C CA . LEU A 1 391 ? -11.406 -3.084 13.636 1.00 88.31 391 LEU A CA 1
ATOM 3194 C C . LEU A 1 391 ? -10.516 -1.902 14.046 1.00 88.31 391 LEU A C 1
ATOM 3196 O O . LEU A 1 391 ? -11.019 -0.832 14.388 1.00 88.31 391 LEU A O 1
ATOM 3200 N N . LYS A 1 392 ? -9.191 -2.083 13.995 1.00 84.25 392 LYS A N 1
ATOM 3201 C CA . LYS A 1 392 ? -8.219 -1.042 14.362 1.00 84.25 392 LYS A CA 1
ATOM 3202 C C . LYS A 1 392 ? -8.290 0.173 13.439 1.00 84.25 392 LYS A C 1
ATOM 3204 O O . LYS A 1 392 ? -8.191 1.297 13.926 1.00 84.25 392 LYS A O 1
ATOM 3209 N N . GLN A 1 393 ? -8.459 -0.029 12.135 1.00 80.38 393 GLN A N 1
ATOM 3210 C CA . GLN A 1 393 ? -8.615 1.070 11.180 1.00 80.38 393 GLN A CA 1
ATOM 3211 C C . GLN A 1 393 ? -9.896 1.851 11.431 1.00 80.38 393 GLN A C 1
ATOM 3213 O O . GLN A 1 393 ? -9.854 3.075 11.525 1.00 80.38 393 GLN A O 1
ATOM 3218 N N . LEU A 1 394 ? -11.026 1.156 11.589 1.00 83.44 394 LEU A N 1
ATOM 3219 C CA . LEU A 1 394 ? -12.301 1.801 11.879 1.00 83.44 394 LEU A CA 1
ATOM 3220 C C . LEU A 1 394 ? -12.220 2.595 13.187 1.00 83.44 394 LEU A C 1
ATOM 3222 O O . LEU A 1 394 ? -12.664 3.738 13.230 1.00 83.44 394 LEU A O 1
ATOM 3226 N N . GLN A 1 395 ? -11.574 2.048 14.221 1.00 85.69 395 GLN A N 1
ATOM 3227 C CA . GLN A 1 395 ? -11.289 2.778 15.459 1.00 85.69 395 GLN A CA 1
ATOM 3228 C C . GLN A 1 395 ? -10.418 4.013 15.214 1.00 85.69 395 GLN A C 1
ATOM 3230 O O . GLN A 1 395 ? -10.777 5.091 15.675 1.00 85.69 395 GLN A O 1
ATOM 3235 N N . LYS A 1 396 ? -9.309 3.888 14.470 1.00 79.38 396 LYS A N 1
ATOM 3236 C CA . LYS A 1 396 ? -8.421 5.017 14.135 1.00 79.38 396 LYS A CA 1
ATOM 3237 C C . LYS A 1 396 ? -9.196 6.117 13.409 1.00 79.38 396 LYS A C 1
ATOM 3239 O O . LYS A 1 396 ? -9.094 7.279 13.775 1.00 79.38 396 LYS A O 1
ATOM 3244 N N . ILE A 1 397 ? -10.001 5.762 12.413 1.00 77.12 397 ILE A N 1
ATOM 3245 C CA . ILE A 1 397 ? -10.714 6.735 11.584 1.00 77.12 397 ILE A CA 1
ATOM 3246 C C . ILE A 1 397 ? -11.844 7.412 12.363 1.00 77.12 397 ILE A C 1
ATOM 3248 O O . ILE A 1 397 ? -11.920 8.638 12.373 1.00 77.12 397 ILE A O 1
ATOM 3252 N N . VAL A 1 398 ? -12.712 6.636 13.018 1.00 78.62 398 VAL A N 1
ATOM 3253 C CA . VAL A 1 398 ? -13.895 7.172 13.711 1.00 78.62 398 VAL A CA 1
ATOM 3254 C C . VAL A 1 398 ? -13.488 7.964 14.961 1.00 78.62 398 VAL A C 1
ATOM 3256 O O . VAL A 1 398 ? -14.070 9.017 15.239 1.00 78.62 398 VAL A O 1
ATOM 3259 N N . ASN A 1 399 ? -12.446 7.517 15.675 1.00 76.56 399 ASN A N 1
ATOM 3260 C CA . ASN A 1 399 ? -12.000 8.176 16.904 1.00 76.56 399 ASN A CA 1
ATOM 3261 C C . ASN A 1 399 ? -11.103 9.405 16.666 1.00 76.56 399 ASN A C 1
ATOM 3263 O O . ASN A 1 399 ? -10.882 10.179 17.593 1.00 76.56 399 ASN A O 1
ATOM 3267 N N . ASN A 1 400 ? -10.624 9.638 15.438 1.00 68.06 400 ASN A N 1
ATOM 3268 C CA . ASN A 1 400 ? -9.777 10.793 15.105 1.00 68.06 400 ASN A CA 1
ATOM 3269 C C . ASN A 1 400 ? -10.506 12.155 15.140 1.00 68.06 400 ASN A C 1
ATOM 3271 O O . ASN A 1 400 ? -9.859 13.188 14.978 1.00 68.06 400 ASN A O 1
ATOM 3275 N N . GLY A 1 401 ? -11.826 12.188 15.349 1.00 60.75 401 GLY A N 1
ATOM 3276 C CA . GLY A 1 401 ? -12.595 13.438 15.458 1.00 60.75 401 GLY A CA 1
ATOM 3277 C C . GLY A 1 401 ? -13.727 13.430 16.487 1.00 60.75 401 GLY A C 1
ATOM 3278 O O . GLY A 1 401 ? -14.342 14.465 16.716 1.00 60.75 401 GLY A O 1
ATOM 3279 N N . SER A 1 402 ? -14.016 12.288 17.115 1.00 65.94 402 SER A N 1
ATOM 3280 C CA . SER A 1 402 ? -15.129 12.129 18.056 1.00 65.94 402 SER A CA 1
ATOM 3281 C C . SER A 1 402 ? -14.906 10.911 18.954 1.00 65.94 402 SER A C 1
ATOM 3283 O O . SER A 1 402 ? -14.155 10.012 18.594 1.00 65.94 402 SER A O 1
ATOM 3285 N N . SER A 1 403 ? -15.588 10.833 20.093 1.00 71.50 403 SER A N 1
ATOM 3286 C CA . SER A 1 403 ? -15.560 9.636 20.940 1.00 71.50 403 SER A CA 1
ATOM 3287 C C . SER A 1 403 ? -16.712 8.699 20.565 1.00 71.50 403 SER A C 1
ATOM 3289 O O . SER A 1 403 ? -17.798 8.782 21.141 1.00 71.50 403 SER A O 1
ATOM 3291 N N . CYS A 1 404 ? -16.501 7.812 19.587 1.00 81.56 404 CYS A N 1
ATOM 3292 C CA . CYS A 1 404 ? -17.421 6.699 19.355 1.00 81.56 404 CYS A CA 1
ATOM 3293 C C . CYS A 1 404 ? -17.071 5.547 20.300 1.00 81.56 404 CYS A C 1
ATOM 3295 O O . CYS A 1 404 ? -15.907 5.207 20.514 1.00 81.56 404 CYS A O 1
ATOM 3297 N N . LYS A 1 405 ? -18.089 4.894 20.862 1.00 85.88 405 LYS A N 1
ATOM 3298 C CA . LYS A 1 405 ? -17.866 3.714 21.699 1.00 85.88 405 LYS A CA 1
ATOM 3299 C C . LYS A 1 405 ? -17.337 2.553 20.857 1.00 85.88 405 LYS A C 1
ATOM 3301 O O . LYS A 1 405 ? -17.929 2.201 19.835 1.00 85.88 405 LYS A O 1
ATOM 3306 N N . ASN A 1 406 ? -16.279 1.900 21.340 1.00 87.75 406 ASN A N 1
ATOM 3307 C CA . ASN A 1 406 ? -15.649 0.770 20.651 1.00 87.75 406 ASN A CA 1
ATOM 3308 C C . ASN A 1 406 ? -16.621 -0.390 20.389 1.00 87.75 406 ASN A C 1
ATOM 3310 O O . ASN A 1 406 ? -16.488 -1.046 19.362 1.00 87.75 406 ASN A O 1
ATOM 3314 N N . GLN A 1 407 ? -17.629 -0.602 21.246 1.00 89.12 407 GLN A N 1
ATOM 3315 C CA . GLN A 1 407 ? -18.619 -1.671 21.054 1.00 89.12 407 GLN A CA 1
ATOM 3316 C C . GLN A 1 407 ? -19.426 -1.507 19.758 1.00 89.12 407 GLN A C 1
ATOM 3318 O O . GLN A 1 407 ? -19.790 -2.498 19.132 1.00 89.12 407 GLN A O 1
ATOM 3323 N N . HIS A 1 408 ? -19.712 -0.271 19.336 1.00 91.50 408 HIS A N 1
ATOM 3324 C CA . HIS A 1 408 ? -20.444 -0.021 18.091 1.00 91.50 408 HIS A CA 1
ATOM 3325 C C . HIS A 1 408 ? -19.582 -0.356 16.873 1.00 91.50 408 HIS A C 1
ATOM 3327 O O . HIS A 1 408 ? -20.050 -1.012 15.944 1.00 91.50 408 HIS A O 1
ATOM 3333 N N . ILE A 1 409 ? -18.307 0.035 16.913 1.00 90.44 409 ILE A N 1
ATOM 3334 C CA . ILE A 1 409 ? -17.333 -0.244 15.852 1.00 90.44 409 ILE A CA 1
ATOM 3335 C C . ILE A 1 409 ? -17.059 -1.750 15.755 1.00 90.44 409 ILE A C 1
ATOM 3337 O O . ILE A 1 409 ? -16.982 -2.307 14.660 1.00 90.44 409 ILE A O 1
ATOM 3341 N N . GLU A 1 410 ? -16.962 -2.429 16.896 1.00 91.75 410 GLU A N 1
ATOM 3342 C CA . GLU A 1 410 ? -16.806 -3.879 16.965 1.00 91.75 410 GLU A CA 1
ATOM 3343 C C . GLU A 1 410 ? -18.038 -4.610 16.426 1.00 91.75 410 GLU A C 1
ATOM 3345 O O . GLU A 1 410 ? -17.888 -5.547 15.643 1.00 91.75 410 GLU A O 1
ATOM 3350 N N . LEU A 1 411 ? -19.250 -4.148 16.756 1.00 92.44 411 LEU A N 1
ATOM 3351 C CA . LEU A 1 411 ? -20.488 -4.696 16.198 1.00 92.44 411 LEU A CA 1
ATOM 3352 C C . LEU A 1 411 ? -20.516 -4.570 14.669 1.00 92.44 411 LEU A C 1
ATOM 3354 O O . LEU A 1 411 ? -20.813 -5.551 13.989 1.00 92.44 411 LEU A O 1
ATOM 3358 N N . LEU A 1 412 ? -20.161 -3.398 14.132 1.00 89.88 412 LEU A N 1
ATOM 3359 C CA . LEU A 1 412 ? -20.052 -3.191 12.686 1.00 89.88 412 LEU A CA 1
ATOM 3360 C C . LEU A 1 412 ? -18.999 -4.116 12.069 1.00 89.88 412 LEU A C 1
ATOM 3362 O O . LEU A 1 412 ? -19.266 -4.754 11.057 1.00 89.88 412 LEU A O 1
ATOM 3366 N N . THR A 1 413 ? -17.823 -4.227 12.687 1.00 90.31 413 THR A N 1
ATOM 3367 C CA . THR A 1 413 ? -16.738 -5.080 12.179 1.00 90.31 413 THR A CA 1
ATOM 3368 C C . THR A 1 413 ? -17.142 -6.553 12.174 1.00 90.31 413 THR A C 1
ATOM 3370 O O . THR A 1 413 ? -16.892 -7.257 11.200 1.00 90.31 413 THR A O 1
ATOM 3373 N N . ASN A 1 414 ? -17.799 -7.021 13.238 1.00 90.19 414 ASN A N 1
ATOM 3374 C CA . ASN A 1 414 ? -18.326 -8.380 13.339 1.00 90.19 414 ASN A CA 1
ATOM 3375 C C . ASN A 1 414 ? -19.389 -8.653 12.275 1.00 90.19 414 ASN A C 1
ATOM 3377 O O . ASN A 1 414 ? -19.358 -9.716 11.665 1.00 90.19 414 ASN A O 1
ATOM 3381 N N . PHE A 1 415 ? -20.281 -7.691 12.033 1.00 87.88 415 PHE A N 1
ATOM 3382 C CA . PHE A 1 415 ? -21.283 -7.794 10.979 1.00 87.88 415 PHE A CA 1
ATOM 3383 C C . PHE A 1 415 ? -20.637 -7.826 9.591 1.00 87.88 415 PHE A C 1
ATOM 3385 O O . PHE A 1 415 ? -20.977 -8.679 8.787 1.00 87.88 415 PHE A O 1
ATOM 3392 N N . MET A 1 416 ? -19.659 -6.956 9.323 1.00 84.62 416 MET A N 1
ATOM 3393 C CA . MET A 1 416 ? -18.914 -6.944 8.059 1.00 84.62 416 MET A CA 1
ATOM 3394 C C . MET A 1 416 ? -18.123 -8.228 7.823 1.00 84.62 416 MET A C 1
ATOM 3396 O O . MET A 1 416 ? -17.965 -8.631 6.681 1.00 84.62 416 MET A O 1
ATOM 3400 N N . CYS A 1 417 ? -17.603 -8.846 8.880 1.00 85.69 417 CYS A N 1
ATOM 3401 C CA . CYS A 1 417 ? -16.738 -10.022 8.804 1.00 85.69 417 CYS A CA 1
ATOM 3402 C C . CYS A 1 417 ? -17.492 -11.334 9.083 1.00 85.69 417 CYS A C 1
ATOM 3404 O O . CYS A 1 417 ? -16.895 -12.293 9.578 1.00 85.69 417 CYS A O 1
ATOM 3406 N N . GLN A 1 418 ? -18.805 -11.364 8.850 1.00 81.56 418 GLN A N 1
ATOM 3407 C CA . GLN A 1 418 ? -19.614 -12.558 9.063 1.00 81.56 418 GLN A CA 1
ATOM 3408 C C . GLN A 1 418 ? -19.243 -13.660 8.048 1.00 81.56 418 GLN A C 1
ATOM 3410 O O . GLN A 1 418 ? -18.835 -13.379 6.922 1.00 81.56 418 GLN A O 1
ATOM 3415 N N . ASP A 1 419 ? -19.355 -14.927 8.460 1.00 78.81 419 ASP A N 1
ATOM 3416 C CA . ASP A 1 419 ? -19.127 -16.113 7.616 1.00 78.81 419 ASP A CA 1
ATOM 3417 C C . ASP A 1 419 ? -17.741 -16.173 6.942 1.00 78.81 419 ASP A C 1
ATOM 3419 O O . ASP A 1 419 ? -17.597 -16.677 5.827 1.00 78.81 419 ASP A O 1
ATOM 3423 N N . ASN A 1 420 ? -16.708 -15.649 7.612 1.00 78.25 420 ASN A N 1
ATOM 3424 C CA . ASN A 1 420 ? -15.334 -15.572 7.099 1.00 78.25 420 ASN A CA 1
ATOM 3425 C C . ASN A 1 420 ? -15.203 -14.836 5.752 1.00 78.25 420 ASN A C 1
ATOM 3427 O O . ASN A 1 420 ? -14.278 -15.084 4.976 1.00 78.25 420 ASN A O 1
ATOM 3431 N N . LYS A 1 421 ? -16.118 -13.902 5.469 1.00 77.69 421 LYS A N 1
ATOM 3432 C CA . LYS A 1 421 ? -16.080 -13.023 4.295 1.00 77.69 421 LYS A CA 1
ATOM 3433 C C . LYS A 1 421 ? -16.155 -11.569 4.729 1.00 77.69 421 LYS A C 1
ATOM 3435 O O . LYS A 1 421 ? -16.706 -11.255 5.775 1.00 77.69 421 LYS A O 1
ATOM 3440 N N . ILE A 1 422 ? -15.598 -10.676 3.913 1.00 79.12 422 ILE A N 1
ATOM 3441 C CA . ILE A 1 422 ? -15.744 -9.232 4.114 1.00 79.12 422 ILE A CA 1
ATOM 3442 C C . ILE A 1 422 ? -16.914 -8.753 3.259 1.00 79.12 422 ILE A C 1
ATOM 3444 O O . ILE A 1 422 ? -16.810 -8.591 2.040 1.00 79.12 422 ILE A O 1
ATOM 3448 N N . LEU A 1 423 ? -18.040 -8.535 3.923 1.00 77.62 423 LEU A N 1
ATOM 3449 C CA . LEU A 1 423 ? -19.256 -7.988 3.352 1.00 77.62 423 LEU A CA 1
ATOM 3450 C C . LEU A 1 423 ? -19.060 -6.495 3.095 1.00 77.62 423 LEU A C 1
ATOM 3452 O O . LEU A 1 423 ? -18.723 -5.717 3.992 1.00 77.62 423 LEU A O 1
ATOM 3456 N N . SER A 1 424 ? -19.305 -6.077 1.856 1.00 75.75 424 SER A N 1
ATOM 3457 C CA . SER A 1 424 ? -19.309 -4.657 1.529 1.00 75.75 424 SER A CA 1
ATOM 3458 C C . SER A 1 424 ? -20.553 -3.988 2.120 1.00 75.75 424 SER A C 1
ATOM 3460 O O . SER A 1 424 ? -21.681 -4.305 1.754 1.00 75.75 424 SER A O 1
ATOM 3462 N N . MET A 1 425 ? -20.360 -2.970 2.953 1.00 76.31 425 MET A N 1
ATOM 3463 C CA . MET A 1 425 ? -21.402 -2.053 3.429 1.00 76.31 425 MET A CA 1
ATOM 3464 C C . MET A 1 425 ? -21.698 -0.978 2.379 1.00 76.31 425 MET A C 1
ATOM 3466 O O . MET A 1 425 ? -21.621 0.224 2.624 1.00 76.31 425 MET A O 1
ATOM 3470 N N . SER A 1 426 ? -21.990 -1.419 1.160 1.00 70.00 426 SER A N 1
ATOM 3471 C CA . SER A 1 426 ? -22.407 -0.552 0.067 1.00 70.00 426 SER A CA 1
ATOM 3472 C C . SER A 1 426 ? -23.734 -1.012 -0.502 1.00 70.00 426 SER A C 1
ATOM 3474 O O . SER A 1 426 ? -24.131 -2.166 -0.347 1.00 70.00 426 SER A O 1
ATOM 3476 N N . ARG A 1 427 ? -24.370 -0.126 -1.270 1.00 65.75 427 ARG A N 1
ATOM 3477 C CA . ARG A 1 427 ? -25.582 -0.426 -2.040 1.00 65.75 427 ARG A CA 1
ATOM 3478 C C . ARG A 1 427 ? -25.509 -1.671 -2.931 1.00 65.75 427 ARG A C 1
ATOM 3480 O O . ARG A 1 427 ? -26.533 -2.200 -3.352 1.00 65.75 427 ARG A O 1
ATOM 3487 N N . PHE A 1 428 ? -24.297 -2.121 -3.257 1.00 62.84 428 PHE A N 1
ATOM 3488 C CA . PHE A 1 428 ? -24.060 -3.305 -4.074 1.00 62.84 428 PHE A CA 1
ATOM 3489 C C . PHE A 1 428 ? -23.716 -4.548 -3.248 1.00 62.84 428 PHE A C 1
ATOM 3491 O O . PHE A 1 428 ? -23.949 -5.647 -3.734 1.00 62.84 428 PHE A O 1
ATOM 3498 N N . GLY A 1 429 ? -23.218 -4.403 -2.015 1.00 60.06 429 GLY A N 1
ATOM 3499 C CA . GLY A 1 429 ? -22.856 -5.549 -1.174 1.00 60.06 429 GLY A CA 1
ATOM 3500 C C . GLY A 1 429 ? -24.075 -6.372 -0.770 1.00 60.06 429 GLY A C 1
ATOM 3501 O O . GLY A 1 429 ? -24.143 -7.559 -1.067 1.00 60.06 429 GLY A O 1
ATOM 3502 N N . MET A 1 430 ? -25.135 -5.715 -0.284 1.00 64.50 430 MET A N 1
ATOM 3503 C CA . MET A 1 430 ? -26.392 -6.397 0.073 1.00 64.50 430 MET A CA 1
ATOM 3504 C C . MET A 1 430 ? -27.100 -7.089 -1.109 1.00 64.50 430 MET A C 1
ATOM 3506 O O . MET A 1 430 ? -27.996 -7.907 -0.891 1.00 64.50 430 MET A O 1
ATOM 3510 N N . LYS A 1 431 ? -26.726 -6.787 -2.365 1.00 63.38 431 LYS A N 1
ATOM 3511 C CA . LYS A 1 431 ? -27.305 -7.444 -3.549 1.00 63.38 431 LYS A CA 1
ATOM 3512 C C . LYS A 1 431 ? -26.813 -8.889 -3.701 1.00 63.38 431 LYS A C 1
ATOM 3514 O O . LYS A 1 431 ? -27.602 -9.724 -4.144 1.00 63.38 431 LYS A O 1
ATOM 3519 N N . ASN A 1 432 ? -25.563 -9.171 -3.327 1.00 60.22 432 ASN A N 1
ATOM 3520 C CA . ASN A 1 432 ? -24.885 -10.435 -3.637 1.00 60.22 432 ASN A CA 1
ATOM 3521 C C . ASN A 1 432 ? -24.872 -11.441 -2.476 1.00 60.22 432 ASN A C 1
ATOM 3523 O O . ASN A 1 432 ? -24.574 -12.609 -2.700 1.00 60.22 432 ASN A O 1
ATOM 3527 N N . ASP A 1 433 ? -25.231 -11.015 -1.266 1.00 65.12 433 ASP A N 1
ATOM 3528 C CA . ASP A 1 433 ? -25.213 -11.871 -0.078 1.00 65.12 433 ASP A CA 1
ATOM 3529 C C . ASP A 1 433 ? -26.546 -12.576 0.203 1.00 65.12 433 ASP A C 1
ATOM 3531 O O . ASP A 1 433 ? -27.590 -12.258 -0.380 1.00 65.12 433 ASP A O 1
ATOM 3535 N N . ASN A 1 434 ? -26.522 -13.525 1.142 1.00 67.19 434 ASN A N 1
ATOM 3536 C CA . ASN A 1 434 ? -27.656 -14.351 1.581 1.00 67.19 434 ASN A CA 1
ATOM 3537 C C . ASN A 1 434 ? -28.691 -13.584 2.435 1.00 67.19 434 ASN A C 1
ATOM 3539 O O . ASN A 1 434 ? -29.214 -14.097 3.421 1.00 67.19 434 ASN A O 1
ATOM 3543 N N . PHE A 1 435 ? -29.015 -12.343 2.070 1.00 77.00 435 PHE A N 1
ATOM 3544 C CA . PHE A 1 435 ? -30.124 -11.614 2.685 1.00 77.00 435 PHE A CA 1
ATOM 3545 C C . PHE A 1 435 ? -31.476 -12.100 2.154 1.00 77.00 435 PHE A C 1
ATOM 3547 O O . PHE A 1 435 ? -31.600 -12.488 0.987 1.00 77.00 435 PHE A O 1
ATOM 3554 N N . SER A 1 436 ? -32.504 -12.021 3.006 1.00 80.75 436 SER A N 1
ATOM 3555 C CA . SER A 1 436 ? -33.876 -12.353 2.618 1.00 80.75 436 SER A CA 1
ATOM 3556 C C . SER A 1 436 ? -34.340 -11.490 1.441 1.00 80.75 436 SER A C 1
ATOM 3558 O O . SER A 1 436 ? -33.932 -10.333 1.291 1.00 80.75 436 SER A O 1
ATOM 3560 N N . PHE A 1 437 ? -35.231 -12.038 0.617 1.00 80.56 437 PHE A N 1
ATOM 3561 C CA . PHE A 1 437 ? -35.786 -11.321 -0.529 1.00 80.56 437 PHE A CA 1
ATOM 3562 C C . PHE A 1 437 ? -36.450 -9.994 -0.122 1.00 80.56 437 PHE A C 1
ATOM 3564 O O . PHE A 1 437 ? -36.183 -8.965 -0.738 1.00 80.56 437 PHE A O 1
ATOM 3571 N N . MET A 1 438 ? -37.222 -9.983 0.970 1.00 81.06 438 MET A N 1
ATOM 3572 C CA . MET A 1 438 ? -37.865 -8.768 1.488 1.00 81.06 438 MET A CA 1
ATOM 3573 C C . MET A 1 438 ? -36.846 -7.709 1.925 1.00 81.06 438 MET A C 1
ATOM 3575 O O . MET A 1 438 ? -37.000 -6.531 1.604 1.00 81.06 438 MET A O 1
ATOM 3579 N N . SER A 1 439 ? -35.759 -8.118 2.586 1.00 80.25 439 SER A N 1
ATOM 3580 C CA . SER A 1 439 ? -34.671 -7.202 2.948 1.00 80.25 439 SER A CA 1
ATOM 3581 C C . SER A 1 439 ? -34.013 -6.599 1.703 1.00 80.25 439 SER A C 1
ATOM 3583 O O . SER A 1 439 ? -33.757 -5.398 1.664 1.00 80.25 439 SER A O 1
ATOM 3585 N N . LYS A 1 440 ? -33.799 -7.405 0.655 1.00 76.81 440 LYS A N 1
ATOM 3586 C CA . LYS A 1 440 ? -33.246 -6.934 -0.624 1.00 76.81 440 LYS A CA 1
ATOM 3587 C C . LYS A 1 440 ? -34.189 -5.973 -1.354 1.00 76.81 440 LYS A C 1
ATOM 3589 O O . LYS A 1 440 ? -33.708 -5.008 -1.936 1.00 76.81 440 LYS A O 1
ATOM 3594 N N . LEU A 1 441 ? -35.505 -6.202 -1.303 1.00 78.94 441 LEU A N 1
ATOM 3595 C CA . LEU A 1 441 ? -36.504 -5.295 -1.885 1.00 78.94 441 LEU A CA 1
ATOM 3596 C C . LEU A 1 441 ? -36.522 -3.929 -1.202 1.00 78.94 441 LEU A C 1
ATOM 3598 O O . LEU A 1 441 ? -36.676 -2.914 -1.874 1.00 78.94 441 LEU A O 1
ATOM 3602 N N . SER A 1 442 ? -36.342 -3.893 0.120 1.00 78.56 442 SER A N 1
ATOM 3603 C CA . SER A 1 442 ? -36.314 -2.635 0.874 1.00 78.56 442 SER A CA 1
ATOM 3604 C C . SER A 1 442 ? -35.091 -1.753 0.577 1.00 78.56 442 SER A C 1
ATOM 3606 O O . SER A 1 442 ? -35.049 -0.608 1.022 1.00 78.56 442 SER A O 1
ATOM 3608 N N . PHE A 1 443 ? -34.105 -2.254 -0.180 1.00 73.69 443 PHE A N 1
ATOM 3609 C CA . PHE A 1 443 ? -32.820 -1.591 -0.387 1.00 73.69 443 PHE A CA 1
ATOM 3610 C C . PHE A 1 443 ? -32.573 -1.219 -1.862 1.00 73.69 443 PHE A C 1
ATOM 3612 O O . PHE A 1 443 ? -32.292 -2.078 -2.696 1.00 73.69 443 PHE A O 1
ATOM 3619 N N . GLU A 1 444 ? -32.626 0.089 -2.150 1.00 67.75 444 GLU A N 1
ATOM 3620 C CA . GLU A 1 444 ? -32.291 0.813 -3.398 1.00 67.75 444 GLU A CA 1
ATOM 3621 C C . GLU A 1 444 ? -32.932 0.389 -4.740 1.00 67.75 444 GLU A C 1
ATOM 3623 O O . GLU A 1 444 ? -33.235 1.267 -5.543 1.00 67.75 444 GLU A O 1
ATOM 3628 N N . ASP A 1 445 ? -33.098 -0.899 -5.049 1.00 73.81 445 ASP A N 1
ATOM 3629 C CA . ASP A 1 445 ? -33.402 -1.372 -6.411 1.00 73.81 445 ASP A CA 1
ATOM 3630 C C . ASP A 1 445 ? -34.432 -2.523 -6.429 1.00 73.81 445 ASP A C 1
ATOM 3632 O O . ASP A 1 445 ? -34.101 -3.663 -6.779 1.00 73.81 445 ASP A O 1
ATOM 3636 N N . PRO A 1 446 ? -35.690 -2.255 -6.027 1.00 77.06 446 PRO A N 1
ATOM 3637 C CA . PRO A 1 446 ? -36.727 -3.280 -5.911 1.00 77.06 446 PRO A CA 1
ATOM 3638 C C . PRO A 1 446 ? -37.136 -3.869 -7.268 1.00 77.06 446 PRO A C 1
ATOM 3640 O O . PRO A 1 446 ? -37.399 -5.068 -7.363 1.00 77.06 446 PRO A O 1
ATOM 3643 N N . TYR A 1 447 ? -37.152 -3.056 -8.331 1.00 79.12 447 TYR A N 1
ATOM 3644 C CA . TYR A 1 447 ? -37.630 -3.467 -9.656 1.00 79.12 447 TYR A CA 1
ATOM 3645 C C . TYR A 1 447 ? -36.776 -4.589 -10.256 1.00 79.12 447 TYR A C 1
ATOM 3647 O O . TYR A 1 447 ? -37.300 -5.639 -10.629 1.00 79.12 447 TYR A O 1
ATOM 3655 N N . ASN A 1 448 ? -35.449 -4.426 -10.266 1.00 76.06 448 ASN A N 1
ATOM 3656 C CA . ASN A 1 448 ? -34.549 -5.457 -10.787 1.00 76.06 448 ASN A CA 1
ATOM 3657 C C . ASN A 1 448 ? -34.596 -6.749 -9.955 1.00 76.06 448 ASN A C 1
ATOM 3659 O O . ASN A 1 448 ? -34.340 -7.834 -10.475 1.00 76.06 448 ASN A O 1
ATOM 3663 N N . LYS A 1 449 ? -34.917 -6.657 -8.658 1.00 75.81 449 LYS A N 1
ATOM 3664 C CA . LYS A 1 449 ? -35.032 -7.829 -7.770 1.00 75.81 449 LYS A CA 1
ATOM 3665 C C . LYS A 1 449 ? -36.288 -8.626 -8.072 1.00 75.81 449 LYS A C 1
ATOM 3667 O O . LYS A 1 449 ? -36.190 -9.842 -8.175 1.00 75.81 449 LYS A O 1
ATOM 3672 N N . LEU A 1 450 ? -37.408 -7.944 -8.305 1.00 79.75 450 LEU A N 1
ATOM 3673 C CA . LEU A 1 450 ? -38.656 -8.564 -8.756 1.00 79.75 450 LEU A CA 1
ATOM 3674 C C . LEU A 1 450 ? -38.513 -9.219 -10.138 1.00 79.75 450 LEU A C 1
ATOM 3676 O O . LEU A 1 450 ? -39.071 -10.291 -10.373 1.00 79.75 450 LEU A O 1
ATOM 3680 N N . LEU A 1 451 ? -37.766 -8.592 -11.054 1.00 77.69 451 LEU A N 1
ATOM 3681 C CA . LEU A 1 451 ? -37.565 -9.118 -12.406 1.00 77.69 451 LEU A CA 1
ATOM 3682 C C . LEU A 1 451 ? -36.722 -10.404 -12.406 1.00 77.69 451 LEU A C 1
ATOM 3684 O O . LEU A 1 451 ? -37.091 -11.386 -13.045 1.00 77.69 451 LEU A O 1
ATOM 3688 N N . ASN A 1 452 ? -35.627 -10.420 -11.637 1.00 68.62 452 ASN A N 1
ATOM 3689 C CA . ASN A 1 452 ? -34.748 -11.586 -11.533 1.00 68.62 452 ASN A CA 1
ATOM 3690 C C . ASN A 1 452 ? -35.431 -12.791 -10.869 1.00 68.62 452 ASN A C 1
ATOM 3692 O O . ASN A 1 452 ? -35.123 -13.923 -11.224 1.00 68.62 452 ASN A O 1
ATOM 3696 N N . THR A 1 453 ? -36.360 -12.578 -9.931 1.00 63.81 453 THR A N 1
ATOM 3697 C CA . THR A 1 453 ? -37.112 -13.682 -9.311 1.00 63.81 453 THR A CA 1
ATOM 3698 C C . THR A 1 453 ? -38.186 -14.255 -10.226 1.00 63.81 453 THR A C 1
ATOM 3700 O O . THR A 1 453 ? -38.382 -15.466 -10.223 1.00 63.81 453 THR A O 1
ATOM 3703 N N . LYS A 1 454 ? -38.829 -13.430 -11.065 1.00 57.78 454 LYS A N 1
ATOM 3704 C CA . LYS A 1 454 ? -39.809 -13.920 -12.050 1.00 57.78 454 LYS A CA 1
ATOM 3705 C C . LYS A 1 454 ? -39.204 -14.910 -13.048 1.00 57.78 454 LYS A C 1
ATOM 3707 O O . LYS A 1 454 ? -39.898 -15.813 -13.484 1.00 57.78 454 LYS A O 1
ATOM 3712 N N . LEU A 1 455 ? -37.919 -14.782 -13.383 1.00 51.91 455 LEU A N 1
ATOM 3713 C CA . LEU A 1 455 ? -37.224 -15.743 -14.253 1.00 51.91 455 LEU A CA 1
ATOM 3714 C C . LEU A 1 455 ? -37.027 -17.123 -13.598 1.00 51.91 455 LEU A C 1
ATOM 3716 O O . LEU A 1 455 ? -36.902 -18.112 -14.311 1.00 51.91 455 LEU A O 1
ATOM 3720 N N . ILE A 1 456 ? -37.028 -17.205 -12.263 1.00 54.47 456 ILE A N 1
ATOM 3721 C CA . ILE A 1 456 ? -36.878 -18.469 -11.521 1.00 54.47 456 ILE A CA 1
ATOM 3722 C C . ILE A 1 456 ? -38.210 -19.240 -11.482 1.00 54.47 456 ILE A C 1
ATOM 3724 O O . ILE A 1 456 ? -38.201 -20.465 -11.536 1.00 54.47 456 ILE A O 1
ATOM 3728 N N . GLU A 1 457 ? -39.353 -18.545 -11.475 1.00 47.78 457 GLU A N 1
ATOM 3729 C CA . GLU A 1 457 ? -40.687 -19.172 -11.536 1.00 47.78 457 GLU A CA 1
ATOM 3730 C C . GLU A 1 457 ? -41.036 -19.769 -12.912 1.00 47.78 457 GLU A C 1
ATOM 3732 O O . GLU A 1 457 ? -41.964 -20.561 -12.998 1.00 47.78 457 GLU A O 1
ATOM 3737 N N . TYR A 1 458 ? -40.300 -19.443 -13.981 1.00 46.75 458 TYR A N 1
ATOM 3738 C CA . TYR A 1 458 ? -40.527 -20.020 -15.318 1.00 46.75 458 TYR A CA 1
ATOM 3739 C C . TYR A 1 458 ? -39.748 -21.324 -15.585 1.00 46.75 458 TYR A C 1
ATOM 3741 O O . TYR A 1 458 ? -39.868 -21.888 -16.672 1.00 46.75 458 TYR A O 1
ATOM 3749 N N . HIS A 1 459 ? -38.949 -21.805 -14.623 1.00 43.31 459 HIS A N 1
ATOM 3750 C CA . HIS A 1 459 ? -38.137 -23.026 -14.750 1.00 43.31 459 HIS A CA 1
ATOM 3751 C C . HIS A 1 459 ? -38.493 -24.143 -13.749 1.00 43.31 459 HIS A C 1
ATOM 3753 O O . HIS A 1 459 ? -37.748 -25.119 -13.641 1.00 43.31 459 HIS A O 1
ATOM 3759 N N . ILE A 1 460 ? -39.629 -24.030 -13.056 1.00 37.97 460 ILE A N 1
ATOM 3760 C CA . ILE A 1 460 ? -40.288 -25.119 -12.311 1.00 37.97 460 ILE A CA 1
ATOM 3761 C C . ILE A 1 460 ? -41.598 -25.416 -13.031 1.00 37.97 460 ILE A C 1
ATOM 3763 O O . ILE A 1 460 ? -41.905 -26.615 -13.208 1.00 37.97 460 ILE A O 1
#

pLDDT: mean 74.16, std 15.86, range [24.92, 92.69]

Sequence (460 aa):
MESLSEIEINCICDKISKNFEKDEKLQPYISEINDKVRTFLSKKPKSEKFNPDKFVNYIIQKIEDKKIKSNTHVGILAAQSIGEPVTQLALSYFHKLNGDKDNIDGVKELHNITKNKVDYDVVEFYLKSKDYDSNLKKKILNSMRYIALNDVVLDVVYDGFCLRFFLCKQAIFKYKIHPKIIFNCIKEYLEKTGNSISKWDSIVNLTELYIEFSQPASKLLDWLDENQVEYIVDMEILCIFKPNINKNKIKVDETGETNDNSPDISYSDNDDDSNSNELQNTAKNELIINYLNNNKIKFEDKGKYYLLNSDFVELNNNGIKKILNNVVLSGTKGVIKVVPKHYNDEFIIEVTGTNLGPLFENEYVDKDRSRYIVYGNLMDVDFESRKKNILKQLQKIVNNGSSCKNQHIELLTNFMCQDNKILSMSRFGMKNDNFSFMSKLSFEDPYNKLLNTKLIEYHI

Foldseek 3Di:
DDQPDPVLLVVLLVLLCVVCVVPPVCNVVSVVVSVVSSVVSRPDDDDPPDDSVVVSVVVNVVVVVPDDDPPPPLLVVLCVLLVVLLVVLVVVVVVCVVDDDDDDCLNVVVQCLLALVQQKWKKKWAFPDQPDDPVVVVVLLLQADWDFLLQFFPDWDDPLFKIKTAGDPVSCVVSVADLVLVVVLLLVVCVVVVHPLNVFDWDQDPVRRMIMTGHPCVVVVVVCVVVVWDWDDDPFKIKTFQPDQDPPDPDPDDDDDDDDDDDDDDDDDDDDDRPVVVVVSVVVVVVNVVVCVVVVFDWDDPPGIIIGRRPRDGDDPVNVVCSRGVRISHHDPFWDDWDWDADPSGIIIMTMGNDCVVSLVDPRTDNVPMDTLADRPPDPDQLVVNLVSSLVSSCCSSVVRDDRDSVSSNVVSCVCCPPNHRQNNDLVSVVPDPDDLVVNCVGDPNPVSVVVVVVVVVPD

Secondary structure (DSSP, 8-state):
-PBPPHHHHHHHHHHHHHTTTT-TTTHHHHHHHHHHHHHHHHTSBPPTT--HHHHHHHHHHHHHHHSPPTT--HHHHHHHHHHHHHHHHHHHHHHHTTS-S-S--HHHHHHHHHTT---SEEEEEEES-TT--HHHHHHHHHHHS-EEGGGTEEEEEE-SSEEEEEE-HHHHHHHT--HHHHHHHHHHHHHHTT-GGGGSEEEEETTTTEEEEE-TTHHHHHHHHHTT--EEEETTEEEEEP--S---------------------------SHHHHHHHHHHHHHHHHHHHHHTT--EEE-SSEEEEE-------HHHHHHHHHH-EEES-TTEEEEEEEEETTEEEEEEEES--GGGGG-TTEEEEEEEEEE--TTS---HHHHHHHHHHHHHHHHHTTS---HHHHHHHHHHHTGGGS----STTHHHHSS--HHHHHTSS-HHHHHHHHHHHHT--

Organism: NCBI:txid1754191

InterPro domains:
  IPR007081 RNA polymerase Rpb1, domain 5 [PF04998] (61-435)
  IPR045867 DNA-directed RNA polymerase, subunit beta-prime [PTHR19376] (71-450)

Radius of gyration: 41.02 Å; chains: 1; bounding box: 86×49×150 Å